Protein 4NZP (pdb70)

Sequence (385 aa):
EVKKVVLAYSGGLDTSIILKWLQDEYNCEVVTFTADIGQGEELEPARKKALSLGIKEENIFIKDLRDEFVKDYVFPMFRANAIYEGEYLLGTSIARPLIAKTQAQIALQTGADAVSHGATGKGNDQVRFELGYLAFSPDLKIIAPWREWDLNSREKLLAYAQKHGKSPYSMDANLLHISYEGLVLEDPAHAPEEDMWRWSKSPKDAPNESEIIELDFQKGDLVAINGEKLSPAGLLTKLNELGCKHGIGRLDIVENRYVGMKSRGCYETPGGTILLKAHRALESITLDREAAHLKDELMPKYASLIYNGYWFSPERMMLQALIDESQIHANGRVKLELYKGNVMVIGRESANDSLFNVYNQKDAAGFIKLNALRFIIAGKNGRKF

Foldseek 3Di:
DFAEEEEAFDLDLQSLLVCLCCCPVVVYAYAYAYEAFAQPDDQVVRLVSCVVLPHDNVSYHYYYCNLVLLVVFVLLLLLLLFDAPVAHPLPPLSVLLVVLQVSLVVCVVVVGQAYEYADAPFALRVQLNVLSNCLRPVRHDYDYCNNPPPQPDPVSSVVSCVVSDPQPFDWDDGLFKIKTADDQLQDLVGDDDPVNDDQADALVPADPDKDKKKFWDALLGTQDINNHGDRSSGQSNVQSVVQRNNRAAKDWDWHAALGDGIGTMIMRGRSVRLSSVQSVVLCVFFFDPVLSVVSNVCNNVLNVCSRSNNCSDPVNVVNSVSSSVRRNRSTWMWMWMGHSHDTHTDDTDHDPGTPVPDDDPVNVVVVCVVVCVVVVVCVVVVNHD

Secondary structure (DSSP, 8-state):
---EEEEE--SSHHHHHHHHHIIIII--EEEEEEEESS----SHHHHHHHHHTT--GGGEEEEE-HHHHIIIIIHHHHTTT--BTTTB--HHHHHHHHHHHHHHHHHHHHT-SEEE----TTSSHHHHHHHHHHHH-TT-EEE-HHHH-S--SSHHHHHHHHHT---SSEEEE-SS-EEEESGGGGSTTSPPPGGG--SS--TTTS-SS-EEEEEEEETTEEEEETTEE--HHHHHHHHHHHHHHTT--EEEEEEE-SSSSEEEEEEE-HHHHHHHHHHHHHHHHHS-HHHHHHHHHHHHHHHHHHHHT-SSSHHHHHHHHHHHHTTTT--EEEEEEEETTEEEEEEEE-SS--S-----HHHHHHHHHHHHHHHHHHHHTT---

Organism: Campylobacter jejuni subsp. jejuni serotype O:2 (strain ATCC 700819 / NCTC 11168) (NCBI:txid192222)

Solvent-accessible surface area: 19064 Å² total; per-residue (Å²): 179,15,69,46,0,0,0,19,6,78,25,35,120,72,19,15,9,0,0,51,16,0,48,75,96,66,120,18,63,3,0,1,3,21,11,29,5,19,62,79,105,147,34,78,75,8,67,115,44,0,64,93,25,56,8,104,89,126,8,21,24,62,73,90,16,94,66,54,0,0,116,64,5,0,10,11,0,8,37,0,1,3,32,18,89,53,88,4,12,0,0,15,2,0,0,23,9,0,22,0,44,14,0,0,76,3,0,100,127,28,57,7,54,0,0,0,1,25,15,86,24,181,8,4,31,13,33,14,17,30,61,3,0,76,51,64,6,97,135,16,54,42,3,1,0,68,117,82,12,85,22,117,38,119,70,121,21,99,63,26,26,81,124,48,89,155,40,100,14,79,78,31,23,1,15,0,0,20,7,0,45,16,90,49,0,132,72,84,98,94,70,38,74,89,112,4,36,97,77,7,76,25,50,187,104,3,41,115,123,52,44,81,0,60,0,24,3,98,111,4,26,4,39,0,1,77,52,96,156,64,55,35,11,22,3,0,49,68,0,4,101,9,0,15,97,1,2,1,12,69,37,65,22,70,7,60,60,99,49,54,143,128,21,26,0,0,6,0,7,0,0,0,42,0,3,33,96,0,1,95,7,0,8,80,19,5,16,82,162,96,36,21,88,84,2,53,132,46,22,75,123,0,1,42,24,1,0,27,11,59,8,56,11,104,73,12,113,142,20,14,66,57,4,53,124,18,2,76,112,0,28,14,82,0,58,0,56,0,87,43,32,80,20,123,28,78,14,112,98,20,100,140,31,32,106,172,163,200,174,82,112,80,76,40,60,35,149,115,48,137,79,32,89,173,110,114,110,28,34,96,67,68,180,86,242

Radius of gyration: 24.57 Å; Cα contacts (8 Å, |Δi|>4): 722; chains: 1; bounding box: 55×54×85 Å

InterPro domains:
  IPR001518 Argininosuccinate synthase [PTHR11587] (4-396)
  IPR001518 Argininosuccinate synthase [TIGR00032] (7-396)
  IPR014729 Rossmann-like alpha/beta/alpha sandwich fold [G3DSA:3.40.50.620] (7-179)
  IPR018223 Argininosuccinate synthase, conserved site [PS00564] (11-19)
  IPR018223 Argininosuccinate synthase, conserved site [PS00565] (121-132)
  IPR023434 Argininosuccinate synthase, type 1 subfamily [MF_00005] (5-404)
  IPR023434 Argininosuccinate synthase, type 1 subfamily [cd01999] (6-395)
  IPR024074 Argininosuccinate synthetase, catalytic/multimerisation domain body [G3DSA:3.90.1260.10] (69-360)
  IPR024074 Argininosuccinate synthetase, catalytic/multimerisation domain body [SSF69864] (177-404)
  IPR048267 Arginosuccinate synthase-like, N-terminal domain [PF00764] (7-169)
  IPR048268 Arginosuccinate synthase C-terminal domain [PF20979] (180-396)

B-factor: mean 48.45, std 15.76, range [18.97, 114.01]

CATH classification: 3.40.50.620 (+1 more: 3.90.1260.10)

Structure (mmCIF, N/CA/C/O backbone):
data_4NZP
#
_entry.id   4NZP
#
_cell.length_a   64.646
_cell.length_b   97.360
_cell.length_c   141.526
_cell.angle_alpha   90.00
_cell.angle_beta   90.00
_cell.angle_gamma   90.00
#
_symmetry.space_group_name_H-M   'I 2 2 2'
#
loop_
_entity.id
_entity.type
_entity.pdbx_description
1 polymer 'Argininosuccinate synthase'
2 water water
#
loop_
_atom_site.group_PDB
_atom_site.id
_atom_site.type_symbol
_atom_site.label_atom_id
_atom_site.label_alt_id
_atom_site.label_comp_id
_atom_site.label_asym_id
_atom_site.label_entity_id
_atom_site.label_seq_id
_atom_site.pdbx_PDB_ins_code
_atom_site.Cartn_x
_atom_site.Cartn_y
_atom_site.Cartn_z
_atom_site.occupancy
_atom_site.B_iso_or_equiv
_atom_site.auth_seq_id
_atom_site.auth_comp_id
_atom_site.auth_asym_id
_atom_site.auth_atom_id
_atom_site.pdbx_PDB_model_num
ATOM 1 N N . GLU A 1 7 ? -15.166 0.594 -42.119 1.00 100.11 4 GLU A N 1
ATOM 2 C CA . GLU A 1 7 ? -14.024 -0.218 -42.525 1.00 96.94 4 GLU A CA 1
ATOM 3 C C . GLU A 1 7 ? -13.339 -0.879 -41.325 1.00 93.59 4 GLU A C 1
ATOM 4 O O . GLU A 1 7 ? -13.154 -0.251 -40.284 1.00 97.10 4 GLU A O 1
ATOM 7 N N . VAL A 1 8 ? -12.973 -2.150 -41.475 1.00 85.30 5 VAL A N 1
ATOM 8 C CA . VAL A 1 8 ? -12.362 -2.921 -40.391 1.00 72.75 5 VAL A CA 1
ATOM 9 C C . VAL A 1 8 ? -11.263 -3.844 -40.922 1.00 67.78 5 VAL A C 1
ATOM 10 O O . VAL A 1 8 ? -11.442 -4.518 -41.942 1.00 69.43 5 VAL A O 1
ATOM 14 N N . LYS A 1 9 ? -10.128 -3.871 -40.227 1.00 61.65 6 LYS A N 1
ATOM 15 C CA . LYS A 1 9 ? -8.953 -4.601 -40.700 1.00 59.11 6 LYS A CA 1
ATOM 16 C C . LYS A 1 9 ? -8.656 -5.919 -39.964 1.00 61.02 6 LYS A C 1
ATOM 17 O O . LYS A 1 9 ? -8.115 -6.848 -40.569 1.00 59.59 6 LYS A O 1
ATOM 19 N N . LYS A 1 10 ? -9.022 -6.004 -38.681 1.00 56.50 7 LYS A N 1
ATOM 20 C CA . LYS A 1 10 ? -8.603 -7.122 -37.829 1.00 53.13 7 LYS A CA 1
ATOM 21 C C . LYS A 1 10 ? -9.541 -7.334 -36.631 1.00 51.00 7 LYS A C 1
ATOM 22 O O . LYS A 1 10 ? -9.712 -6.436 -35.806 1.00 56.98 7 LYS A O 1
ATOM 28 N N . VAL A 1 11 ? -10.144 -8.519 -36.537 1.00 51.11 8 VAL A N 1
ATOM 29 C CA . VAL A 1 11 ? -11.152 -8.814 -35.506 1.00 46.98 8 VAL A CA 1
ATOM 30 C C . VAL A 1 11 ? -10.750 -9.955 -34.568 1.00 48.64 8 VAL A C 1
ATOM 31 O O . VAL A 1 11 ? -10.241 -10.981 -35.021 1.00 46.75 8 VAL A O 1
ATOM 35 N N . VAL A 1 12 ? -10.982 -9.774 -33.266 1.00 45.15 9 VAL A N 1
ATOM 36 C CA . VAL A 1 12 ? -10.872 -10.881 -32.320 1.00 41.03 9 VAL A CA 1
ATOM 37 C C . VAL A 1 12 ? -12.237 -11.529 -32.109 1.00 40.10 9 VAL A C 1
ATOM 38 O O . VAL A 1 12 ? -13.197 -10.877 -31.700 1.00 39.08 9 VAL A O 1
ATOM 42 N N . LEU A 1 13 ? -12.312 -12.816 -32.415 1.00 39.62 10 LEU A N 1
ATOM 43 C CA . LEU A 1 13 ? -13.554 -13.569 -32.336 1.00 43.98 10 LEU A CA 1
ATOM 44 C C . LEU A 1 13 ? -13.536 -14.529 -31.156 1.00 47.65 10 LEU A C 1
ATOM 45 O O . LEU A 1 13 ? -12.550 -15.240 -30.940 1.00 46.71 10 LEU A O 1
ATOM 50 N N . ALA A 1 14 ? -14.625 -14.551 -30.396 1.00 49.03 11 ALA A N 1
ATOM 51 C CA . ALA A 1 14 ? -14.795 -15.567 -29.363 1.00 46.13 11 ALA A CA 1
ATOM 52 C C . ALA A 1 14 ? -15.107 -16.869 -30.091 1.00 46.46 11 ALA A C 1
ATOM 53 O O . ALA A 1 14 ? -16.196 -17.041 -30.651 1.00 38.48 11 ALA A O 1
ATOM 55 N N . TYR A 1 15 ? -14.136 -17.776 -30.100 1.00 44.41 12 TYR A N 1
ATOM 56 C CA . TYR A 1 15 ? -14.226 -18.967 -30.926 1.00 41.89 12 TYR A CA 1
ATOM 57 C C . TYR A 1 15 ? -14.264 -20.250 -30.106 1.00 49.65 12 TYR A C 1
ATOM 58 O O . TYR A 1 15 ? -13.380 -20.507 -29.286 1.00 56.49 12 TYR A O 1
ATOM 67 N N . SER A 1 16 ? -15.291 -21.060 -30.343 1.00 53.84 13 SER A N 1
ATOM 68 C CA . SER A 1 16 ? -15.451 -22.326 -29.633 1.00 60.66 13 SER A CA 1
ATOM 69 C C . SER A 1 16 ? -15.108 -23.543 -30.503 1.00 62.70 13 SER A C 1
ATOM 70 O O . SER A 1 16 ? -14.896 -24.645 -29.994 1.00 64.81 13 SER A O 1
ATOM 73 N N . GLY A 1 17 ? -15.055 -23.347 -31.814 1.00 61.06 14 GLY A N 1
ATOM 74 C CA . GLY A 1 17 ? -14.814 -24.451 -32.724 1.00 60.01 14 GLY A CA 1
ATOM 75 C C . GLY A 1 17 ? -16.111 -25.062 -33.228 1.00 63.52 14 GLY A C 1
ATOM 76 O O . GLY A 1 17 ? -16.1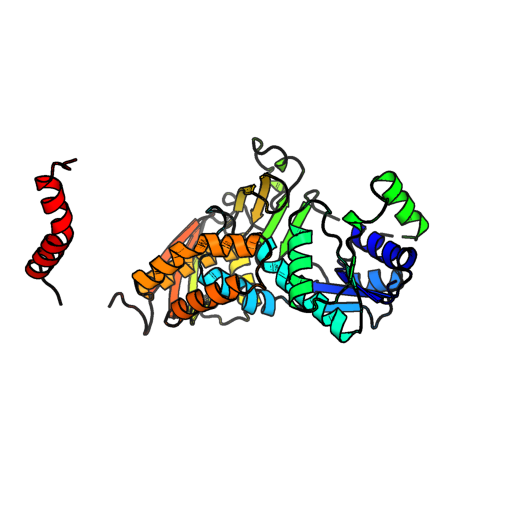05 -25.875 -34.158 1.00 71.49 14 GLY A O 1
ATOM 77 N N . GLY A 1 18 ? -17.227 -24.668 -32.617 1.00 56.43 15 GLY A N 1
ATOM 78 C CA . GLY A 1 18 ? -18.540 -25.130 -33.036 1.00 54.12 15 GLY A CA 1
ATOM 79 C C . GLY A 1 18 ? -18.900 -24.663 -34.436 1.00 55.49 15 GLY A C 1
ATOM 80 O O . GLY A 1 18 ? -18.194 -23.851 -35.029 1.00 61.33 15 GLY A O 1
ATOM 81 N N . LEU A 1 19 ? -20.006 -25.168 -34.968 1.00 56.33 16 LEU A N 1
ATOM 82 C CA . LEU A 1 19 ? -20.345 -24.921 -36.368 1.00 61.94 16 LEU A CA 1
ATOM 83 C C . LEU A 1 19 ? -20.707 -23.460 -36.613 1.00 63.07 16 LEU A C 1
ATOM 84 O O . LEU A 1 19 ? -20.286 -22.859 -37.607 1.00 55.05 16 LEU A O 1
ATOM 89 N N . ASP A 1 20 ? -21.459 -22.890 -35.679 1.00 65.90 17 ASP A N 1
ATOM 90 C CA . ASP A 1 20 ? -21.973 -21.535 -35.823 1.00 67.37 17 ASP A CA 1
ATOM 91 C C . ASP A 1 20 ? -20.893 -20.462 -35.765 1.00 61.26 17 ASP A C 1
ATOM 92 O O . ASP A 1 20 ? -20.910 -19.525 -36.566 1.00 65.82 17 ASP A O 1
ATOM 97 N N . THR A 1 21 ? -19.951 -20.592 -34.832 1.00 49.12 18 THR A N 1
ATOM 98 C CA . THR A 1 21 ? -18.842 -19.640 -34.769 1.00 46.41 18 THR A CA 1
ATOM 99 C C . THR A 1 21 ? -17.792 -19.890 -35.874 1.00 51.02 18 THR A C 1
ATOM 100 O O . THR A 1 21 ? -16.983 -19.014 -36.177 1.00 48.29 18 THR A O 1
ATOM 104 N N . SER A 1 22 ? -17.818 -21.081 -36.477 1.00 55.00 19 SER A N 1
ATOM 105 C CA . SER A 1 22 ? -16.978 -21.380 -37.632 1.00 56.87 19 SER A CA 1
ATOM 106 C C . SER A 1 22 ? -17.569 -20.693 -38.852 1.00 54.92 19 SER A C 1
ATOM 107 O O . SER A 1 22 ? -16.857 -20.184 -39.712 1.00 47.95 19 SER A O 1
ATOM 110 N N . ILE A 1 23 ? -18.891 -20.677 -38.912 1.00 56.45 20 ILE A N 1
ATOM 111 C CA . ILE A 1 23 ? -19.581 -19.949 -39.961 1.00 57.12 20 ILE A CA 1
ATOM 112 C C . ILE A 1 23 ? -19.340 -18.451 -39.790 1.00 58.49 20 ILE A C 1
ATOM 113 O O . ILE A 1 23 ? -19.092 -17.746 -40.764 1.00 62.66 20 ILE A O 1
ATOM 118 N N . ILE A 1 24 ? -19.387 -17.978 -38.544 1.00 52.66 21 ILE A N 1
ATOM 119 C CA . ILE A 1 24 ? -19.129 -16.570 -38.238 1.00 54.10 21 ILE A CA 1
ATOM 120 C C . ILE A 1 24 ? -17.714 -16.149 -38.628 1.00 52.05 21 ILE A C 1
ATOM 121 O O . ILE A 1 24 ? -17.521 -15.094 -39.224 1.00 46.07 21 ILE A O 1
ATOM 126 N N . LEU A 1 25 ? -16.736 -16.977 -38.279 1.00 44.91 22 LEU A N 1
ATOM 127 C CA . LEU A 1 25 ? -15.346 -16.763 -38.667 1.00 44.95 22 LEU A CA 1
ATOM 128 C C . LEU A 1 25 ? -15.189 -16.525 -40.192 1.00 50.77 22 LEU A C 1
ATOM 129 O O . LEU A 1 25 ? -14.449 -15.634 -40.626 1.00 48.57 22 LEU A O 1
ATOM 134 N N . LYS A 1 26 ? -15.881 -17.320 -41.001 1.00 48.11 23 LYS A N 1
ATOM 135 C CA . LYS A 1 26 ? -15.770 -17.172 -42.458 1.00 52.56 23 LYS A CA 1
ATOM 136 C C . LYS A 1 26 ? -16.479 -15.916 -42.956 1.00 50.62 23 LYS A C 1
ATOM 137 O O . LYS A 1 26 ? -16.017 -15.254 -43.887 1.00 57.69 23 LYS A O 1
ATOM 143 N N . TRP A 1 27 ? -17.591 -15.586 -42.310 1.00 50.21 24 TRP A N 1
ATOM 144 C CA . TRP A 1 27 ? -18.372 -14.403 -42.650 1.00 58.73 24 TRP A CA 1
ATOM 145 C C . TRP A 1 27 ? -17.596 -13.122 -42.348 1.00 56.93 24 TRP A C 1
ATOM 146 O O . TRP A 1 27 ? -17.683 -12.139 -43.087 1.00 51.47 24 TRP A O 1
ATOM 157 N N . LEU A 1 28 ? -16.839 -13.134 -41.255 1.00 49.33 25 LEU A N 1
ATOM 158 C CA . LEU A 1 28 ? -16.022 -11.983 -40.903 1.00 52.09 25 LEU A CA 1
ATOM 159 C C . LEU A 1 28 ? -14.980 -11.719 -41.998 1.00 51.89 25 LEU A C 1
ATOM 160 O O . LEU A 1 28 ? -14.913 -10.615 -42.535 1.00 49.87 25 LEU A O 1
ATOM 165 N N . GLN A 1 29 ? -14.194 -12.744 -42.326 1.00 48.94 26 GLN A N 1
ATOM 166 C CA . GLN A 1 29 ? -13.158 -12.672 -43.366 1.00 55.27 26 GLN A CA 1
ATOM 167 C C . GLN A 1 29 ? -13.663 -12.159 -44.705 1.00 60.12 26 GLN A C 1
ATOM 168 O O . GLN A 1 29 ? -12.926 -11.522 -45.459 1.00 52.97 26 GLN A O 1
ATOM 174 N N . ASP A 1 30 ? -14.917 -12.458 -45.005 1.00 62.78 27 ASP A N 1
ATOM 175 C CA . ASP A 1 30 ? -15.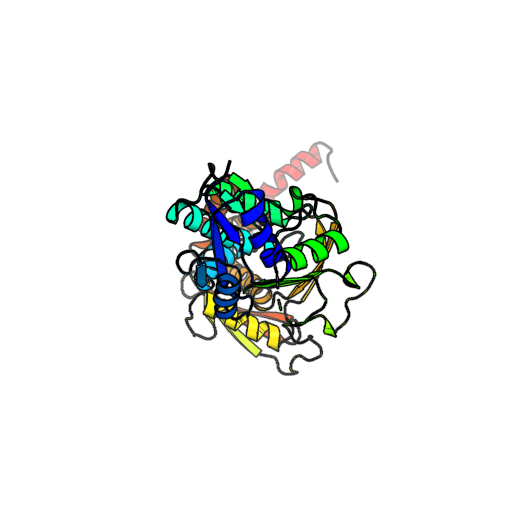466 -12.135 -46.306 1.00 67.05 27 ASP A CA 1
ATOM 176 C C . ASP A 1 30 ? -16.213 -10.801 -46.341 1.00 72.77 27 ASP A C 1
ATOM 177 O O . ASP A 1 30 ? -16.018 -9.999 -47.250 1.00 77.69 27 ASP A O 1
ATOM 182 N N . GLU A 1 31 ? -17.064 -10.568 -45.349 1.00 76.56 28 GLU A N 1
ATOM 183 C CA . GLU A 1 31 ? -17.924 -9.386 -45.331 1.00 81.10 28 GLU A CA 1
ATOM 184 C C . GLU A 1 31 ? -17.196 -8.124 -44.911 1.00 77.55 28 GLU A C 1
ATOM 185 O O . GLU A 1 31 ? -17.390 -7.055 -45.493 1.00 78.66 28 GLU A O 1
ATOM 191 N N . TYR A 1 32 ? -16.368 -8.249 -43.885 1.00 74.65 29 TYR A N 1
ATOM 192 C CA . TYR A 1 32 ? -15.584 -7.120 -43.419 1.00 73.55 29 TYR A CA 1
ATOM 193 C C . TYR A 1 32 ? -14.203 -7.137 -44.046 1.00 70.86 29 TYR A C 1
ATOM 194 O O . TYR A 1 32 ? -13.452 -6.158 -43.959 1.00 70.06 29 TYR A O 1
ATOM 203 N N . ASN A 1 33 ? -13.891 -8.258 -44.689 1.00 69.10 30 ASN A N 1
ATOM 204 C CA . ASN A 1 33 ? -12.650 -8.403 -45.434 1.00 70.26 30 ASN A CA 1
ATOM 205 C C . ASN A 1 33 ? -11.454 -8.125 -44.530 1.00 64.20 30 ASN A C 1
ATOM 206 O O . ASN A 1 33 ? -10.680 -7.190 -44.748 1.00 60.83 30 ASN A O 1
ATOM 211 N N . CYS A 1 34 ? -11.318 -8.946 -43.500 1.00 56.18 31 CYS A N 1
ATOM 212 C CA . CYS A 1 34 ? -10.331 -8.678 -42.471 1.00 60.48 31 CYS A CA 1
ATOM 213 C C . CYS A 1 34 ? -9.600 -9.926 -42.015 1.00 55.46 31 CYS A C 1
ATOM 214 O O . CYS A 1 34 ? -9.931 -11.045 -42.401 1.00 59.74 31 CYS A O 1
ATOM 217 N N . GLU A 1 35 ? -8.597 -9.704 -41.178 1.00 52.90 32 GLU A N 1
ATOM 218 C CA . GLU A 1 35 ? -7.873 -10.774 -40.537 1.00 47.34 32 GLU A CA 1
ATOM 219 C C . GLU A 1 35 ? -8.635 -11.113 -39.268 1.00 47.05 32 GLU A C 1
ATOM 220 O O . GLU A 1 35 ? -8.964 -10.223 -38.470 1.00 45.42 32 GLU A O 1
ATOM 226 N N . VAL A 1 36 ? -8.942 -12.392 -39.084 1.00 45.65 33 VAL A N 1
ATOM 227 C CA . VAL A 1 36 ? -9.632 -12.822 -37.878 1.00 43.85 33 VAL A CA 1
ATOM 228 C C . VAL A 1 36 ? -8.651 -13.388 -36.870 1.00 50.95 33 VAL A C 1
ATOM 229 O O . VAL A 1 36 ? -7.779 -14.173 -37.231 1.00 47.34 33 VAL A O 1
ATOM 233 N N . VAL A 1 37 ? -8.802 -12.974 -35.609 1.00 51.11 34 VAL A N 1
ATOM 234 C CA . VAL A 1 37 ? -8.044 -13.523 -34.495 1.00 44.47 34 VAL A CA 1
ATOM 235 C C . VAL A 1 37 ? -9.001 -14.392 -33.683 1.00 48.45 34 VAL A C 1
ATOM 236 O O . VAL A 1 37 ? -10.111 -13.962 -33.357 1.00 45.07 34 VAL A O 1
ATOM 240 N N . THR A 1 38 ? -8.602 -15.618 -33.368 1.00 40.34 35 THR A N 1
ATOM 241 C CA . THR A 1 38 ? -9.478 -16.450 -32.548 1.00 46.84 35 THR A CA 1
ATOM 242 C C . THR A 1 38 ? -9.053 -16.473 -31.070 1.00 49.48 35 THR A C 1
ATOM 243 O O . THR A 1 38 ? -7.864 -16.410 -30.736 1.00 38.97 35 THR A O 1
ATOM 247 N N . PHE A 1 39 ? -10.052 -16.537 -30.197 1.00 45.41 36 PHE A N 1
ATOM 248 C CA . PHE A 1 39 ? -9.832 -16.616 -28.760 1.00 37.24 36 PHE A CA 1
ATOM 249 C C . PHE A 1 39 ? -10.725 -17.701 -28.170 1.00 37.50 36 PHE A C 1
ATOM 250 O O . PHE A 1 39 ? -11.954 -17.620 -28.230 1.00 37.15 36 PHE A O 1
ATOM 258 N N . THR A 1 40 ? -10.091 -18.733 -27.627 1.00 40.68 37 THR A N 1
ATOM 259 C CA . THR A 1 40 ? -10.799 -19.816 -26.965 1.00 43.15 37 THR A CA 1
ATOM 260 C C . THR A 1 40 ? -10.308 -19.879 -25.520 1.00 46.39 37 THR A C 1
ATOM 261 O O . THR A 1 40 ? -9.099 -19.873 -25.276 1.00 41.24 37 THR A O 1
ATOM 265 N N . ALA A 1 41 ? -11.247 -19.920 -24.575 1.00 42.83 38 ALA A N 1
ATOM 266 C CA . ALA A 1 41 ? -10.928 -19.906 -23.144 1.00 41.35 38 ALA A CA 1
ATOM 267 C C . ALA A 1 41 ? -11.471 -21.129 -22.429 1.00 45.00 38 ALA A C 1
ATOM 268 O O . ALA A 1 41 ? -12.617 -21.534 -22.652 1.00 47.90 38 ALA A O 1
ATOM 270 N N . ASP A 1 42 ? -10.649 -21.712 -21.561 1.00 39.44 39 ASP A N 1
ATOM 271 C CA . ASP A 1 42 ? -11.116 -22.760 -20.664 1.00 36.93 39 ASP A CA 1
ATOM 272 C C . ASP A 1 42 ? -11.607 -22.117 -19.355 1.00 42.52 39 ASP A C 1
ATOM 273 O O . ASP A 1 42 ? -10.821 -21.524 -18.617 1.00 41.57 39 ASP A O 1
ATOM 278 N N . ILE A 1 43 ? -12.904 -22.212 -19.076 1.00 44.66 40 ILE A N 1
ATOM 279 C CA . ILE A 1 43 ? -13.425 -21.765 -17.779 1.00 42.76 40 ILE A CA 1
ATOM 280 C C . ILE A 1 43 ? -14.196 -22.878 -17.072 1.00 38.65 40 ILE A C 1
ATOM 281 O O . ILE A 1 43 ? -15.095 -22.606 -16.290 1.00 45.09 40 ILE A O 1
ATOM 286 N N . GLY A 1 44 ? -13.841 -24.128 -17.357 1.00 38.21 41 GLY A N 1
ATOM 287 C CA . GLY A 1 44 ? -14.531 -25.279 -16.795 1.00 36.51 41 GLY A CA 1
ATOM 288 C C . GLY A 1 44 ? -15.560 -25.956 -17.697 1.00 44.49 41 GLY A C 1
ATOM 289 O O . GLY A 1 44 ? -16.388 -26.731 -17.211 1.00 40.96 41 GLY A O 1
ATOM 290 N N . GLN A 1 45 ? -15.508 -25.678 -19.004 1.00 39.59 42 GLN A N 1
ATOM 291 C CA . GLN A 1 45 ? -16.451 -26.273 -19.952 1.00 48.33 42 GLN A CA 1
ATOM 292 C C . GLN A 1 45 ? -16.259 -27.778 -20.062 1.00 52.74 42 GLN A C 1
ATOM 293 O O . GLN A 1 45 ? -17.170 -28.492 -20.478 1.00 61.86 42 GLN A O 1
ATOM 299 N N . GLY A 1 46 ? -15.072 -28.263 -19.712 1.00 43.03 43 GLY A N 1
ATOM 300 C CA . GLY A 1 46 ? -14.771 -29.672 -19.883 1.00 48.27 43 GLY A CA 1
ATOM 301 C C . GLY A 1 46 ? -14.603 -30.033 -21.347 1.00 55.50 43 GLY A C 1
ATOM 302 O O . GLY A 1 46 ? -14.933 -31.140 -21.770 1.00 62.35 43 GLY A O 1
ATOM 303 N N . GLU A 1 47 ? -14.098 -29.083 -22.127 1.00 54.35 44 GLU A N 1
ATOM 304 C CA . GLU A 1 47 ? -13.756 -29.331 -23.521 1.00 61.09 44 GLU A CA 1
ATOM 305 C C . GLU A 1 47 ? -12.248 -29.246 -23.720 1.00 66.75 44 GLU A C 1
ATOM 306 O O . GLU A 1 47 ? -11.594 -28.352 -23.182 1.00 63.32 44 GLU A O 1
ATOM 310 N N . GLU A 1 48 ? -11.698 -30.179 -24.493 1.00 75.86 45 GLU A N 1
ATOM 311 C CA . GLU A 1 48 ? -10.305 -30.089 -24.907 1.00 79.32 45 GLU A CA 1
ATOM 312 C C . GLU A 1 48 ? -10.119 -28.805 -25.707 1.00 70.99 45 GLU A C 1
ATOM 313 O O . GLU A 1 48 ? -10.918 -28.499 -26.594 1.00 67.80 45 GLU A O 1
ATOM 319 N N . LEU A 1 49 ? -9.078 -28.047 -25.375 1.00 66.34 46 LEU A N 1
ATOM 320 C CA . LEU A 1 49 ? -8.790 -26.790 -26.061 1.00 65.69 46 LEU A CA 1
ATOM 321 C C . LEU A 1 49 ? -8.107 -26.990 -27.430 1.00 70.78 46 LEU A C 1
ATOM 322 O O . LEU A 1 49 ? -8.405 -26.278 -28.393 1.00 67.47 46 LEU A O 1
ATOM 324 N N . GLU A 1 50 ? -7.205 -27.966 -27.506 1.00 69.36 47 GLU A N 1
ATOM 325 C CA . GLU A 1 50 ? -6.421 -28.223 -28.718 1.00 68.92 47 GLU A CA 1
ATOM 326 C C . GLU A 1 50 ? -7.175 -28.236 -30.060 1.00 62.79 47 GLU A C 1
ATOM 327 O O . GLU A 1 50 ? -6.745 -27.557 -30.993 1.00 50.63 47 GLU A O 1
ATOM 333 N N . PRO A 1 51 ? -8.292 -28.996 -30.165 1.00 66.39 48 PRO A N 1
ATOM 334 C CA . PRO A 1 51 ? -8.960 -29.119 -31.473 1.00 59.34 48 PRO A CA 1
ATOM 335 C C . PRO A 1 51 ? -9.450 -27.785 -32.027 1.00 52.86 48 PRO A C 1
ATOM 336 O O . PRO A 1 51 ? -9.612 -27.652 -33.242 1.00 58.32 48 PRO A O 1
ATOM 340 N N . ALA A 1 52 ? -9.677 -26.817 -31.145 1.00 47.61 49 ALA A N 1
ATOM 341 C CA . ALA A 1 52 ? -10.089 -25.484 -31.553 1.00 50.63 49 ALA A CA 1
ATOM 342 C C . ALA A 1 52 ? -8.979 -24.806 -32.352 1.00 54.29 49 ALA A C 1
ATOM 343 O O . ALA A 1 52 ? -9.242 -24.186 -33.384 1.00 56.96 49 ALA A O 1
ATOM 345 N N . ARG A 1 53 ? -7.741 -24.938 -31.881 1.00 57.72 50 ARG A N 1
ATOM 346 C CA . ARG A 1 53 ? -6.582 -24.473 -32.640 1.00 65.43 50 ARG A CA 1
ATOM 347 C C . ARG A 1 53 ? -6.547 -25.108 -34.033 1.00 63.44 50 ARG A C 1
ATOM 348 O O . ARG A 1 53 ? -6.365 -24.418 -35.036 1.00 61.19 50 ARG A O 1
ATOM 356 N N . LYS A 1 54 ? -6.737 -26.422 -34.086 1.00 63.83 51 LYS A N 1
ATOM 357 C CA . LYS A 1 54 ? -6.718 -27.146 -35.351 1.00 60.97 51 LYS A CA 1
ATOM 358 C C . LYS A 1 54 ? -7.890 -26.767 -36.253 1.00 56.38 51 LYS A C 1
ATOM 359 O O . LYS A 1 54 ? -7.723 -26.616 -37.459 1.00 51.79 51 LYS A O 1
ATOM 365 N N . LYS A 1 55 ? -9.074 -26.600 -35.676 1.00 54.85 52 LYS A N 1
ATOM 366 C CA . LYS A 1 55 ? -10.204 -26.176 -36.488 1.00 59.37 52 LYS A CA 1
ATOM 367 C C . LYS A 1 55 ? -9.925 -24.782 -37.057 1.00 61.43 52 LYS A C 1
ATOM 368 O O . LYS A 1 55 ? -10.177 -24.512 -38.239 1.00 61.39 52 LYS A O 1
ATOM 371 N N . ALA A 1 56 ? -9.369 -23.918 -36.212 1.00 62.60 53 ALA A N 1
ATOM 372 C CA . ALA A 1 56 ? -9.024 -22.556 -36.600 1.00 57.02 53 ALA A CA 1
ATOM 373 C C . ALA A 1 56 ? -7.986 -22.544 -37.724 1.00 57.78 53 ALA A C 1
ATOM 374 O O . ALA A 1 56 ? -8.096 -21.762 -38.671 1.00 57.60 53 ALA A O 1
ATOM 376 N N . LEU A 1 57 ? -6.993 -23.423 -37.628 1.00 54.03 54 LEU A N 1
ATOM 377 C CA . LEU A 1 57 ? -5.987 -23.536 -38.677 1.00 57.92 54 LEU A CA 1
ATOM 378 C C . LEU A 1 57 ? -6.594 -23.963 -40.013 1.00 56.94 54 LEU A C 1
ATOM 379 O O . LEU A 1 57 ? -6.250 -23.405 -41.056 1.00 54.64 54 LEU A O 1
ATOM 384 N N . SER A 1 58 ? -7.504 -24.935 -39.979 1.00 54.53 55 SER A N 1
ATOM 385 C CA . SER A 1 58 ? -8.074 -25.484 -41.208 1.00 60.18 55 SER A CA 1
ATOM 386 C C . SER A 1 58 ? -8.986 -24.459 -41.877 1.00 64.14 55 SER A C 1
ATOM 387 O O . SER A 1 58 ? -9.238 -24.529 -43.088 1.00 66.02 55 SER A O 1
ATOM 390 N N . LEU A 1 59 ? -9.448 -23.501 -41.077 1.00 51.64 56 LEU A N 1
ATOM 391 C CA . LEU A 1 59 ? -10.311 -22.415 -41.542 1.00 55.23 56 LEU A CA 1
ATOM 392 C C . LEU A 1 59 ? -9.554 -21.139 -41.962 1.00 53.38 56 LEU A C 1
ATOM 393 O O . LEU A 1 59 ? -10.174 -20.127 -42.289 1.00 52.51 56 LEU A O 1
ATOM 398 N N . GLY A 1 60 ? -8.225 -21.173 -41.933 1.00 56.37 57 GLY A N 1
ATOM 399 C CA . GLY A 1 60 ? -7.436 -20.081 -42.477 1.00 51.28 57 GLY A CA 1
ATOM 400 C C . GLY A 1 60 ? -6.852 -19.090 -41.489 1.00 56.62 57 GLY A C 1
ATOM 401 O O . GLY A 1 60 ? -6.251 -18.100 -41.891 1.00 56.66 57 GLY A O 1
ATOM 402 N N . ILE A 1 61 ? -7.025 -19.345 -40.197 1.00 58.40 58 ILE A N 1
ATOM 403 C CA . ILE A 1 61 ? -6.473 -18.470 -39.170 1.00 47.39 58 ILE A CA 1
ATOM 404 C C . ILE A 1 61 ? -4.964 -18.677 -39.107 1.00 48.30 58 ILE A C 1
ATOM 405 O O . ILE A 1 61 ? -4.482 -19.803 -39.220 1.00 52.53 58 ILE A O 1
ATOM 410 N N . LYS A 1 62 ? -4.206 -17.598 -38.961 1.00 49.49 59 LYS A N 1
ATOM 411 C CA . LYS A 1 62 ? -2.769 -17.745 -38.766 1.00 53.78 59 LYS A CA 1
ATOM 412 C C . LYS A 1 62 ? -2.540 -18.334 -37.383 1.00 56.59 59 LYS A C 1
ATOM 413 O O . LYS A 1 62 ? -3.312 -18.061 -36.461 1.00 49.59 59 LYS A O 1
ATOM 419 N N . GLU A 1 63 ? -1.487 -19.137 -37.241 1.00 58.36 60 GLU A N 1
ATOM 420 C CA . GLU A 1 63 ? -1.088 -19.674 -35.942 1.00 56.28 60 GLU A CA 1
ATOM 421 C C . GLU A 1 63 ? -0.992 -18.582 -34.890 1.00 61.50 60 GLU A C 1
ATOM 422 O O . GLU A 1 63 ? -1.557 -18.704 -33.801 1.00 67.20 60 GLU A O 1
ATOM 428 N N . GLU A 1 64 ? -0.289 -17.504 -35.218 1.00 58.59 61 GLU A N 1
ATOM 429 C CA . GLU A 1 64 ? -0.070 -16.441 -34.244 1.00 58.83 61 GLU A CA 1
ATOM 430 C C . GLU A 1 64 ? -1.350 -15.688 -33.866 1.00 57.78 61 GLU A C 1
ATOM 431 O O . GLU A 1 64 ? -1.356 -14.912 -32.910 1.00 54.55 61 GLU A O 1
ATOM 437 N N . ASN A 1 65 ? -2.432 -15.928 -34.605 1.00 58.60 62 ASN A N 1
ATOM 438 C CA . ASN A 1 65 ? -3.717 -15.296 -34.314 1.00 44.17 62 ASN A CA 1
ATOM 439 C C . ASN A 1 65 ? -4.681 -16.245 -33.627 1.00 43.12 62 ASN A C 1
ATOM 440 O O . ASN A 1 65 ? -5.873 -15.959 -33.497 1.00 46.78 62 ASN A O 1
ATOM 445 N N . ILE A 1 66 ? -4.154 -17.379 -33.188 1.00 45.97 63 ILE A N 1
ATOM 446 C CA . ILE A 1 66 ? -4.925 -18.346 -32.424 1.00 42.86 63 ILE A CA 1
ATOM 447 C C . ILE A 1 66 ? -4.553 -18.237 -30.943 1.00 53.93 63 ILE A C 1
ATOM 448 O O . ILE A 1 66 ? -3.408 -18.490 -30.563 1.00 54.35 63 ILE A O 1
ATOM 453 N N . PHE A 1 67 ? -5.518 -17.841 -30.117 1.00 44.56 64 PHE A N 1
ATOM 454 C CA . PHE A 1 67 ? -5.273 -17.660 -28.693 1.00 48.26 64 PHE A CA 1
ATOM 455 C C . PHE A 1 67 ? -6.049 -18.678 -27.867 1.00 48.42 64 PHE A C 1
ATOM 456 O O . PHE A 1 67 ? -7.279 -18.701 -27.888 1.00 38.44 64 PHE A O 1
ATOM 464 N N . ILE A 1 68 ? -5.312 -19.532 -27.164 1.00 51.16 65 ILE A N 1
ATOM 465 C CA . ILE A 1 68 ? -5.896 -20.524 -26.268 1.00 56.45 65 ILE A CA 1
ATOM 466 C C . ILE A 1 68 ? -5.447 -20.262 -24.832 1.00 60.75 65 ILE A C 1
ATOM 467 O O . ILE A 1 68 ? -4.261 -20.381 -24.519 1.00 61.97 65 ILE A O 1
ATOM 472 N N . LYS A 1 69 ? -6.396 -19.930 -23.958 1.00 59.87 66 LYS A N 1
ATOM 473 C CA . LYS A 1 69 ? -6.071 -19.555 -22.582 1.00 48.26 66 LYS A CA 1
ATOM 474 C C . LYS A 1 69 ? -6.854 -20.323 -21.507 1.00 49.75 66 LYS A C 1
ATOM 475 O O . LYS A 1 69 ? -8.071 -20.496 -21.600 1.00 53.63 66 LYS A O 1
ATOM 481 N N . ASP A 1 70 ? -6.137 -20.781 -20.485 1.00 47.67 67 ASP A N 1
ATOM 482 C CA . ASP A 1 70 ? -6.754 -21.411 -19.328 1.00 44.10 67 ASP A CA 1
ATOM 483 C C . ASP A 1 70 ? -7.028 -20.319 -18.281 1.00 50.51 67 ASP A C 1
ATOM 484 O O . ASP A 1 70 ? -6.099 -19.709 -17.753 1.00 52.31 67 ASP A O 1
ATOM 489 N N . LEU A 1 71 ? -8.306 -20.080 -17.989 1.00 45.83 68 LEU A N 1
ATOM 490 C CA . LEU A 1 71 ? -8.716 -19.020 -17.071 1.00 39.14 68 LEU A CA 1
ATOM 491 C C . LEU A 1 71 ? -9.487 -19.555 -15.861 1.00 33.89 68 LEU A C 1
ATOM 492 O O . LEU A 1 71 ? -10.238 -18.824 -15.225 1.00 36.77 68 LEU A O 1
ATOM 497 N N . ARG A 1 72 ? -9.326 -20.835 -15.564 1.00 36.00 69 ARG A N 1
ATOM 498 C CA . ARG A 1 72 ? -10.092 -21.458 -14.489 1.00 42.16 69 ARG A CA 1
ATOM 499 C C . ARG A 1 72 ? -9.794 -20.858 -13.104 1.00 36.24 69 ARG A C 1
ATOM 500 O O . ARG A 1 72 ? -10.706 -20.452 -12.379 1.00 36.69 69 ARG A O 1
ATOM 508 N N . ASP A 1 73 ? -8.519 -20.800 -12.747 1.00 35.63 70 ASP A N 1
ATOM 509 C CA . ASP A 1 73 ? -8.122 -20.247 -11.464 1.00 34.44 70 ASP A CA 1
ATOM 510 C C . ASP A 1 73 ? -8.592 -18.800 -11.309 1.00 46.16 70 ASP A C 1
ATOM 511 O O . ASP A 1 73 ? -9.166 -18.433 -10.281 1.00 46.85 70 ASP A O 1
ATOM 516 N N . GLU A 1 74 ? -8.391 -17.999 -12.350 1.00 41.59 71 GLU A N 1
ATOM 517 C CA . GLU A 1 74 ? -8.755 -16.590 -12.321 1.00 36.36 71 GLU A CA 1
ATOM 518 C C . GLU A 1 74 ? -10.268 -16.382 -12.230 1.00 35.58 71 GLU A C 1
ATOM 519 O O . GLU A 1 74 ? -10.745 -15.471 -11.546 1.00 37.86 71 GLU A O 1
ATOM 525 N N . PHE A 1 75 ? -11.015 -17.221 -12.935 1.00 32.06 72 PHE A N 1
ATOM 526 C CA . PHE A 1 75 ? -12.473 -17.236 -12.845 1.00 29.59 72 PHE A CA 1
ATOM 527 C C . PHE A 1 75 ? -12.945 -17.374 -11.387 1.00 29.18 72 PHE A C 1
ATOM 528 O O . PHE A 1 75 ? -13.742 -16.575 -10.890 1.00 33.05 72 PHE A O 1
ATOM 536 N N . VAL A 1 76 ? -12.452 -18.395 -10.703 1.00 38.60 73 VAL A N 1
ATOM 537 C CA . VAL A 1 76 ? -12.867 -18.628 -9.325 1.00 40.88 73 VAL A CA 1
ATOM 538 C C . VAL A 1 76 ? -12.333 -17.537 -8.401 1.00 37.83 73 VAL A C 1
ATOM 539 O O . VAL A 1 76 ? -13.054 -17.026 -7.544 1.00 39.74 73 VAL A O 1
ATOM 543 N N . LYS A 1 77 ? -11.080 -17.155 -8.611 1.00 35.02 74 LYS A N 1
ATOM 544 C CA . LYS A 1 77 ? -10.404 -16.218 -7.723 1.00 34.19 74 LYS A CA 1
ATOM 545 C C . LYS A 1 77 ? -10.942 -14.794 -7.798 1.00 38.16 74 LYS A C 1
ATOM 546 O O . LYS A 1 77 ? -11.164 -14.151 -6.774 1.00 39.07 74 LYS A O 1
ATOM 552 N N . ASP A 1 78 ? -11.150 -14.289 -9.006 1.00 36.34 75 ASP A N 1
ATOM 553 C CA . ASP A 1 78 ? -11.458 -12.872 -9.154 1.00 32.70 75 ASP A CA 1
ATOM 554 C C . ASP A 1 78 ? -12.899 -12.613 -9.570 1.00 28.63 75 ASP A C 1
ATOM 555 O O . ASP A 1 78 ? -13.302 -11.472 -9.743 1.00 31.11 75 ASP A O 1
ATOM 560 N N . TYR A 1 79 ? -13.688 -13.669 -9.699 1.00 27.96 76 TYR A N 1
ATOM 561 C CA . TYR A 1 79 ? -15.064 -13.497 -10.136 1.00 28.27 76 TYR A CA 1
ATOM 562 C C . TYR A 1 79 ? -16.026 -14.282 -9.259 1.00 27.51 76 TYR A C 1
ATOM 563 O O . TYR A 1 79 ? -16.963 -13.712 -8.685 1.00 28.62 76 TYR A O 1
ATOM 572 N N . VAL A 1 80 ? -15.798 -15.589 -9.159 1.00 31.30 77 VAL A N 1
ATOM 573 C CA . VAL A 1 80 ? -16.680 -16.465 -8.384 1.00 37.84 77 VAL A CA 1
ATOM 574 C C . VAL A 1 80 ? -16.616 -16.189 -6.855 1.00 36.27 77 VAL A C 1
ATOM 575 O O . VAL A 1 80 ? -17.628 -15.844 -6.234 1.00 25.83 77 VAL A O 1
ATOM 579 N N . PHE A 1 81 ? -15.439 -16.325 -6.253 1.00 30.93 78 PHE A N 1
ATOM 580 C CA . PHE A 1 81 ? -15.298 -16.039 -4.817 1.00 29.88 78 PHE A CA 1
ATOM 581 C C . PHE A 1 81 ? -15.734 -14.620 -4.435 1.00 36.45 78 PHE A C 1
ATOM 582 O O . PHE A 1 81 ? -16.449 -14.445 -3.439 1.00 30.46 78 PHE A O 1
ATOM 590 N N . PRO A 1 82 ? -15.341 -13.601 -5.233 1.00 37.98 79 PRO A N 1
ATOM 591 C CA . PRO A 1 82 ? -15.820 -12.264 -4.849 1.00 27.15 79 PRO A CA 1
ATOM 592 C C . PRO A 1 82 ? -17.355 -12.126 -4.798 1.00 32.86 79 PRO A C 1
ATOM 593 O O . PRO A 1 82 ? -17.897 -11.475 -3.897 1.00 30.91 79 PRO A O 1
ATOM 597 N N . MET A 1 83 ? -18.048 -12.766 -5.730 1.00 37.19 80 MET A N 1
ATOM 598 C CA . MET A 1 83 ? -19.509 -12.727 -5.761 1.00 35.80 80 MET A CA 1
ATOM 599 C C . MET A 1 83 ? -20.129 -13.472 -4.563 1.00 28.65 80 MET A C 1
ATOM 600 O O . MET A 1 83 ? -21.128 -13.043 -4.001 1.00 26.57 80 MET A O 1
ATOM 605 N N . PHE A 1 84 ? -19.535 -14.597 -4.185 1.00 32.89 81 PHE A N 1
ATOM 606 C CA . PHE A 1 84 ? -20.080 -15.398 -3.099 1.00 33.89 81 PHE A CA 1
ATOM 607 C C . PHE A 1 84 ? -19.951 -14.713 -1.710 1.00 38.01 81 PHE A C 1
ATOM 608 O O . PHE A 1 84 ? -20.708 -15.025 -0.783 1.00 33.43 81 PHE A O 1
ATOM 616 N N . ARG A 1 85 ? -19.026 -13.760 -1.591 1.00 26.08 82 ARG A N 1
ATOM 617 C CA . ARG A 1 85 ? -18.904 -12.955 -0.377 1.00 28.35 82 ARG A CA 1
ATOM 618 C C . ARG A 1 85 ? -20.224 -12.279 -0.059 1.00 30.76 82 ARG A C 1
ATOM 619 O O . ARG A 1 85 ? -20.525 -11.996 1.102 1.00 33.08 82 ARG A O 1
ATOM 627 N N . ALA A 1 86 ? -21.015 -12.033 -1.103 1.00 29.48 83 ALA A N 1
ATOM 628 C CA . ALA A 1 86 ? -22.271 -11.316 -0.953 1.00 26.49 83 ALA A CA 1
ATOM 629 C C . ALA A 1 86 ? -23.448 -12.249 -0.734 1.00 25.03 83 ALA A C 1
ATOM 630 O O . ALA A 1 86 ? -24.564 -11.787 -0.546 1.00 31.90 83 ALA A O 1
ATOM 632 N N . ASN A 1 87 ? -23.197 -13.557 -0.758 1.00 27.60 84 ASN A N 1
ATOM 633 C CA . ASN A 1 87 ? -24.274 -14.548 -0.833 1.00 33.12 84 ASN A CA 1
ATOM 634 C C . ASN A 1 87 ? -25.251 -14.257 -1.995 1.00 32.75 84 ASN A C 1
ATOM 635 O O . ASN A 1 87 ? -26.462 -14.498 -1.879 1.00 28.85 84 ASN A O 1
ATOM 640 N N . ALA A 1 88 ? -24.703 -13.740 -3.101 1.00 27.38 85 ALA A N 1
ATOM 641 C CA . ALA A 1 88 ? -25.481 -13.325 -4.275 1.00 28.87 85 ALA A CA 1
ATOM 642 C C . ALA A 1 88 ? -26.358 -14.440 -4.792 1.00 24.94 85 ALA A C 1
ATOM 643 O O . ALA A 1 88 ? -25.888 -15.518 -5.145 1.00 26.63 85 ALA A O 1
ATOM 645 N N . ILE A 1 89 ? -27.644 -14.168 -4.854 1.00 27.76 86 ILE A N 1
ATOM 646 C CA . ILE A 1 89 ? -28.543 -15.108 -5.475 1.00 28.81 86 ILE A CA 1
ATOM 647 C C . ILE A 1 89 ? -29.625 -14.276 -6.134 1.00 26.56 86 ILE A C 1
ATOM 648 O O . ILE A 1 89 ? -30.117 -13.290 -5.557 1.00 28.00 86 ILE A O 1
ATOM 653 N N . TYR A 1 90 ? -29.944 -14.632 -7.373 1.00 34.09 87 TYR A N 1
ATOM 654 C CA . TYR A 1 90 ? -30.849 -13.845 -8.198 1.00 28.12 87 TYR A CA 1
ATOM 655 C C . TYR A 1 90 ? -32.263 -14.390 -8.055 1.00 29.04 87 TYR A C 1
ATOM 656 O O . TYR A 1 90 ? -32.491 -15.577 -8.268 1.00 32.37 87 TYR A O 1
ATOM 665 N N . GLU A 1 91 ? -33.207 -13.529 -7.699 1.00 29.88 88 GLU A N 1
ATOM 666 C CA . GLU A 1 91 ? -34.602 -13.944 -7.503 1.00 31.01 88 GLU A CA 1
ATOM 667 C C . GLU A 1 91 ? -34.783 -15.104 -6.479 1.00 36.75 88 GLU A C 1
ATOM 668 O O . GLU A 1 91 ? -35.757 -15.863 -6.540 1.00 38.67 88 GLU A O 1
ATOM 674 N N . GLY A 1 92 ? -33.841 -15.208 -5.535 1.00 36.91 89 GLY A N 1
ATOM 675 C CA . GLY A 1 92 ? -33.898 -16.166 -4.444 1.00 28.84 89 GLY A CA 1
ATOM 676 C C . GLY A 1 92 ? -33.532 -17.593 -4.815 1.00 34.18 89 GLY A C 1
ATOM 677 O O . GLY A 1 92 ? -33.668 -18.500 -3.997 1.00 41.54 89 GLY A O 1
ATOM 678 N N . GLU A 1 93 ? -33.077 -17.805 -6.047 1.00 32.82 90 GLU A N 1
ATOM 679 C CA . GLU A 1 93 ? -32.771 -19.157 -6.524 1.00 35.22 90 GLU A CA 1
ATOM 680 C C . GLU A 1 93 ? -31.495 -19.246 -7.367 1.00 37.23 90 GLU A C 1
ATOM 681 O O . GLU A 1 93 ? -30.667 -20.128 -7.164 1.00 39.10 90 GLU A O 1
ATOM 687 N N . TYR A 1 94 ? -31.343 -18.344 -8.330 1.00 34.40 91 TYR A N 1
ATOM 688 C CA . TYR A 1 94 ? -30.294 -18.492 -9.336 1.00 33.34 91 TYR A CA 1
ATOM 689 C C . TYR A 1 94 ? -28.914 -18.015 -8.880 1.00 27.13 91 TYR A C 1
ATOM 690 O O . TYR A 1 94 ? -28.744 -16.849 -8.530 1.00 30.10 91 TYR A O 1
ATOM 699 N N . LEU A 1 95 ? -27.933 -18.921 -8.934 1.00 27.87 92 LEU A N 1
ATOM 700 C CA . LEU A 1 95 ? -26.553 -18.646 -8.525 1.00 27.20 92 LEU A CA 1
ATOM 701 C C . LEU A 1 95 ? -25.658 -18.023 -9.620 1.00 26.99 92 LEU A C 1
ATOM 702 O O . LEU A 1 95 ? -24.422 -18.047 -9.536 1.00 30.62 92 LEU A O 1
ATOM 707 N N . LEU A 1 96 ? -26.286 -17.473 -10.646 1.00 29.47 93 LEU A N 1
ATOM 708 C CA . LEU A 1 96 ? -25.595 -16.597 -11.589 1.00 36.22 93 LEU A CA 1
ATOM 709 C C . LEU A 1 96 ? -24.395 -17.214 -12.344 1.00 32.77 93 LEU A C 1
ATOM 710 O O . LEU A 1 96 ? -23.457 -16.505 -12.701 1.00 32.55 93 LEU A O 1
ATOM 715 N N . GLY A 1 97 ? -24.417 -18.523 -12.570 1.00 26.90 94 GLY A N 1
ATOM 716 C CA . GLY A 1 97 ? -23.309 -19.197 -13.236 1.00 28.25 94 GLY A CA 1
ATOM 717 C C . GLY A 1 97 ? -22.935 -18.660 -14.623 1.00 36.71 94 GLY A C 1
ATOM 718 O O . GLY A 1 97 ? -21.757 -18.603 -14.972 1.00 34.40 94 GLY A O 1
ATOM 719 N N . THR A 1 98 ? -23.926 -18.262 -15.419 1.00 33.56 95 THR A N 1
ATOM 720 C CA . THR A 1 98 ? -23.645 -17.749 -16.758 1.00 40.10 95 THR A CA 1
ATOM 721 C C . THR A 1 98 ? -23.155 -16.311 -16.670 1.00 38.34 95 THR A C 1
ATOM 722 O O . THR A 1 98 ? -22.146 -15.936 -17.279 1.00 32.99 95 THR A O 1
ATOM 726 N N . SER A 1 99 ? -23.900 -15.522 -15.902 1.00 32.07 96 SER A N 1
ATOM 727 C CA . SER A 1 99 ? -23.652 -14.100 -15.716 1.00 36.66 96 SER A CA 1
ATOM 728 C C . SER A 1 99 ? -22.266 -13.773 -15.167 1.00 35.18 96 SER A C 1
ATOM 729 O O . SER A 1 99 ? -21.674 -12.766 -15.538 1.00 37.60 96 SER A O 1
ATOM 732 N N . ILE A 1 100 ? -21.759 -14.598 -14.262 1.00 30.87 97 ILE A N 1
ATOM 733 C CA . ILE A 1 100 ? -20.494 -14.265 -13.617 1.00 34.17 97 ILE A CA 1
ATOM 734 C C . ILE A 1 100 ? -19.318 -14.601 -14.527 1.00 35.11 97 ILE A C 1
ATOM 735 O O . ILE A 1 100 ? -18.255 -13.987 -14.437 1.00 35.34 97 ILE A O 1
ATOM 740 N N . ALA A 1 101 ? -19.535 -15.544 -15.439 1.00 34.83 98 ALA A N 1
ATOM 741 C CA . ALA A 1 101 ? -18.470 -16.020 -16.314 1.00 36.09 98 ALA A CA 1
ATOM 742 C C . ALA A 1 101 ? -18.243 -15.076 -17.492 1.00 43.43 98 ALA A C 1
ATOM 743 O O . ALA A 1 101 ? -17.114 -14.903 -17.962 1.00 42.98 98 ALA A O 1
ATOM 745 N N . ARG A 1 102 ? -19.327 -14.465 -17.958 1.00 39.54 99 ARG A N 1
ATOM 746 C CA . ARG A 1 102 ? -19.269 -13.578 -19.110 1.00 39.19 99 ARG A CA 1
ATOM 747 C C . ARG A 1 102 ? -18.202 -12.485 -19.039 1.00 43.03 99 ARG A C 1
ATOM 748 O O . ARG A 1 102 ? -17.421 -12.349 -19.989 1.00 38.82 99 ARG A O 1
ATOM 756 N N . PRO A 1 103 ? -18.149 -11.716 -17.925 1.00 34.24 100 PRO A N 1
ATOM 757 C CA . PRO A 1 103 ? -17.224 -10.576 -17.931 1.00 32.89 100 PRO A CA 1
ATOM 758 C C . PRO A 1 103 ? -15.771 -11.002 -18.008 1.00 33.26 100 PRO A C 1
ATOM 759 O O . PRO A 1 103 ? -14.968 -10.269 -18.587 1.00 38.20 100 PRO A O 1
ATOM 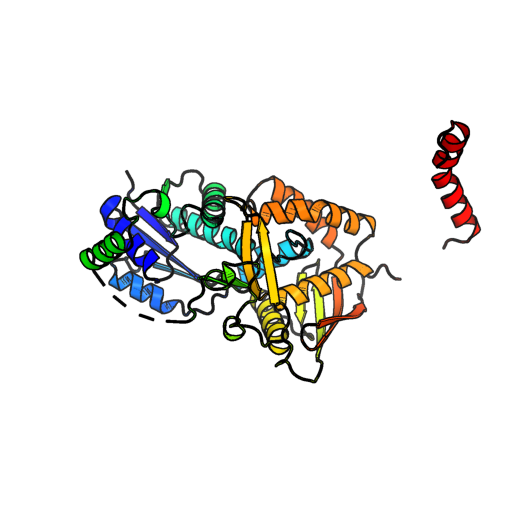763 N N . LEU A 1 104 ? -15.432 -12.156 -17.441 1.00 31.05 101 LEU A N 1
ATOM 764 C CA . LEU A 1 104 ? -14.075 -12.681 -17.591 1.00 35.50 101 LEU A CA 1
ATOM 765 C C . LEU A 1 104 ? -13.708 -12.891 -19.082 1.00 40.55 101 LEU A C 1
ATOM 766 O O . LEU A 1 104 ? -12.608 -12.555 -19.531 1.00 36.32 101 LEU A O 1
ATOM 771 N N . ILE A 1 105 ? -14.635 -13.463 -19.838 1.00 37.28 102 ILE A N 1
ATOM 772 C CA . ILE A 1 105 ? -14.412 -13.705 -21.264 1.00 37.64 102 ILE A CA 1
ATOM 773 C C . ILE A 1 105 ? -14.303 -12.395 -22.063 1.00 35.02 102 ILE A C 1
ATOM 774 O O . ILE A 1 105 ? -13.374 -12.223 -22.839 1.00 32.37 102 ILE A O 1
ATOM 779 N N . ALA A 1 106 ? -15.221 -11.458 -21.828 1.00 33.45 103 ALA A N 1
ATOM 780 C CA . ALA A 1 106 ? -15.255 -10.203 -22.576 1.00 36.59 103 ALA A CA 1
ATOM 781 C C . ALA A 1 106 ? -14.023 -9.334 -22.338 1.00 38.55 103 ALA A C 1
ATOM 782 O O . ALA A 1 106 ? -13.533 -8.649 -23.248 1.00 40.50 103 ALA A O 1
ATOM 784 N N . LYS A 1 107 ? -13.531 -9.365 -21.108 1.00 35.58 104 LYS A N 1
ATOM 785 C CA . LYS A 1 107 ? -12.378 -8.570 -20.726 1.00 38.35 104 LYS A CA 1
ATOM 786 C C . LYS A 1 107 ? -11.121 -9.139 -21.359 1.00 37.00 104 LYS A C 1
ATOM 787 O O . LYS A 1 107 ? -10.289 -8.406 -21.880 1.00 42.35 104 LYS A O 1
ATOM 793 N N . THR A 1 108 ? -10.992 -10.457 -21.293 1.00 38.09 105 THR A N 1
ATOM 794 C CA . THR A 1 108 ? -9.835 -11.141 -21.846 1.00 42.54 105 THR A CA 1
ATOM 795 C C . THR A 1 108 ? -9.795 -10.966 -23.359 1.00 40.47 105 THR A C 1
ATOM 796 O O . THR A 1 108 ? -8.734 -10.797 -23.955 1.00 41.28 105 THR A O 1
ATOM 800 N N . GLN A 1 109 ? -10.970 -10.995 -23.972 1.00 38.47 106 GLN A N 1
ATOM 801 C CA . GLN A 1 109 ? -11.078 -10.810 -25.406 1.00 43.47 106 GLN A CA 1
ATOM 802 C C . GLN A 1 109 ? -10.684 -9.390 -25.786 1.00 42.11 106 GLN A C 1
ATOM 803 O O . GLN A 1 109 ? -10.026 -9.173 -26.806 1.00 46.49 106 GLN A O 1
ATOM 809 N N . ALA A 1 110 ? -11.084 -8.432 -24.956 1.00 34.88 107 ALA A N 1
ATOM 810 C CA . ALA A 1 110 ? -10.779 -7.028 -25.203 1.00 37.60 107 ALA A CA 1
ATOM 811 C C . ALA A 1 110 ? -9.283 -6.784 -25.118 1.00 43.74 107 ALA A C 1
ATOM 812 O O . ALA A 1 110 ? -8.737 -5.950 -25.843 1.00 46.25 107 ALA A O 1
ATOM 814 N N . GLN A 1 111 ? -8.622 -7.525 -24.237 1.00 44.88 108 GLN A N 1
ATOM 815 C CA . GLN A 1 111 ? -7.194 -7.343 -24.006 1.00 42.00 108 GLN A CA 1
ATOM 816 C C . GLN A 1 111 ? -6.346 -7.987 -25.083 1.00 41.25 108 GLN A C 1
ATOM 817 O O . GLN A 1 111 ? -5.301 -7.456 -25.454 1.00 48.90 108 GLN A O 1
ATOM 823 N N . ILE A 1 112 ? -6.792 -9.137 -25.580 1.00 37.41 109 ILE A N 1
ATOM 824 C CA . ILE A 1 112 ? -6.154 -9.747 -26.741 1.00 41.73 109 ILE A CA 1
ATOM 825 C C . ILE A 1 112 ? -6.266 -8.808 -27.945 1.00 45.98 109 ILE A C 1
ATOM 826 O O . ILE A 1 112 ? -5.305 -8.627 -28.689 1.00 52.68 109 ILE A O 1
ATOM 831 N N . ALA A 1 113 ? -7.438 -8.200 -28.113 1.00 38.61 110 ALA A N 1
ATOM 832 C CA . ALA A 1 113 ? -7.660 -7.184 -29.141 1.00 46.97 110 ALA A CA 1
ATOM 833 C C . ALA A 1 113 ? -6.637 -6.047 -29.066 1.00 49.86 110 ALA A C 1
ATOM 834 O O . ALA A 1 113 ? -6.056 -5.640 -30.076 1.00 56.68 110 ALA A O 1
ATOM 836 N N . LEU A 1 114 ? -6.427 -5.546 -27.856 1.00 43.55 111 LEU A N 1
ATOM 837 C CA . LEU A 1 114 ? -5.495 -4.456 -27.610 1.00 48.33 111 LEU A CA 1
ATOM 838 C C . LEU A 1 114 ? -4.085 -4.908 -27.901 1.00 50.33 111 LEU A C 1
ATOM 839 O O . LEU A 1 114 ? -3.322 -4.220 -28.575 1.00 57.56 111 LEU A O 1
ATOM 844 N N . GLN A 1 115 ? -3.754 -6.079 -27.382 1.00 52.09 112 GLN A N 1
ATOM 845 C CA . GLN A 1 115 ? -2.432 -6.658 -27.550 1.00 55.06 112 GLN A CA 1
ATOM 846 C C . GLN A 1 115 ? -2.069 -6.892 -29.024 1.00 54.48 112 GLN A C 1
ATOM 847 O O . GLN A 1 115 ? -0.966 -6.548 -29.449 1.00 56.60 112 GLN A O 1
ATOM 853 N N . THR A 1 116 ? -2.999 -7.461 -29.794 1.00 50.09 113 THR A N 1
ATOM 854 C CA . THR A 1 116 ? -2.769 -7.767 -31.206 1.00 47.76 113 THR A CA 1
ATOM 855 C C . THR A 1 116 ? -2.929 -6.566 -32.136 1.00 54.64 113 THR A C 1
ATOM 856 O O . THR A 1 116 ? -2.575 -6.638 -33.305 1.00 58.16 113 THR A O 1
ATOM 860 N N . GLY A 1 117 ? -3.467 -5.468 -31.622 1.00 60.26 114 GLY A N 1
ATOM 861 C CA . GLY A 1 117 ? -3.686 -4.287 -32.438 1.00 55.44 114 GLY A CA 1
ATOM 862 C C . GLY A 1 117 ? -5.010 -4.351 -33.175 1.00 52.23 114 GLY A C 1
ATOM 863 O O . GLY A 1 117 ? -5.273 -3.538 -34.068 1.00 48.46 114 GLY A O 1
ATOM 864 N N . ALA A 1 118 ? -5.842 -5.318 -32.789 1.00 51.09 115 ALA A N 1
ATOM 865 C CA . ALA A 1 118 ? -7.166 -5.504 -33.380 1.00 51.96 115 ALA A CA 1
ATOM 866 C C . ALA A 1 118 ? -8.124 -4.349 -33.081 1.00 62.71 115 ALA A C 1
ATOM 867 O O . ALA A 1 118 ? -8.243 -3.906 -31.941 1.00 66.99 115 ALA A O 1
ATOM 869 N N . ASP A 1 119 ? -8.816 -3.880 -34.117 1.00 69.11 116 ASP A N 1
ATOM 870 C CA . ASP A 1 119 ? -9.729 -2.743 -34.004 1.00 61.51 116 ASP A CA 1
ATOM 871 C C . ASP A 1 119 ? -11.188 -3.159 -33.800 1.00 56.30 116 ASP A C 1
ATOM 872 O O . ASP A 1 119 ? -12.058 -2.311 -33.615 1.00 60.10 116 ASP A O 1
ATOM 877 N N . ALA A 1 120 ? -11.458 -4.461 -33.828 1.00 49.66 117 ALA A N 1
ATOM 878 C CA . ALA A 1 120 ? -12.812 -4.950 -33.596 1.00 42.90 117 ALA A CA 1
ATOM 879 C C . ALA A 1 120 ? -12.830 -6.245 -32.800 1.00 43.63 117 ALA A C 1
ATOM 880 O O . ALA A 1 120 ? -11.849 -6.985 -32.782 1.00 45.45 117 ALA A O 1
ATOM 882 N N . VAL A 1 121 ? -13.949 -6.500 -32.130 1.00 43.95 118 VAL A N 1
ATOM 883 C CA . VAL A 1 121 ? -14.201 -7.798 -31.524 1.00 43.50 118 VAL A CA 1
ATOM 884 C C . VAL A 1 121 ? -15.539 -8.312 -32.002 1.00 40.68 118 VAL A C 1
ATOM 885 O O . VAL A 1 121 ? -16.338 -7.564 -32.565 1.00 40.97 118 VAL A O 1
ATOM 889 N N . SER A 1 122 ? -15.793 -9.590 -31.765 1.00 42.18 119 SER A N 1
ATOM 890 C CA . SER A 1 122 ? -17.008 -10.208 -32.279 1.00 46.70 119 SER A CA 1
ATOM 891 C C . SER A 1 122 ? -17.390 -11.409 -31.415 1.00 44.94 119 SER A C 1
ATOM 892 O O . SER A 1 122 ? -16.566 -11.916 -30.665 1.00 43.01 119 SER A O 1
ATOM 895 N N . HIS A 1 123 ? -18.637 -11.858 -31.508 1.00 52.08 120 HIS A N 1
ATOM 896 C CA . HIS A 1 123 ? -19.088 -12.996 -30.703 1.00 51.88 120 HIS A CA 1
ATOM 897 C C . HIS A 1 123 ? -20.284 -13.652 -31.367 1.00 51.00 120 HIS A C 1
ATOM 898 O O . HIS A 1 123 ? -20.976 -13.019 -32.171 1.00 54.71 120 HIS A O 1
ATOM 905 N N . GLY A 1 124 ? -20.532 -14.909 -31.014 1.00 38.09 121 GLY A N 1
ATOM 906 C CA . GLY A 1 124 ? -21.645 -15.659 -31.567 1.00 46.40 121 GLY A CA 1
ATOM 907 C C . GLY A 1 124 ? -22.896 -15.710 -30.708 1.00 52.54 121 GLY A C 1
ATOM 908 O O . GLY A 1 124 ? -23.779 -16.543 -30.944 1.00 57.20 121 GLY A O 1
ATOM 909 N N . ALA A 1 125 ? -22.980 -14.826 -29.714 1.00 48.12 122 ALA A N 1
ATOM 910 C CA . ALA A 1 125 ? -24.174 -14.727 -28.870 1.00 55.73 122 ALA A CA 1
ATOM 911 C C . ALA A 1 125 ? -25.439 -14.387 -29.666 1.00 67.94 122 ALA A C 1
ATOM 912 O O . ALA A 1 125 ? -25.382 -13.694 -30.686 1.00 75.14 122 ALA A O 1
ATOM 914 N N . THR A 1 126 ? -26.579 -14.886 -29.193 1.00 74.25 123 THR A N 1
ATOM 915 C CA . THR A 1 126 ? -27.863 -14.651 -29.851 1.00 81.79 123 THR A CA 1
ATOM 916 C C . THR A 1 126 ? -28.177 -13.161 -29.970 1.00 83.70 123 THR A C 1
ATOM 917 O O . THR A 1 126 ? -27.815 -12.369 -29.101 1.00 85.96 123 THR A O 1
ATOM 921 N N . GLY A 1 127 ? -28.850 -12.785 -31.052 1.00 84.47 124 GLY A N 1
ATOM 922 C CA . GLY A 1 127 ? -29.190 -11.394 -31.285 1.00 82.09 124 GLY A CA 1
ATOM 923 C C . GLY A 1 127 ? -30.352 -10.894 -30.440 1.00 77.13 124 GLY A C 1
ATOM 924 O O . GLY A 1 127 ? -30.740 -9.728 -30.541 1.00 73.35 124 GLY A O 1
ATOM 925 N N . LYS A 1 128 ? -30.915 -11.767 -29.605 1.00 75.32 125 LYS A N 1
ATOM 926 C CA . LYS A 1 128 ? -32.071 -11.397 -28.784 1.00 77.66 125 LYS A CA 1
ATOM 927 C C . LYS A 1 128 ? -32.006 -11.950 -27.354 1.00 77.66 125 LYS A C 1
ATOM 928 O O . LYS A 1 128 ? -33.016 -11.972 -26.649 1.00 81.77 125 LYS A O 1
ATOM 934 N N . GLY A 1 129 ? -30.819 -12.381 -26.926 1.00 73.39 126 GLY A N 1
ATOM 935 C CA . GLY A 1 129 ? -30.638 -12.941 -25.595 1.00 69.47 126 GLY A CA 1
ATOM 936 C C . GLY A 1 129 ? -29.885 -12.015 -24.651 1.00 67.30 126 GLY A C 1
ATOM 937 O O . GLY A 1 129 ? -29.498 -10.909 -25.035 1.00 66.77 126 GLY A O 1
ATOM 938 N N . ASN A 1 130 ? -29.679 -12.460 -23.413 1.00 59.52 127 ASN A N 1
ATOM 939 C CA . ASN A 1 130 ? -28.947 -11.660 -22.429 1.00 56.74 127 ASN A CA 1
ATOM 940 C C . ASN A 1 130 ? -27.480 -11.534 -22.791 1.00 53.38 127 ASN A C 1
ATOM 941 O O . ASN A 1 130 ? -26.827 -10.544 -22.447 1.00 52.75 127 ASN A O 1
ATOM 946 N N . ASP A 1 131 ? -26.968 -12.550 -23.482 1.00 46.03 128 ASP A N 1
ATOM 947 C CA . ASP A 1 131 ? -25.528 -12.736 -23.604 1.00 43.78 128 ASP A CA 1
ATOM 948 C C . ASP A 1 131 ? -24.810 -11.657 -24.405 1.00 43.08 128 ASP A C 1
ATOM 949 O O . ASP A 1 131 ? -23.664 -11.330 -24.106 1.00 44.94 128 ASP A O 1
ATOM 954 N N . GLN A 1 132 ? -25.473 -11.108 -25.418 1.00 42.36 129 GLN A N 1
ATOM 955 C CA . GLN A 1 132 ? -24.858 -10.069 -26.240 1.00 45.51 129 GLN A CA 1
ATOM 956 C C . GLN A 1 132 ? -24.548 -8.833 -25.386 1.00 51.61 129 GLN A C 1
ATOM 957 O O . GLN A 1 132 ? -23.482 -8.228 -25.520 1.00 49.79 129 GLN A O 1
ATOM 963 N N . VAL A 1 133 ? -25.475 -8.485 -24.494 1.00 50.01 130 VAL A N 1
ATOM 964 C CA . VAL A 1 133 ? -25.309 -7.353 -23.586 1.00 49.58 130 VAL A CA 1
ATOM 965 C C . VAL A 1 133 ? -24.107 -7.532 -22.659 1.00 50.48 130 VAL A C 1
ATOM 966 O O . VAL A 1 133 ? -23.282 -6.623 -22.501 1.00 45.53 130 VAL A O 1
ATOM 970 N N . ARG A 1 134 ? -24.018 -8.708 -22.047 1.00 53.16 131 ARG A N 1
ATOM 971 C CA . ARG A 1 134 ? -22.921 -9.028 -21.143 1.00 46.75 131 ARG A CA 1
ATOM 972 C C . ARG A 1 134 ? -21.561 -8.855 -21.814 1.00 50.70 131 ARG A C 1
ATOM 973 O O . ARG A 1 134 ? -20.657 -8.233 -21.245 1.00 50.49 131 ARG A O 1
ATOM 981 N N . PHE A 1 135 ? -21.431 -9.383 -23.032 1.00 52.14 132 PHE A N 1
ATOM 982 C CA . PHE A 1 135 ? -20.178 -9.301 -23.786 1.00 53.40 132 PHE A CA 1
ATOM 983 C C . PHE A 1 135 ? -19.790 -7.864 -24.120 1.00 47.32 132 PHE A C 1
ATOM 984 O O . PHE A 1 135 ? -18.645 -7.459 -23.924 1.00 51.75 132 PHE A O 1
ATOM 992 N N . GLU A 1 136 ? -20.747 -7.094 -24.620 1.00 43.11 133 GLU A N 1
ATOM 993 C CA . GLU A 1 136 ? -20.449 -5.763 -25.126 1.00 46.28 133 GLU A CA 1
ATOM 994 C C . GLU A 1 136 ? -20.168 -4.727 -24.025 1.00 48.12 133 GLU A C 1
ATOM 995 O O . GLU A 1 136 ? -19.264 -3.891 -24.168 1.00 40.17 133 GLU A O 1
ATOM 1001 N N . LEU A 1 137 ? -20.911 -4.801 -22.922 1.00 45.77 134 LEU A N 1
ATOM 1002 C CA . LEU A 1 137 ? -20.602 -3.971 -21.761 1.00 51.02 134 LEU A CA 1
ATOM 1003 C C . LEU A 1 137 ? -19.162 -4.226 -21.293 1.00 34.94 134 LEU A C 1
ATOM 1004 O O . LEU A 1 137 ? -18.399 -3.289 -21.075 1.00 51.95 134 LEU A O 1
ATOM 1009 N N . GLY A 1 138 ? -18.786 -5.492 -21.193 1.00 33.68 135 GLY A N 1
ATOM 1010 C CA . GLY A 1 138 ? -17.423 -5.866 -20.861 1.00 39.18 135 GLY A CA 1
ATOM 1011 C C . GLY A 1 138 ? -16.347 -5.332 -21.793 1.00 46.62 135 GLY A C 1
ATOM 1012 O O . GLY A 1 138 ? -15.365 -4.756 -21.318 1.00 46.33 135 GLY A O 1
ATOM 1013 N N . TYR A 1 139 ? -16.529 -5.530 -23.106 1.00 46.83 136 TYR A N 1
ATOM 1014 C CA . TYR A 1 139 ? -15.615 -5.013 -24.131 1.00 40.01 136 TYR A CA 1
ATOM 1015 C C . TYR A 1 139 ? -15.335 -3.534 -23.916 1.00 40.40 136 TYR A C 1
ATOM 1016 O O . TYR A 1 139 ? -14.184 -3.081 -23.875 1.00 38.93 136 TYR A O 1
ATOM 1025 N N . LEU A 1 140 ? -16.413 -2.775 -23.796 1.00 37.59 137 LEU A N 1
ATOM 1026 C CA . LEU A 1 140 ? -16.307 -1.331 -23.694 1.00 41.38 137 LEU A CA 1
ATOM 1027 C C . LEU A 1 140 ? -15.764 -0.839 -22.338 1.00 47.75 137 LEU A C 1
ATOM 1028 O O . LEU A 1 140 ? -15.347 0.311 -22.220 1.00 50.77 137 LEU A O 1
ATOM 1033 N N . ALA A 1 141 ? -15.762 -1.700 -21.321 1.00 45.09 138 ALA A N 1
ATOM 1034 C CA . ALA A 1 141 ? -15.112 -1.355 -20.060 1.00 48.60 138 ALA A CA 1
ATOM 1035 C C . ALA A 1 141 ? -13.597 -1.297 -20.255 1.00 48.40 138 ALA A C 1
ATOM 1036 O O . ALA A 1 141 ? -12.924 -0.437 -19.699 1.00 55.10 138 ALA A O 1
ATOM 1038 N N . PHE A 1 142 ? -13.068 -2.209 -21.062 1.00 47.74 139 PHE A N 1
ATOM 1039 C CA . PHE A 1 142 ? -11.623 -2.324 -21.222 1.00 52.41 139 PHE A CA 1
ATOM 1040 C C . PHE A 1 142 ? -11.086 -1.659 -22.473 1.00 55.44 139 PHE A C 1
ATOM 1041 O O . PHE A 1 142 ? -9.977 -1.132 -22.474 1.00 57.57 139 PHE A O 1
ATOM 1049 N N . SER A 1 143 ? -11.882 -1.669 -23.531 1.00 55.97 140 SER A N 1
ATOM 1050 C CA . SER A 1 143 ? -11.483 -0.999 -24.753 1.00 58.83 140 SER A CA 1
ATOM 1051 C C . SER A 1 143 ? -12.693 -0.361 -25.419 1.00 58.72 140 SER A C 1
ATOM 1052 O O . SER A 1 143 ? -13.316 -0.955 -26.301 1.00 61.33 140 SER A O 1
ATOM 1055 N N . PRO A 1 144 ? -13.019 0.869 -25.000 1.00 57.22 141 PRO A N 1
ATOM 1056 C CA . PRO A 1 144 ? -14.233 1.588 -25.396 1.00 56.35 141 PRO A CA 1
ATOM 1057 C C . PRO A 1 144 ? -14.171 2.090 -26.831 1.00 54.19 141 PRO A C 1
ATOM 1058 O O . PRO A 1 144 ? -15.166 2.621 -27.322 1.00 55.85 141 PRO A O 1
ATOM 1062 N N . ASP A 1 145 ? -13.023 1.938 -27.485 1.00 56.11 142 ASP A N 1
ATOM 1063 C CA . ASP A 1 145 ? -12.885 2.359 -28.877 1.00 62.24 142 ASP A CA 1
ATOM 1064 C C . ASP A 1 145 ? -13.129 1.199 -29.824 1.00 57.36 142 ASP A C 1
ATOM 1065 O O . ASP A 1 145 ? -13.243 1.398 -31.016 1.00 58.64 142 ASP A O 1
ATOM 1070 N N . LEU A 1 146 ? -13.216 -0.010 -29.281 1.00 65.78 143 LEU A N 1
ATOM 1071 C CA . LEU A 1 146 ? -13.394 -1.201 -30.102 1.00 63.12 143 LEU A CA 1
ATOM 1072 C C . LEU A 1 146 ? -14.657 -1.150 -30.941 1.00 57.35 143 LEU A C 1
ATOM 1073 O O . LEU A 1 146 ? -15.722 -0.757 -30.461 1.00 46.32 143 LEU A O 1
ATOM 1078 N N . LYS A 1 147 ? -14.521 -1.541 -32.205 1.00 63.12 144 LYS A N 1
ATOM 1079 C CA . LYS A 1 147 ? -15.673 -1.786 -33.051 1.00 63.25 144 LYS A CA 1
ATOM 1080 C C . LYS A 1 147 ? -16.269 -3.103 -32.588 1.00 57.91 144 LYS A C 1
ATOM 1081 O O . LYS A 1 147 ? -15.546 -4.060 -32.325 1.00 58.95 144 LYS A O 1
ATOM 1084 N N . ILE A 1 148 ? -17.588 -3.144 -32.458 1.00 56.12 145 ILE A N 1
ATOM 1085 C CA . ILE A 1 148 ? -18.259 -4.367 -32.049 1.00 52.97 145 ILE A CA 1
ATOM 1086 C C . ILE A 1 148 ? -19.103 -4.950 -33.187 1.00 56.92 145 ILE A C 1
ATOM 1087 O O . ILE A 1 148 ? -19.999 -4.292 -33.72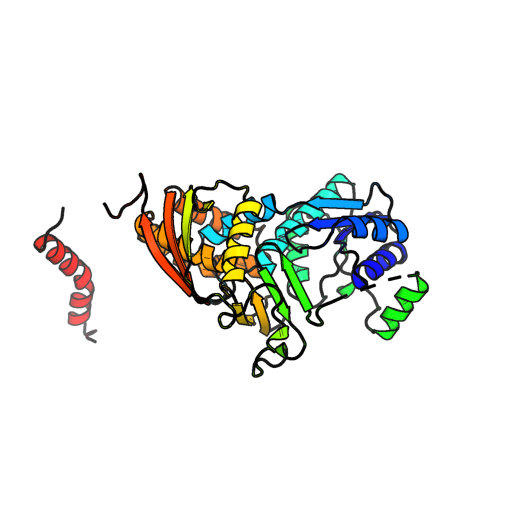2 1.00 62.26 145 ILE A O 1
ATOM 1092 N N . ILE A 1 149 ? -18.801 -6.189 -33.557 1.00 53.38 146 ILE A N 1
ATOM 1093 C CA . ILE A 1 149 ? -19.498 -6.847 -34.655 1.00 52.98 146 ILE A CA 1
ATOM 1094 C C . ILE A 1 149 ? -20.318 -8.012 -34.130 1.00 49.16 146 ILE A C 1
ATOM 1095 O O . ILE A 1 149 ? -19.770 -8.996 -33.644 1.00 48.63 146 ILE A O 1
ATOM 1100 N N . ALA A 1 150 ? -21.635 -7.888 -34.219 1.00 44.35 147 ALA A N 1
ATOM 1101 C CA . ALA A 1 150 ? -22.531 -8.942 -33.777 1.00 57.43 147 ALA A CA 1
ATOM 1102 C C . ALA A 1 150 ? -23.254 -9.442 -35.001 1.00 57.62 147 ALA A C 1
ATOM 1103 O O . ALA A 1 150 ? -24.305 -8.910 -35.351 1.00 56.76 147 ALA A O 1
ATOM 1105 N N . PRO A 1 151 ? -22.691 -10.468 -35.661 1.00 62.54 148 PRO A N 1
ATOM 1106 C CA . PRO A 1 151 ? -23.203 -10.955 -36.950 1.00 67.63 148 PRO A CA 1
ATOM 1107 C C . PRO A 1 151 ? -24.656 -11.429 -36.844 1.00 68.45 148 PRO A C 1
ATOM 1108 O O . PRO A 1 151 ? -25.445 -11.204 -37.766 1.00 61.59 148 PRO A O 1
ATOM 1112 N N . TRP A 1 152 ? -24.997 -12.053 -35.718 1.00 75.65 149 TRP A N 1
ATOM 1113 C CA . TRP A 1 152 ? -26.379 -12.435 -35.419 1.00 81.25 149 TRP A CA 1
ATOM 1114 C C . TRP A 1 152 ? -27.350 -11.263 -35.535 1.00 84.14 149 TRP A C 1
ATOM 1115 O O . TRP A 1 152 ? -28.515 -11.447 -35.892 1.00 89.69 149 TRP A O 1
ATOM 1126 N N . ARG A 1 153 ? -26.861 -10.062 -35.235 1.00 79.39 150 ARG A N 1
ATOM 1127 C CA . ARG A 1 153 ? -27.658 -8.847 -35.372 1.00 76.93 150 ARG A CA 1
ATOM 1128 C C . ARG A 1 153 ? -27.463 -8.184 -36.738 1.00 73.50 150 ARG A C 1
ATOM 1129 O O . ARG A 1 153 ? -28.309 -7.411 -37.182 1.00 73.03 150 ARG A O 1
ATOM 1137 N N . GLU A 1 154 ? -26.354 -8.492 -37.402 1.00 76.72 151 GLU A N 1
ATOM 1138 C CA . GLU A 1 154 ? -25.978 -7.767 -38.616 1.00 85.41 151 GLU A CA 1
ATOM 1139 C C . GLU A 1 154 ? -26.319 -8.457 -39.934 1.00 80.87 151 GLU A C 1
ATOM 1140 O O . GLU A 1 154 ? -26.895 -7.831 -40.816 1.00 87.46 151 GLU A O 1
ATOM 1146 N N . TRP A 1 155 ? -25.965 -9.732 -40.066 1.00 74.78 152 TRP A N 1
ATOM 1147 C CA . TRP A 1 155 ? -26.030 -10.416 -41.362 1.00 81.19 152 TRP A CA 1
ATOM 1148 C C . TRP A 1 155 ? -27.441 -10.672 -41.901 1.00 82.29 152 TRP A C 1
ATOM 1149 O O . TRP A 1 155 ? -28.425 -10.593 -41.156 1.00 81.83 152 TRP A O 1
ATOM 1160 N N . ASP A 1 156 ? -27.517 -10.983 -43.197 1.00 74.70 153 ASP A N 1
ATOM 1161 C CA . ASP A 1 156 ? -28.778 -11.319 -43.863 1.00 78.59 153 ASP A CA 1
ATOM 1162 C C . ASP A 1 156 ? -28.993 -12.831 -43.874 1.00 83.04 153 ASP A C 1
ATOM 1163 O O . ASP A 1 156 ? -29.785 -13.361 -44.659 1.00 91.05 153 ASP A O 1
ATOM 1165 N N . LEU A 1 157 ? -28.276 -13.513 -42.988 1.00 78.43 154 LEU A N 1
ATOM 1166 C CA . LEU A 1 157 ? -28.250 -14.968 -42.931 1.00 81.13 154 LEU A CA 1
ATOM 1167 C C . LEU A 1 157 ? -29.228 -15.497 -41.899 1.00 93.20 154 LEU A C 1
ATOM 1168 O O . LEU A 1 157 ? -28.834 -16.219 -40.982 1.00 92.32 154 LEU A O 1
ATOM 1173 N N . ASN A 1 158 ? -30.501 -15.143 -42.037 1.00 103.95 155 ASN A N 1
ATOM 1174 C CA . ASN A 1 158 ? -31.471 -15.475 -40.994 1.00 105.33 155 ASN A CA 1
ATOM 1175 C C . ASN A 1 158 ? -32.423 -16.625 -41.335 1.00 104.80 155 ASN A C 1
ATOM 1176 O O . ASN A 1 158 ? -33.459 -16.801 -40.692 1.00 104.00 155 ASN A O 1
ATOM 1181 N N . SER A 1 159 ? -32.057 -17.406 -42.347 1.00 101.37 156 SER A N 1
ATOM 1182 C CA . SER A 1 159 ? -32.701 -18.688 -42.599 1.00 95.52 156 SER A CA 1
ATOM 1183 C C . SER A 1 159 ? -31.751 -19.793 -42.137 1.00 86.88 156 SER A C 1
ATOM 1184 O O . SER A 1 159 ? -30.551 -19.566 -42.016 1.00 83.82 156 SER A O 1
ATOM 1187 N N . ARG A 1 160 ? -32.284 -20.974 -41.847 1.00 80.62 157 ARG A N 1
ATOM 1188 C CA . ARG A 1 160 ? -31.440 -22.146 -41.646 1.00 74.09 157 ARG A CA 1
ATOM 1189 C C . ARG A 1 160 ? -30.899 -22.613 -42.992 1.00 70.74 157 ARG A C 1
ATOM 1190 O O . ARG A 1 160 ? -29.740 -23.005 -43.097 1.00 66.33 157 ARG A O 1
ATOM 1195 N N . GLU A 1 161 ? -31.751 -22.567 -44.015 1.00 74.54 158 GLU A N 1
ATOM 1196 C CA . GLU A 1 161 ? -31.355 -22.954 -45.365 1.00 84.46 158 GLU A CA 1
ATOM 1197 C C . GLU A 1 161 ? -30.325 -21.981 -45.926 1.00 86.97 158 GLU A C 1
ATOM 1198 O O . GLU A 1 161 ? -29.375 -22.389 -46.592 1.00 87.56 158 GLU A O 1
ATOM 1200 N N . LYS A 1 162 ? -30.517 -20.694 -45.651 1.00 86.97 159 LYS A N 1
ATOM 1201 C CA . LYS A 1 162 ? -29.581 -19.673 -46.109 1.00 87.53 159 LYS A CA 1
ATOM 1202 C C . LYS A 1 162 ? -28.328 -19.653 -45.235 1.00 85.65 159 LYS A C 1
ATOM 1203 O O . LYS A 1 162 ? -27.343 -18.994 -45.562 1.00 84.22 159 LYS A O 1
ATOM 1209 N N . LEU A 1 163 ? -28.374 -20.391 -44.130 1.00 84.78 160 LEU A N 1
ATOM 1210 C CA . LEU A 1 163 ? -27.229 -20.533 -43.233 1.00 82.67 160 LEU A CA 1
ATOM 1211 C C . LEU A 1 163 ? -26.412 -21.758 -43.631 1.00 85.32 160 LEU A C 1
ATOM 1212 O O . LEU A 1 163 ? -25.185 -21.756 -43.530 1.00 84.07 160 LEU A O 1
ATOM 1217 N N . LEU A 1 164 ? -27.102 -22.805 -44.077 1.00 83.17 161 LEU A N 1
ATOM 1218 C CA . LEU A 1 164 ? -26.434 -24.030 -44.500 1.00 79.36 161 LEU A CA 1
ATOM 1219 C C . LEU A 1 164 ? -25.728 -23.796 -45.815 1.00 77.73 161 LEU A C 1
ATOM 1220 O O . LEU A 1 164 ? -24.611 -24.270 -46.025 1.00 75.07 161 LEU A O 1
ATOM 1225 N N . ALA A 1 165 ? -26.398 -23.056 -46.693 1.00 82.25 162 ALA A N 1
ATOM 1226 C CA . ALA A 1 165 ? -25.863 -22.704 -48.001 1.00 80.91 162 ALA A CA 1
ATOM 1227 C C . ALA A 1 165 ? -24.559 -21.921 -47.871 1.00 80.81 162 ALA A C 1
ATOM 1228 O O . ALA A 1 165 ? -23.613 -22.144 -48.629 1.00 76.12 162 ALA A O 1
ATOM 1230 N N . TYR A 1 166 ? -24.509 -21.011 -46.902 1.00 83.01 163 TYR A N 1
ATOM 1231 C CA . TYR A 1 166 ? -23.312 -20.209 -46.674 1.00 81.65 163 TYR A CA 1
ATOM 1232 C C . TYR A 1 166 ? -22.145 -21.083 -46.211 1.00 75.97 163 TYR A C 1
ATOM 1233 O O . TYR A 1 166 ? -21.029 -20.970 -46.731 1.00 70.83 163 TYR A O 1
ATOM 1242 N N . ALA A 1 167 ? -22.415 -21.950 -45.237 1.00 72.87 164 ALA A N 1
ATOM 1243 C CA . ALA A 1 167 ? -21.414 -22.883 -44.729 1.00 73.59 164 ALA A CA 1
ATOM 1244 C C . ALA A 1 167 ? -20.787 -23.669 -45.872 1.00 77.24 164 ALA A C 1
ATOM 1245 O O . ALA A 1 167 ? -19.566 -23.743 -45.989 1.00 77.40 164 ALA A O 1
ATOM 1247 N N . GLN A 1 168 ? -21.634 -24.239 -46.723 1.00 82.59 165 GLN A N 1
ATOM 1248 C CA . GLN A 1 168 ? -21.169 -25.030 -47.853 1.00 80.24 165 GLN A CA 1
ATOM 1249 C C . GLN A 1 168 ? -20.276 -24.212 -48.785 1.00 82.91 165 GLN A C 1
ATOM 1250 O O . GLN A 1 168 ? -19.192 -24.659 -49.166 1.00 81.91 165 GLN A O 1
ATOM 1252 N N . LYS A 1 169 ? -20.735 -23.009 -49.129 1.00 84.68 166 LYS A N 1
ATOM 1253 C CA . LYS A 1 169 ? -20.042 -22.124 -50.069 1.00 88.85 166 LYS A CA 1
ATOM 1254 C C . LYS A 1 169 ? -18.637 -21.712 -49.612 1.00 95.49 166 LYS A C 1
ATOM 1255 O O . LYS A 1 169 ? -17.740 -21.503 -50.437 1.00 99.41 166 LYS A O 1
ATOM 1259 N N . HIS A 1 170 ? -18.449 -21.589 -48.300 1.00 95.09 167 HIS A N 1
ATOM 1260 C CA . HIS A 1 170 ? -17.151 -21.211 -47.753 1.00 87.11 167 HIS A CA 1
ATOM 1261 C C . HIS A 1 170 ? -16.396 -22.416 -47.190 1.00 83.53 167 HIS A C 1
ATOM 1262 O O . HIS A 1 170 ? -15.332 -22.263 -46.589 1.00 82.58 167 HIS A O 1
ATOM 1269 N N . GLY A 1 171 ? -16.951 -23.609 -47.402 1.00 80.21 168 GLY A N 1
ATOM 1270 C CA . GLY A 1 171 ? -16.302 -24.850 -47.015 1.00 80.31 168 GLY A CA 1
ATOM 1271 C C . GLY A 1 171 ? -16.055 -24.992 -45.525 1.00 83.00 168 GLY A C 1
ATOM 1272 O O . GLY A 1 171 ? -15.867 -26.101 -45.017 1.00 88.00 168 GLY A O 1
ATOM 1273 N N . LYS A 1 180 ? -23.861 -35.812 -28.616 1.00 94.63 177 LYS A N 1
ATOM 1274 C CA . LYS A 1 180 ? -23.930 -34.725 -27.642 1.00 88.96 177 LYS A CA 1
ATOM 1275 C C . LYS A 1 180 ? -25.364 -34.510 -27.179 1.00 91.96 177 LYS A C 1
ATOM 1276 O O . LYS A 1 180 ? -26.307 -35.012 -27.797 1.00 98.86 177 LYS A O 1
ATOM 1278 N N . SER A 1 181 ? -25.515 -33.764 -26.087 1.00 85.66 178 SER A N 1
ATOM 1279 C CA . SER A 1 181 ? -26.826 -33.406 -25.553 1.00 77.23 178 SER A CA 1
ATOM 1280 C C . SER A 1 181 ? -27.586 -32.476 -26.488 1.00 74.79 178 SER A C 1
ATOM 1281 O O . SER A 1 181 ? -27.038 -31.485 -26.979 1.00 72.97 178 SER A O 1
ATOM 1284 N N . PRO A 1 182 ? -28.868 -32.783 -26.715 1.00 71.03 179 PRO A N 1
ATOM 1285 C CA . PRO A 1 182 ? -29.728 -31.968 -27.577 1.00 66.22 179 PRO A CA 1
ATOM 1286 C C . PRO A 1 182 ? -30.175 -30.644 -26.931 1.00 69.37 179 PRO A C 1
ATOM 1287 O O . PRO A 1 182 ? -30.831 -29.858 -27.609 1.00 73.27 179 PRO A O 1
ATOM 1291 N N . TYR A 1 183 ? -29.830 -30.397 -25.665 1.00 59.81 180 TYR A N 1
ATOM 1292 C CA . TYR A 1 183 ? -30.207 -29.143 -25.005 1.00 54.99 180 TYR A CA 1
ATOM 1293 C C . TYR A 1 183 ? -29.234 -28.014 -25.304 1.00 54.15 180 TYR A C 1
ATOM 1294 O O . TYR A 1 183 ? -28.052 -28.249 -25.546 1.00 61.08 180 TYR A O 1
ATOM 1303 N N . SER A 1 184 ? -29.745 -26.788 -25.293 1.00 48.10 181 SER A N 1
ATOM 1304 C CA . SER A 1 184 ? -28.903 -25.606 -25.406 1.00 55.06 181 SER A CA 1
ATOM 1305 C C . SER A 1 184 ? -28.220 -25.404 -24.054 1.00 53.77 181 SER A C 1
ATOM 1306 O O . SER A 1 184 ? -28.881 -25.095 -23.065 1.00 45.88 181 SER A O 1
ATOM 1309 N N . MET A 1 185 ? -26.902 -25.595 -24.014 1.00 55.98 182 MET A N 1
ATOM 1310 C CA . MET A 1 185 ? -26.169 -25.633 -22.744 1.00 47.61 182 MET A CA 1
ATOM 1311 C C . MET A 1 185 ? -25.083 -24.576 -22.581 1.00 49.15 182 MET A C 1
ATOM 1312 O O . MET A 1 185 ? -24.392 -24.215 -23.533 1.00 54.55 182 MET A O 1
ATOM 1317 N N . ASP A 1 186 ? -24.940 -24.091 -21.354 1.00 47.69 183 ASP A N 1
ATOM 1318 C CA . ASP A 1 186 ? -23.783 -23.299 -20.982 1.00 43.55 183 ASP A CA 1
ATOM 1319 C C . ASP A 1 186 ? -23.102 -23.941 -19.765 1.00 44.21 183 ASP A C 1
ATOM 1320 O O . ASP A 1 186 ? -23.716 -24.106 -18.703 1.00 43.78 183 ASP A O 1
ATOM 1325 N N . ALA A 1 187 ? -21.834 -24.298 -19.927 1.00 39.75 184 ALA A N 1
ATOM 1326 C CA . ALA A 1 187 ? -21.089 -24.961 -18.873 1.00 43.08 184 ALA A CA 1
ATOM 1327 C C . ALA A 1 187 ? -19.836 -24.182 -18.506 1.00 48.38 184 ALA A C 1
ATOM 1328 O O . ALA A 1 187 ? -19.148 -23.633 -19.378 1.00 38.77 184 ALA A O 1
ATOM 1330 N N . ASN A 1 188 ? -19.583 -24.122 -17.197 1.00 46.57 185 ASN A N 1
ATOM 1331 C CA . ASN A 1 188 ? -18.340 -23.615 -16.636 1.00 43.77 185 ASN A CA 1
ATOM 1332 C C . ASN A 1 188 ? -18.105 -24.225 -15.248 1.00 41.19 185 ASN A C 1
ATOM 1333 O O . ASN A 1 188 ? -18.884 -25.054 -14.786 1.00 38.45 185 ASN A O 1
ATOM 1338 N N . LEU A 1 189 ? -17.046 -23.786 -14.582 1.00 36.16 186 LEU A N 1
ATOM 1339 C CA . LEU A 1 189 ? -16.654 -24.333 -13.292 1.00 37.71 186 LEU A CA 1
ATOM 1340 C C . LEU A 1 189 ? -17.724 -24.112 -12.218 1.00 38.98 186 LEU A C 1
ATOM 1341 O O . LEU A 1 189 ? -17.755 -24.802 -11.208 1.00 32.41 186 LEU A O 1
ATOM 1346 N N . LEU A 1 190 ? -18.613 -23.155 -12.449 1.00 38.53 187 LEU A N 1
ATOM 1347 C CA . LEU A 1 190 ? -19.649 -22.864 -11.476 1.00 36.72 187 LEU A CA 1
ATOM 1348 C C . LEU A 1 190 ? -20.939 -23.620 -11.757 1.00 41.51 187 LEU A C 1
ATOM 1349 O O . LEU A 1 190 ? -21.564 -24.147 -10.835 1.00 39.29 187 LEU A O 1
ATOM 1354 N N . HIS A 1 191 ? -21.347 -23.684 -13.021 1.00 39.01 188 HIS A N 1
ATOM 1355 C CA . HIS A 1 191 ? -22.578 -24.401 -13.323 1.00 33.73 188 HIS A CA 1
ATOM 1356 C C . HIS A 1 191 ? -22.656 -25.028 -14.726 1.00 31.23 188 HIS A C 1
ATOM 1357 O O . HIS A 1 191 ? -21.768 -24.839 -15.560 1.00 39.91 188 HIS A O 1
ATOM 1364 N N . ILE A 1 192 ? -23.727 -25.783 -14.953 1.00 34.26 189 ILE A N 1
ATOM 1365 C CA . ILE A 1 192 ? -24.164 -26.170 -16.289 1.00 38.84 189 ILE A CA 1
ATOM 1366 C C . ILE A 1 192 ? -25.591 -25.669 -16.417 1.00 41.63 189 ILE A C 1
ATOM 1367 O O . ILE A 1 192 ? -26.393 -25.827 -15.506 1.00 41.99 189 ILE A O 1
ATOM 1372 N N . SER A 1 193 ? -25.895 -25.037 -17.542 1.00 46.09 190 SER A N 1
ATOM 1373 C CA . SER A 1 193 ? -27.225 -24.510 -17.793 1.00 43.84 190 SER A CA 1
ATOM 1374 C C . SER A 1 193 ? -27.934 -25.349 -18.859 1.00 43.42 190 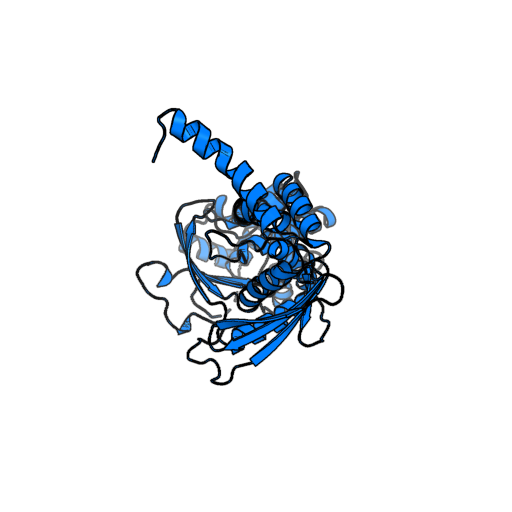SER A C 1
ATOM 1375 O O . SER A 1 193 ? -27.295 -25.831 -19.794 1.00 39.89 190 SER A O 1
ATOM 1378 N N . TYR A 1 194 ? -29.247 -25.521 -18.727 1.00 39.51 191 TYR A N 1
ATOM 1379 C CA . TYR A 1 194 ? -30.026 -26.191 -19.766 1.00 41.03 191 TYR A CA 1
ATOM 1380 C C . TYR A 1 194 ? -31.239 -25.370 -20.172 1.00 44.97 191 TYR A C 1
ATOM 1381 O O . TYR A 1 194 ? -31.987 -24.892 -19.316 1.00 42.99 191 TYR A O 1
ATOM 1390 N N . GLU A 1 195 ? -31.432 -25.230 -21.482 1.00 37.09 192 GLU A N 1
ATOM 1391 C CA . GLU A 1 195 ? -32.651 -24.666 -22.029 1.00 38.55 192 GLU A CA 1
ATOM 1392 C C . GLU A 1 195 ? -33.057 -25.406 -23.295 1.00 41.26 192 GLU A C 1
ATOM 1393 O O . GLU A 1 195 ? -32.265 -26.140 -23.897 1.00 44.37 192 GLU A O 1
ATOM 1399 N N . GLY A 1 196 ? -34.302 -25.198 -23.705 1.00 39.93 193 GLY A N 1
ATOM 1400 C CA . GLY A 1 196 ? -34.796 -25.759 -24.947 1.00 40.53 193 GLY A CA 1
ATOM 1401 C C . GLY A 1 196 ? -35.528 -27.058 -24.713 1.00 47.86 193 GLY A C 1
ATOM 1402 O O . GLY A 1 196 ? -35.607 -27.528 -23.573 1.00 40.87 193 GLY A O 1
ATOM 1403 N N . LEU A 1 197 ? -36.040 -27.636 -25.801 1.00 43.65 194 LEU A N 1
ATOM 1404 C CA . LEU A 1 197 ? -36.802 -28.887 -25.783 1.00 52.57 194 LEU A CA 1
ATOM 1405 C C . LEU A 1 197 ? -37.992 -28.825 -24.827 1.00 53.41 194 LEU A C 1
ATOM 1406 O O . LEU A 1 197 ? -38.701 -27.825 -24.805 1.00 56.06 194 LEU A O 1
ATOM 1411 N N . VAL A 1 198 ? -38.211 -29.878 -24.040 1.00 52.85 195 VAL A N 1
ATOM 1412 C CA . VAL A 1 198 ? -39.368 -29.923 -23.142 1.00 48.57 195 VAL A CA 1
ATOM 1413 C C . VAL A 1 198 ? -39.367 -28.768 -22.154 1.00 45.88 195 VAL A C 1
ATOM 1414 O O . VAL A 1 198 ? -40.427 -28.355 -21.696 1.00 51.57 195 VAL A O 1
ATOM 1418 N N . LEU A 1 199 ? -38.184 -28.241 -21.840 1.00 42.56 196 LEU A N 1
ATOM 1419 C CA . LEU A 1 199 ? -38.059 -27.144 -20.877 1.00 42.65 196 LEU A CA 1
ATOM 1420 C C . LEU A 1 199 ? -38.812 -25.891 -21.318 1.00 50.75 196 LEU A C 1
ATOM 1421 O O . LEU A 1 199 ? -39.137 -25.039 -20.492 1.00 46.91 196 LEU A O 1
ATOM 1426 N N . GLU A 1 200 ? -39.080 -25.795 -22.623 1.00 50.29 197 GLU A N 1
ATOM 1427 C CA . GLU A 1 200 ? -39.831 -24.683 -23.208 1.00 47.18 197 GLU A CA 1
ATOM 1428 C C . GLU A 1 200 ? -41.182 -24.473 -22.529 1.00 48.06 197 GLU A C 1
ATOM 1429 O O . GLU A 1 200 ? -41.610 -23.336 -22.349 1.00 45.67 197 GLU A O 1
ATOM 1435 N N . ASP A 1 201 ? -41.864 -25.564 -22.183 1.00 40.91 198 ASP A N 1
ATOM 1436 C CA . ASP A 1 201 ? -43.091 -25.463 -21.403 1.00 50.55 198 ASP A CA 1
ATOM 1437 C C . ASP A 1 201 ? -42.774 -25.459 -19.898 1.00 52.03 198 ASP A C 1
ATOM 1438 O O . ASP A 1 201 ? -42.344 -26.472 -19.344 1.00 55.11 198 ASP A O 1
ATOM 1443 N N . PRO A 1 202 ? -42.994 -24.319 -19.226 1.00 52.84 199 PRO A N 1
ATOM 1444 C CA . PRO A 1 202 ? -42.669 -24.271 -17.794 1.00 43.39 199 PRO A CA 1
ATOM 1445 C C . PRO A 1 202 ? -43.627 -25.121 -16.953 1.00 45.19 199 PRO A C 1
ATOM 1446 O O . PRO A 1 202 ? -43.324 -25.385 -15.795 1.00 44.48 199 PRO A O 1
ATOM 1450 N N . ALA A 1 203 ? -44.733 -25.573 -17.544 1.00 38.72 200 ALA A N 1
ATOM 1451 C CA . ALA A 1 203 ? -45.670 -26.460 -16.866 1.00 48.13 200 ALA A CA 1
ATOM 1452 C C . ALA A 1 203 ? -45.267 -27.934 -16.989 1.00 51.48 200 ALA A C 1
ATOM 1453 O O . ALA A 1 203 ? -45.884 -28.813 -16.374 1.00 59.05 200 ALA A O 1
ATOM 1455 N N . HIS A 1 204 ? -44.234 -28.194 -17.787 1.00 43.24 201 HIS A N 1
ATOM 1456 C CA . HIS A 1 204 ? -43.749 -29.549 -18.051 1.00 42.09 201 HIS A CA 1
ATOM 1457 C C . HIS A 1 204 ? -42.478 -29.808 -17.239 1.00 40.80 201 HIS A C 1
ATOM 1458 O O . HIS A 1 204 ? -41.588 -28.963 -17.188 1.00 42.96 201 HIS A O 1
ATOM 1465 N N . ALA A 1 205 ? -42.401 -30.976 -16.610 1.00 48.34 202 ALA A N 1
ATOM 1466 C CA . ALA A 1 205 ? -41.215 -31.381 -15.860 1.00 50.40 202 ALA A CA 1
ATOM 1467 C C . ALA A 1 205 ? -40.061 -31.714 -16.804 1.00 52.54 202 ALA A C 1
ATOM 1468 O O . ALA A 1 205 ? -40.284 -32.144 -17.935 1.00 51.70 202 ALA A O 1
ATOM 1470 N N . PRO A 1 206 ? -38.817 -31.533 -16.339 1.00 46.47 203 PRO A N 1
ATOM 1471 C CA . PRO A 1 206 ? -37.686 -31.942 -17.175 1.00 49.36 203 PRO A CA 1
ATOM 1472 C C . PRO A 1 206 ? -37.573 -33.474 -17.264 1.00 55.15 203 PRO A C 1
ATOM 1473 O O . PRO A 1 206 ? -38.022 -34.178 -16.359 1.00 53.36 203 PRO A O 1
ATOM 1477 N N . GLU A 1 207 ? -36.994 -33.989 -18.344 1.00 43.45 204 GLU A N 1
ATOM 1478 C CA . GLU A 1 207 ? -36.750 -35.420 -18.433 1.00 55.44 204 GLU A CA 1
ATOM 1479 C C . GLU A 1 207 ? -35.450 -35.738 -17.705 1.00 55.83 204 GLU A C 1
ATOM 1480 O O . GLU A 1 207 ? -34.518 -34.928 -17.710 1.00 43.26 204 GLU A O 1
ATOM 1486 N N . GLU A 1 208 ? -35.395 -36.910 -17.078 1.00 54.99 205 GLU A N 1
ATOM 1487 C CA . GLU A 1 208 ? -34.305 -37.236 -16.162 1.00 55.44 205 GLU A CA 1
ATOM 1488 C C . GLU A 1 208 ? -32.944 -37.310 -16.846 1.00 59.96 205 GLU A C 1
ATOM 1489 O O . GLU A 1 208 ? -31.914 -37.018 -16.233 1.00 62.69 205 GLU A O 1
ATOM 1491 N N . ASP A 1 209 ? -32.938 -37.692 -18.118 1.00 56.69 206 ASP A N 1
ATOM 1492 C CA . ASP A 1 209 ? -31.681 -37.914 -18.821 1.00 56.67 206 ASP A CA 1
ATOM 1493 C C . ASP A 1 209 ? -31.027 -36.613 -19.298 1.00 55.12 206 ASP A C 1
ATOM 1494 O O . ASP A 1 209 ? -29.954 -36.635 -19.908 1.00 56.10 206 ASP A O 1
ATOM 1499 N N . MET A 1 210 ? -31.677 -35.486 -19.016 1.00 50.32 207 MET A N 1
ATOM 1500 C CA . MET A 1 210 ? -31.134 -34.182 -19.368 1.00 49.63 207 MET A CA 1
ATOM 1501 C C . MET A 1 210 ? -29.935 -33.810 -18.496 1.00 50.30 207 MET A C 1
ATOM 1502 O O . MET A 1 210 ? -28.969 -33.217 -18.979 1.00 52.29 207 MET A O 1
ATOM 1507 N N . TRP A 1 211 ? -30.009 -34.144 -17.208 1.00 50.05 208 TRP A N 1
ATOM 1508 C CA . TRP A 1 211 ? -28.994 -33.728 -16.232 1.00 42.82 208 TRP A CA 1
ATOM 1509 C C . TRP A 1 211 ? -27.680 -34.465 -16.463 1.00 40.94 208 TRP A C 1
ATOM 1510 O O . TRP A 1 211 ? -27.603 -35.670 -16.264 1.00 52.56 208 TRP A O 1
ATOM 1521 N N . ARG A 1 212 ? -26.641 -33.756 -16.877 1.00 43.50 209 ARG A N 1
ATOM 1522 C CA . ARG A 1 212 ? -25.433 -34.451 -17.325 1.00 52.79 209 ARG A CA 1
ATOM 1523 C C . ARG A 1 212 ? -24.314 -34.495 -16.290 1.00 53.78 209 ARG A C 1
ATOM 1524 O O . ARG A 1 212 ? -23.415 -35.329 -16.382 1.00 55.79 209 ARG A O 1
ATOM 1528 N N . TRP A 1 213 ? -24.382 -33.610 -15.301 1.00 55.33 210 TRP A N 1
ATOM 1529 C CA . TRP A 1 213 ? -23.280 -33.421 -14.367 1.00 55.17 210 TRP A CA 1
ATOM 1530 C C . TRP A 1 213 ? -23.466 -34.144 -13.029 1.00 50.12 210 TRP A C 1
ATOM 1531 O O . TRP A 1 213 ? -22.578 -34.864 -12.579 1.00 47.65 210 TRP A O 1
ATOM 1542 N N . SER A 1 214 ? -24.615 -33.942 -12.393 1.00 50.73 211 SER A N 1
ATOM 1543 C CA . SER A 1 214 ? -24.832 -34.429 -11.028 1.00 47.03 211 SER A CA 1
ATOM 1544 C C . SER A 1 214 ? -25.715 -35.667 -10.998 1.00 47.45 211 SER A C 1
ATOM 1545 O O . SER A 1 214 ? -26.630 -35.799 -11.811 1.00 55.78 211 SER A O 1
ATOM 1548 N N . LYS A 1 215 ? -25.441 -36.576 -10.066 1.00 41.25 212 LYS A N 1
ATOM 1549 C CA . LYS A 1 215 ? -26.354 -37.683 -9.816 1.00 45.22 212 LYS A CA 1
ATOM 1550 C C . LYS A 1 215 ? -27.656 -37.057 -9.353 1.00 42.24 212 LYS A C 1
ATOM 1551 O O . LYS A 1 215 ? -27.658 -35.931 -8.865 1.00 41.15 212 LYS A O 1
ATOM 1555 N N . SER A 1 216 ? -28.773 -37.753 -9.526 1.00 41.60 213 SER A N 1
ATOM 1556 C CA . SER A 1 216 ? -30.001 -37.310 -8.886 1.00 47.44 213 SER A CA 1
ATOM 1557 C C . SER A 1 216 ? -29.895 -37.687 -7.412 1.00 51.33 213 SER A C 1
ATOM 1558 O O . SER A 1 216 ? -29.118 -38.579 -7.058 1.00 54.64 213 SER A O 1
ATOM 1561 N N . PRO A 1 217 ? -30.644 -36.991 -6.544 1.00 39.67 214 PRO A N 1
ATOM 1562 C CA . PRO A 1 217 ? -30.675 -37.405 -5.135 1.00 48.41 214 PRO A CA 1
ATOM 1563 C C . PRO A 1 217 ? -31.107 -38.858 -4.957 1.00 42.04 214 PRO A C 1
ATOM 1564 O O . PRO A 1 217 ? -30.674 -39.494 -4.005 1.00 49.78 214 PRO A O 1
ATOM 1568 N N . LYS A 1 218 ? -31.917 -39.378 -5.878 1.00 45.41 215 LYS A N 1
ATOM 1569 C CA . LYS A 1 218 ? -32.318 -40.781 -5.849 1.00 53.50 215 LYS A CA 1
ATOM 1570 C C . LYS A 1 218 ? -31.163 -41.754 -6.123 1.00 57.15 215 LYS A C 1
ATOM 1571 O O . LYS A 1 218 ? -31.138 -42.860 -5.579 1.00 58.52 215 LYS A O 1
ATOM 1577 N N . ASP A 1 219 ? -30.207 -41.342 -6.953 1.00 51.34 216 ASP A N 1
ATOM 1578 C CA . ASP A 1 219 ? -29.077 -42.205 -7.293 1.00 51.39 216 ASP A CA 1
ATOM 1579 C C . ASP A 1 219 ? -27.863 -41.918 -6.423 1.00 53.23 216 ASP A C 1
ATOM 1580 O O . ASP A 1 219 ? -26.879 -42.657 -6.450 1.00 54.82 216 ASP A O 1
ATOM 1585 N N . ALA A 1 220 ? -27.943 -40.836 -5.655 1.00 50.85 217 ALA A N 1
ATOM 1586 C CA . ALA A 1 220 ? -26.895 -40.466 -4.715 1.00 54.16 217 ALA A CA 1
ATOM 1587 C C . ALA A 1 220 ? -26.784 -41.526 -3.619 1.00 54.66 217 ALA A C 1
ATOM 1588 O O . ALA A 1 220 ? -27.765 -42.210 -3.313 1.00 55.59 217 ALA A O 1
ATOM 1590 N N . PRO A 1 221 ? -25.583 -41.675 -3.036 1.00 54.04 218 PRO A N 1
ATOM 1591 C CA . PRO A 1 221 ? -25.303 -42.759 -2.082 1.00 58.92 218 PRO A CA 1
ATOM 1592 C C . PRO A 1 221 ? -26.197 -42.728 -0.842 1.00 56.63 218 PRO A C 1
ATOM 1593 O O . PRO A 1 221 ? -26.692 -41.676 -0.472 1.00 46.38 218 PRO A O 1
ATOM 1597 N N . ASN A 1 222 ? -26.403 -43.884 -0.217 1.00 64.95 219 ASN A N 1
ATOM 1598 C CA . ASN A 1 222 ? -27.192 -43.955 1.010 1.00 64.00 219 ASN A CA 1
ATOM 1599 C C . ASN A 1 222 ? -26.387 -43.541 2.242 1.00 61.62 219 ASN A C 1
ATOM 1600 O O . ASN A 1 222 ? -26.924 -43.479 3.342 1.00 59.78 219 ASN A O 1
ATOM 1605 N N . GLU A 1 223 ? -25.102 -43.255 2.044 1.00 61.23 220 GLU A N 1
ATOM 1606 C CA . GLU A 1 223 ? -24.207 -42.864 3.130 1.00 58.81 220 GLU A CA 1
ATOM 1607 C C . GLU A 1 223 ? -23.858 -41.379 3.046 1.00 60.93 220 GLU A C 1
ATOM 1608 O O . GLU A 1 223 ? -23.283 -40.921 2.057 1.00 63.36 220 GLU A O 1
ATOM 1614 N N . SER A 1 224 ? -24.205 -40.632 4.089 1.00 52.69 221 SER A N 1
ATOM 1615 C CA . SER A 1 224 ? -23.853 -39.227 4.171 1.00 53.11 221 SER A CA 1
ATOM 1616 C C . SER A 1 224 ? -22.341 -39.067 4.292 1.00 55.28 221 SER A C 1
ATOM 1617 O O . SER A 1 224 ? -21.636 -40.009 4.657 1.00 56.38 221 SER A O 1
ATOM 1620 N N . GLU A 1 225 ? -21.862 -37.864 3.988 1.00 55.45 222 GLU A N 1
ATOM 1621 C CA . GLU A 1 225 ? -20.438 -37.534 4.002 1.00 55.96 222 GLU A CA 1
ATOM 1622 C C . GLU A 1 225 ? -20.220 -36.204 4.731 1.00 54.88 222 GLU A C 1
ATOM 1623 O O . GLU A 1 225 ? -20.884 -35.205 4.431 1.00 47.18 222 GLU A O 1
ATOM 1629 N N . ILE A 1 226 ? -19.308 -36.199 5.703 1.00 49.64 223 ILE A N 1
ATOM 1630 C CA . ILE A 1 226 ? -18.930 -34.962 6.372 1.00 50.80 223 ILE A CA 1
ATOM 1631 C C . ILE A 1 226 ? -17.757 -34.306 5.646 1.00 40.58 223 ILE A C 1
ATOM 1632 O O . ILE A 1 226 ? -16.814 -34.975 5.227 1.00 42.27 223 ILE A O 1
ATOM 1637 N N . ILE A 1 227 ? -17.825 -32.992 5.511 1.00 38.83 224 ILE A N 1
ATOM 1638 C CA . ILE A 1 227 ? -16.747 -32.207 4.930 1.00 49.39 224 ILE A CA 1
ATOM 1639 C C . ILE A 1 227 ? -16.477 -30.989 5.806 1.00 47.58 224 ILE A C 1
ATOM 1640 O O . ILE A 1 227 ? -17.388 -30.465 6.450 1.00 39.14 224 ILE A O 1
ATOM 1645 N N . GLU A 1 228 ? -15.224 -30.544 5.829 1.00 55.75 225 GLU A N 1
ATOM 1646 C CA . GLU A 1 228 ? -14.853 -29.332 6.548 1.00 56.74 225 GLU A CA 1
ATOM 1647 C C . GLU A 1 228 ? -14.280 -28.293 5.593 1.00 50.89 225 GLU A C 1
ATOM 1648 O O . GLU A 1 228 ? -13.341 -28.575 4.851 1.00 51.75 225 GLU A O 1
ATOM 1654 N N . LEU A 1 229 ? -14.849 -27.090 5.617 1.00 47.28 226 LEU A N 1
ATOM 1655 C CA . LEU A 1 229 ? -14.419 -26.017 4.725 1.00 46.10 226 LEU A CA 1
ATOM 1656 C C . LEU A 1 229 ? -13.771 -24.860 5.497 1.00 42.52 226 LEU A C 1
ATOM 1657 O O . LEU A 1 229 ? -14.412 -24.245 6.343 1.00 40.89 226 LEU A O 1
ATOM 1662 N N . ASP A 1 230 ? -12.505 -24.572 5.194 1.00 38.52 227 ASP A N 1
ATOM 1663 C CA . ASP A 1 230 ? -11.801 -23.426 5.768 1.00 40.08 227 ASP A CA 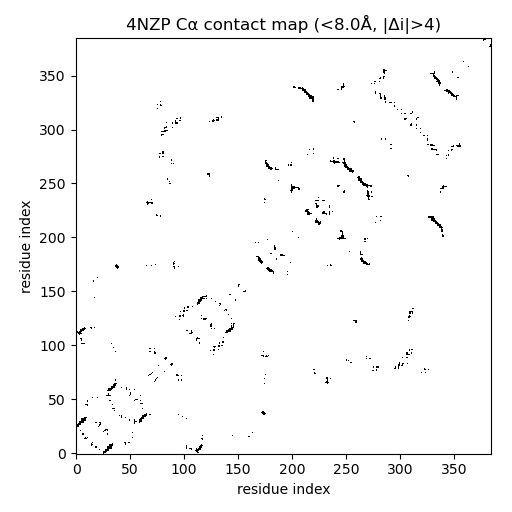1
ATOM 1664 C C . ASP A 1 230 ? -11.926 -22.159 4.920 1.00 43.91 227 ASP A C 1
ATOM 1665 O O . ASP A 1 230 ? -11.759 -22.202 3.696 1.00 45.99 227 ASP A O 1
ATOM 1670 N N . PHE A 1 231 ? -12.202 -21.036 5.587 1.00 40.59 228 PHE A N 1
ATOM 1671 C CA . PHE A 1 231 ? -12.346 -19.735 4.937 1.00 35.45 228 PHE A CA 1
ATOM 1672 C C . PHE A 1 231 ? -11.330 -18.711 5.447 1.00 41.92 228 PHE A C 1
ATOM 1673 O O . PHE A 1 231 ? -10.969 -18.701 6.629 1.00 43.09 228 PHE A O 1
ATOM 1681 N N . GLN A 1 232 ? -10.896 -17.829 4.550 1.00 40.77 229 GLN A N 1
ATOM 1682 C CA . GLN A 1 232 ? -10.005 -16.733 4.906 1.00 41.51 229 GLN A CA 1
ATOM 1683 C C . GLN A 1 232 ? -10.540 -15.474 4.265 1.00 42.09 229 GLN A C 1
ATOM 1684 O O . GLN A 1 232 ? -10.587 -15.389 3.040 1.00 47.15 229 GLN A O 1
ATOM 1690 N N . LYS A 1 233 ? -10.940 -14.501 5.080 1.00 38.72 230 LYS A N 1
ATOM 1691 C CA . LYS A 1 233 ? -11.515 -13.263 4.556 1.00 37.47 230 LYS A CA 1
ATOM 1692 C C . LYS A 1 233 ? -12.686 -13.544 3.618 1.00 38.88 230 LYS A C 1
ATOM 1693 O O . LYS A 1 233 ? -12.840 -12.907 2.581 1.00 32.67 230 LYS A O 1
ATOM 1699 N N . GLY A 1 234 ? -13.508 -14.518 3.979 1.00 36.84 231 GLY A N 1
ATOM 1700 C CA . GLY A 1 234 ? -14.732 -14.741 3.241 1.00 34.15 231 GLY A CA 1
ATOM 1701 C C . GLY A 1 234 ? -14.604 -15.686 2.063 1.00 30.43 231 GLY A C 1
ATOM 1702 O O . GLY A 1 234 ? -15.616 -16.085 1.511 1.00 24.90 231 GLY A O 1
ATOM 1703 N N . ASP A 1 235 ? -13.377 -16.052 1.694 1.00 33.48 232 ASP A N 1
ATOM 1704 C CA . ASP A 1 235 ? -13.129 -16.954 0.570 1.00 32.49 232 ASP A CA 1
ATOM 1705 C C . ASP A 1 235 ? -12.703 -18.350 1.021 1.00 35.83 232 ASP A C 1
ATOM 1706 O O . ASP A 1 235 ? -11.919 -18.505 1.966 1.00 32.98 232 ASP A O 1
ATOM 1711 N N . LEU A 1 236 ? -13.194 -19.362 0.311 1.00 38.66 233 LEU A N 1
ATOM 1712 C CA . LEU A 1 236 ? -12.754 -20.734 0.529 1.00 42.04 233 LEU A CA 1
ATOM 1713 C C . LEU A 1 236 ? -11.260 -20.872 0.251 1.00 37.90 233 LEU A C 1
ATOM 1714 O O . LEU A 1 236 ? -10.760 -20.364 -0.755 1.00 38.39 233 LEU A O 1
ATOM 1719 N N . VAL A 1 237 ? -10.551 -21.552 1.150 1.00 36.49 234 VAL A N 1
ATOM 1720 C CA . VAL A 1 237 ? -9.112 -21.744 0.996 1.00 35.86 234 VAL A CA 1
ATOM 1721 C C . VAL A 1 237 ? -8.697 -23.206 1.162 1.00 43.20 234 VAL A C 1
ATOM 1722 O O . VAL A 1 237 ? -7.634 -23.610 0.684 1.00 44.39 234 VAL A O 1
ATOM 1726 N N . ALA A 1 238 ? -9.530 -23.990 1.844 1.00 41.66 235 ALA A N 1
ATOM 1727 C CA . ALA A 1 238 ? -9.228 -25.398 2.076 1.00 38.33 235 ALA A CA 1
ATOM 1728 C C . ALA A 1 238 ? -10.472 -26.266 2.225 1.00 42.13 235 ALA A C 1
ATOM 1729 O O . ALA A 1 238 ? -11.529 -25.808 2.667 1.00 40.26 235 ALA A O 1
ATOM 1731 N N . ILE A 1 239 ? -10.328 -27.532 1.844 1.00 39.81 236 ILE A N 1
ATOM 1732 C CA . ILE A 1 239 ? -11.402 -28.505 1.969 1.00 41.66 236 ILE A CA 1
ATOM 1733 C C . ILE A 1 239 ? -10.833 -29.775 2.573 1.00 39.55 236 ILE A C 1
ATOM 1734 O O . ILE A 1 239 ? -9.916 -30.364 2.015 1.00 48.99 236 ILE A O 1
ATOM 1739 N N . ASN A 1 240 ? -11.378 -30.178 3.719 1.00 43.93 237 ASN A N 1
ATOM 1740 C CA . ASN A 1 240 ? -10.830 -31.276 4.517 1.00 45.65 237 ASN A CA 1
ATOM 1741 C C . ASN A 1 240 ? -9.341 -31.113 4.742 1.00 52.24 237 ASN A C 1
ATOM 1742 O O . ASN A 1 240 ? -8.582 -32.070 4.595 1.00 54.68 237 ASN A O 1
ATOM 1747 N N . GLY A 1 241 ? -8.925 -29.893 5.066 1.00 54.20 238 GLY A N 1
ATOM 1748 C CA . GLY A 1 241 ? -7.539 -29.624 5.403 1.00 49.66 238 GLY A CA 1
ATOM 1749 C C . GLY A 1 241 ? -6.664 -29.423 4.184 1.00 53.12 238 GLY A C 1
ATOM 1750 O O . GLY A 1 241 ? -5.512 -29.016 4.290 1.00 52.79 238 GLY A O 1
ATOM 1751 N N . GLU A 1 242 ? -7.218 -29.705 3.013 1.00 56.90 239 GLU A N 1
ATOM 1752 C CA . GLU A 1 242 ? -6.465 -29.597 1.776 1.00 57.10 239 GLU A CA 1
ATOM 1753 C C . GLU A 1 242 ? -6.537 -28.190 1.188 1.00 50.82 239 GLU A C 1
ATOM 1754 O O . GLU A 1 242 ? -7.618 -27.706 0.837 1.00 47.37 239 GLU A O 1
ATOM 1760 N N . LYS A 1 243 ? -5.384 -27.534 1.087 1.00 48.53 240 LYS A N 1
ATOM 1761 C CA . LYS A 1 243 ? -5.284 -26.223 0.442 1.00 44.74 240 LYS A CA 1
ATOM 1762 C C . LYS A 1 243 ? -5.095 -26.364 -1.076 1.00 44.04 240 LYS A C 1
ATOM 1763 O O . LYS A 1 243 ? -4.032 -26.759 -1.540 1.00 47.83 240 LYS A O 1
ATOM 1769 N N . LEU A 1 244 ? -6.125 -26.046 -1.849 1.00 41.21 241 LEU A N 1
ATOM 1770 C CA . LEU A 1 244 ? -6.028 -26.156 -3.305 1.00 51.11 241 LEU A CA 1
ATOM 1771 C C . LEU A 1 244 ? -6.033 -24.777 -3.965 1.00 50.41 241 LEU A C 1
ATOM 1772 O O . LEU A 1 244 ? -6.337 -23.773 -3.315 1.00 56.01 241 LEU A O 1
ATOM 1777 N N . SER A 1 245 ? -5.679 -24.732 -5.248 1.00 45.79 242 SER A N 1
ATOM 1778 C CA . SER A 1 245 ? -5.857 -23.526 -6.055 1.00 46.66 242 SER A CA 1
ATOM 1779 C C . SER A 1 245 ? -7.350 -23.235 -6.102 1.00 40.24 242 SER A C 1
ATOM 1780 O O . SER A 1 245 ? -8.158 -24.131 -5.860 1.00 44.96 242 SER A O 1
ATOM 1783 N N . PRO A 1 246 ? -7.728 -21.984 -6.390 1.00 40.91 243 PRO A N 1
ATOM 1784 C CA . PRO A 1 246 ? -9.155 -21.649 -6.459 1.00 40.57 243 PRO A CA 1
ATOM 1785 C C . PRO A 1 246 ? -9.981 -22.577 -7.354 1.00 43.10 243 PRO A C 1
ATOM 1786 O O . PRO A 1 246 ? -11.052 -23.009 -6.919 1.00 41.92 243 PRO A O 1
ATOM 1790 N N . ALA A 1 247 ? -9.504 -22.879 -8.562 1.00 46.13 244 ALA A N 1
ATOM 1791 C CA . ALA A 1 247 ? -10.225 -23.798 -9.441 1.00 44.83 244 ALA A CA 1
ATOM 1792 C C . ALA A 1 247 ? -10.240 -25.157 -8.777 1.00 46.00 244 ALA A C 1
ATOM 1793 O O . ALA A 1 247 ? -11.255 -25.862 -8.806 1.00 40.13 244 ALA A O 1
ATOM 1795 N N . GLY A 1 248 ? -9.101 -25.508 -8.177 1.00 44.05 245 GLY A N 1
ATOM 1796 C CA . GLY A 1 248 ? -8.956 -26.760 -7.463 1.00 38.06 245 GLY A CA 1
ATOM 1797 C C . GLY A 1 248 ? -10.033 -26.924 -6.411 1.00 46.29 245 GLY A C 1
ATOM 1798 O O . GLY A 1 248 ? -10.657 -27.981 -6.311 1.00 49.05 245 GLY A O 1
ATOM 1799 N N . LEU A 1 249 ? -10.268 -25.862 -5.646 1.00 35.67 246 LEU A N 1
ATOM 1800 C CA . LEU A 1 249 ? -11.242 -25.880 -4.560 1.00 40.84 246 LEU A CA 1
ATOM 1801 C C . LEU A 1 249 ? -12.672 -26.043 -5.073 1.00 46.48 246 LEU A C 1
ATOM 1802 O O . LEU A 1 249 ? -13.427 -26.880 -4.572 1.00 45.16 246 LEU A O 1
ATOM 1807 N N . LEU A 1 250 ? -13.039 -25.243 -6.074 1.00 42.42 247 LEU A N 1
ATOM 1808 C CA . LEU A 1 250 ? -14.391 -25.269 -6.608 1.00 38.10 247 LEU A CA 1
ATOM 1809 C C . LEU A 1 250 ? -14.668 -26.613 -7.296 1.00 41.96 247 LEU A C 1
ATOM 1810 O O . LEU A 1 250 ? -15.773 -27.162 -7.197 1.00 38.84 247 LEU A O 1
ATOM 1815 N N . THR A 1 251 ? -13.652 -27.144 -7.973 1.00 41.91 248 THR A N 1
ATOM 1816 C CA . THR A 1 251 ? -13.744 -28.458 -8.611 1.00 53.05 248 THR A CA 1
ATOM 1817 C C . THR A 1 251 ? -14.027 -29.548 -7.570 1.00 50.03 248 THR A C 1
ATOM 1818 O O . THR A 1 251 ? -14.937 -30.363 -7.735 1.00 44.04 248 THR A O 1
ATOM 1822 N N . LYS A 1 252 ? -13.245 -29.559 -6.500 1.00 36.88 249 LYS A N 1
ATOM 1823 C CA . LYS A 1 252 ? -13.473 -30.509 -5.412 1.00 46.66 249 LYS A CA 1
ATOM 1824 C C . LYS A 1 252 ? -14.912 -30.434 -4.875 1.00 43.33 249 LYS A C 1
ATOM 1825 O O . LYS A 1 252 ? -15.572 -31.458 -4.736 1.00 46.22 249 LYS A O 1
ATOM 1831 N N . LEU A 1 253 ? -15.400 -29.224 -4.603 1.00 34.69 250 LEU A N 1
ATOM 1832 C CA . LEU A 1 253 ? -16.782 -29.038 -4.155 1.00 34.27 250 LEU A CA 1
ATOM 1833 C C . LEU A 1 253 ? -17.806 -29.516 -5.178 1.00 45.43 250 LEU A C 1
ATOM 1834 O O . LEU A 1 253 ? -18.858 -30.044 -4.801 1.00 42.82 250 LEU A O 1
ATOM 1839 N N . ASN A 1 254 ? -17.505 -29.311 -6.466 1.00 45.15 251 ASN A N 1
ATOM 1840 C CA . ASN A 1 254 ? -18.342 -29.815 -7.558 1.00 39.40 251 ASN A CA 1
ATOM 1841 C C . ASN A 1 254 ? -18.505 -31.332 -7.505 1.00 42.17 251 ASN A C 1
ATOM 1842 O O . ASN A 1 254 ? -19.619 -31.852 -7.575 1.00 42.61 251 ASN A O 1
ATOM 1847 N N . GLU A 1 255 ? -17.381 -32.031 -7.391 1.00 37.01 252 GLU A N 1
ATOM 1848 C CA . GLU A 1 255 ? -17.363 -33.485 -7.324 1.00 44.47 252 GLU A CA 1
ATOM 1849 C C . GLU A 1 255 ? -18.126 -34.020 -6.122 1.00 46.59 252 GLU A C 1
ATOM 1850 O O . GLU A 1 255 ? -18.789 -35.059 -6.199 1.00 47.37 252 GLU A O 1
ATOM 1856 N N . LEU A 1 256 ? -18.024 -33.300 -5.014 1.00 42.77 253 LEU A N 1
ATOM 1857 C CA . LEU A 1 256 ? -18.747 -33.652 -3.808 1.00 43.23 253 LEU A CA 1
ATOM 1858 C C . LEU A 1 256 ? -20.241 -33.436 -4.025 1.00 41.92 253 LEU A C 1
ATOM 1859 O O . LEU A 1 256 ? -21.057 -34.312 -3.730 1.00 47.19 253 LEU A O 1
ATOM 1864 N N . GLY A 1 257 ? -20.592 -32.273 -4.559 1.00 38.47 254 GLY A N 1
ATOM 1865 C CA . GLY A 1 257 ? -21.974 -31.966 -4.896 1.00 39.14 254 GLY A CA 1
ATOM 1866 C C . GLY A 1 257 ? -22.595 -32.921 -5.903 1.00 45.06 254 GLY A C 1
ATOM 1867 O O . GLY A 1 257 ? -23.747 -33.331 -5.738 1.00 50.51 254 GLY A O 1
ATOM 1868 N N . CYS A 1 258 ? -21.837 -33.274 -6.941 1.00 39.31 255 CYS A N 1
ATOM 1869 C CA . CYS A 1 258 ? -22.328 -34.171 -7.980 1.00 44.44 255 CYS A CA 1
ATOM 1870 C C . CYS A 1 258 ? -22.580 -35.550 -7.406 1.00 44.51 255 CYS A C 1
ATOM 1871 O O . CYS A 1 258 ? -23.623 -36.155 -7.656 1.00 46.05 255 CYS A O 1
ATOM 1874 N N . LYS A 1 259 ? -21.604 -36.032 -6.644 1.00 43.53 256 LYS A N 1
ATOM 1875 C CA . LYS A 1 259 ? -21.667 -37.335 -5.986 1.00 48.68 256 LYS A CA 1
ATOM 1876 C C . LYS A 1 259 ? -22.948 -37.522 -5.178 1.00 48.14 256 LYS A C 1
ATOM 1877 O O . LYS A 1 259 ? -23.554 -38.593 -5.199 1.00 50.37 256 LYS A O 1
ATOM 1883 N N . HIS A 1 260 ? -23.350 -36.470 -4.476 1.00 39.50 257 HIS A N 1
ATOM 1884 C CA . HIS A 1 260 ? -24.501 -36.517 -3.583 1.00 45.34 257 HIS A CA 1
ATOM 1885 C C . HIS A 1 260 ? -25.761 -35.866 -4.141 1.00 48.18 257 HIS A C 1
ATOM 1886 O O . HIS A 1 260 ? -26.718 -35.634 -3.401 1.00 43.44 257 HIS A O 1
ATOM 1893 N N . GLY A 1 261 ? -25.757 -35.550 -5.432 1.00 42.42 258 GLY A N 1
ATOM 1894 C CA . GLY A 1 261 ? -26.956 -35.056 -6.077 1.00 42.33 258 GLY A CA 1
ATOM 1895 C C . GLY A 1 261 ? -27.402 -33.679 -5.635 1.00 44.60 258 GLY A C 1
ATOM 1896 O O . GLY A 1 261 ? -28.604 -33.385 -5.584 1.00 42.98 258 GLY A O 1
ATOM 1897 N N . ILE A 1 262 ? -26.425 -32.821 -5.358 1.00 41.04 259 ILE A N 1
ATOM 1898 C CA . ILE A 1 262 ? -26.681 -31.491 -4.834 1.00 43.28 259 ILE A CA 1
ATOM 1899 C C . ILE A 1 262 ? -26.609 -30.414 -5.933 1.00 41.41 259 ILE A C 1
ATOM 1900 O O . ILE A 1 262 ? -25.749 -30.475 -6.803 1.00 34.41 259 ILE A O 1
ATOM 1905 N N . GLY A 1 263 ? -27.516 -29.440 -5.900 1.00 35.55 260 GLY A N 1
ATOM 1906 C CA . GLY A 1 263 ? -27.345 -28.240 -6.702 1.00 33.56 260 GLY A CA 1
ATOM 1907 C C . GLY A 1 263 ? -28.268 -28.071 -7.897 1.00 35.85 260 GLY A C 1
ATOM 1908 O O . GLY A 1 263 ? -28.074 -27.154 -8.702 1.00 29.65 260 GLY A O 1
ATOM 1909 N N . ARG A 1 264 ? -29.268 -28.938 -8.025 1.00 41.37 261 ARG A N 1
ATOM 1910 C CA . ARG A 1 264 ? -30.179 -28.847 -9.161 1.00 44.03 261 ARG A CA 1
ATOM 1911 C C . ARG A 1 264 ? -31.234 -27.760 -8.936 1.00 42.00 261 ARG A C 1
ATOM 1912 O O . ARG A 1 264 ? -31.650 -27.499 -7.808 1.00 41.10 261 ARG A O 1
ATOM 1920 N N . LEU A 1 265 ? -31.669 -27.131 -10.019 1.00 39.36 262 LEU A N 1
ATOM 1921 C CA . LEU A 1 265 ? -32.610 -26.028 -9.916 1.00 36.19 262 LEU A CA 1
ATOM 1922 C C . LEU A 1 265 ? -33.488 -25.910 -11.160 1.00 46.65 262 LEU A C 1
ATOM 1923 O O . LEU A 1 265 ? -33.013 -26.063 -12.290 1.00 52.24 262 LEU A O 1
ATOM 1928 N N . ASP A 1 266 ? -34.767 -25.624 -10.945 1.00 40.89 263 ASP A N 1
ATOM 1929 C CA . ASP A 1 266 ? -35.703 -25.470 -12.044 1.00 41.86 263 ASP A CA 1
ATOM 1930 C C . ASP A 1 266 ? -36.506 -24.181 -11.880 1.00 40.04 263 ASP A C 1
ATOM 1931 O O . ASP A 1 266 ? -37.412 -24.104 -11.057 1.00 30.34 263 ASP A O 1
ATOM 1936 N N . ILE A 1 267 ? -36.189 -23.178 -12.692 1.00 40.80 264 ILE A N 1
ATOM 1937 C CA . ILE A 1 267 ? -36.847 -21.880 -12.583 1.00 39.11 264 ILE A CA 1
ATOM 1938 C C . ILE A 1 267 ? -37.234 -21.295 -13.932 1.00 39.51 264 ILE A C 1
ATOM 1939 O O . ILE A 1 267 ? -36.622 -21.612 -14.953 1.00 29.00 264 ILE A O 1
ATOM 1944 N N . VAL A 1 268 ? -38.250 -20.434 -13.933 1.00 35.59 265 VAL A N 1
ATOM 1945 C CA . VAL A 1 268 ? -38.295 -19.381 -14.940 1.00 34.71 265 VAL A CA 1
ATOM 1946 C C . VAL A 1 268 ? -37.727 -18.104 -14.305 1.00 36.26 265 VAL A C 1
ATOM 1947 O O . VAL A 1 268 ? -37.944 -17.821 -13.127 1.00 34.64 265 VAL A O 1
ATOM 1951 N N . GLU A 1 269 ? -36.941 -17.373 -15.077 1.00 34.23 266 GLU A N 1
ATOM 1952 C CA . GLU A 1 269 ? -36.238 -16.209 -14.575 1.00 30.77 266 GLU A CA 1
ATOM 1953 C C . GLU A 1 269 ? -36.594 -15.012 -15.450 1.00 30.62 266 GLU A C 1
ATOM 1954 O O . GLU A 1 269 ? -36.984 -15.185 -16.610 1.00 32.67 266 GLU A O 1
ATOM 1960 N N . ASN A 1 270 ? -36.472 -13.796 -14.914 1.00 32.89 267 ASN A N 1
ATOM 1961 C CA . ASN A 1 270 ? -36.639 -12.620 -15.767 1.00 39.77 267 ASN A CA 1
ATOM 1962 C C . ASN A 1 270 ? -35.319 -12.237 -16.410 1.00 41.47 267 ASN A C 1
ATOM 1963 O O . ASN A 1 270 ? -34.324 -12.031 -15.725 1.00 38.94 267 ASN A O 1
ATOM 1968 N N . ARG A 1 271 ? -35.313 -12.149 -17.731 1.00 41.47 268 ARG A N 1
ATOM 1969 C CA . ARG A 1 271 ? -34.108 -11.762 -18.444 1.00 38.41 268 ARG A CA 1
ATOM 1970 C C . ARG A 1 271 ? -33.942 -10.247 -18.455 1.00 32.97 268 ARG A C 1
ATOM 1971 O O . ARG A 1 271 ? -34.896 -9.503 -18.218 1.00 35.03 268 ARG A O 1
ATOM 1979 N N . TYR A 1 272 ? -32.723 -9.788 -18.703 1.00 29.60 269 TYR A N 1
ATOM 1980 C CA . TYR A 1 272 ? -32.491 -8.363 -18.860 1.00 32.76 269 TYR A CA 1
ATOM 1981 C C . TYR A 1 272 ? -33.130 -7.922 -20.174 1.00 43.60 269 TYR A C 1
ATOM 1982 O O . TYR A 1 272 ? -33.872 -6.942 -20.211 1.00 45.95 269 TYR A O 1
ATOM 1991 N N . VAL A 1 273 ? -32.847 -8.680 -21.235 1.00 46.83 270 VAL A N 1
ATOM 1992 C CA . VAL A 1 273 ? -33.346 -8.427 -22.585 1.00 48.70 270 VAL A CA 1
ATOM 1993 C C . VAL A 1 273 ? -34.370 -9.492 -23.004 1.00 53.85 270 VAL A C 1
ATOM 1994 O O . VAL A 1 273 ? -34.046 -10.682 -23.096 1.00 57.38 270 VAL A O 1
ATOM 1998 N N . GLY A 1 274 ? -35.599 -9.061 -23.269 1.00 49.27 271 GLY A N 1
ATOM 1999 C CA . GLY A 1 274 ? -36.683 -9.991 -23.518 1.00 51.56 271 GLY A CA 1
ATOM 2000 C C . GLY A 1 274 ? -37.470 -10.256 -22.244 1.00 50.92 271 GLY A C 1
ATOM 2001 O O . GLY A 1 274 ? -37.366 -9.518 -21.272 1.00 46.03 271 GLY A O 1
ATOM 2002 N N . MET A 1 275 ? -38.262 -11.315 -22.231 1.00 53.07 272 MET A N 1
ATOM 2003 C CA . MET A 1 275 ? -39.139 -11.516 -21.096 1.00 53.37 272 MET A CA 1
ATOM 2004 C C . MET A 1 275 ? -38.658 -12.632 -20.183 1.00 43.96 272 MET A C 1
ATOM 2005 O O . MET A 1 275 ? -37.527 -12.611 -19.701 1.00 46.36 272 MET A O 1
ATOM 2010 N N . LYS A 1 276 ? -39.527 -13.601 -19.947 1.00 34.34 273 LYS A N 1
ATOM 2011 C CA . LYS A 1 276 ? -39.239 -14.671 -19.010 1.00 36.64 273 LYS A CA 1
ATOM 2012 C C . LYS A 1 276 ? -38.743 -15.899 -19.755 1.00 39.61 273 LYS A C 1
ATOM 2013 O O . LYS A 1 276 ? -39.115 -16.134 -20.895 1.00 42.12 273 LYS A O 1
ATOM 2019 N N . SER A 1 277 ? -37.894 -16.679 -19.107 1.00 45.73 274 SER A N 1
ATOM 2020 C CA . SER A 1 277 ? -37.284 -17.828 -19.750 1.00 38.64 274 SER A CA 1
ATOM 2021 C C . SER A 1 277 ? -37.190 -18.988 -18.761 1.00 34.68 274 SER A C 1
ATOM 2022 O O . SER A 1 277 ? -36.822 -18.784 -17.609 1.00 29.32 274 SER A O 1
ATOM 2025 N N . ARG A 1 278 ? -37.503 -20.204 -19.202 1.00 31.76 275 ARG A N 1
ATOM 2026 C CA . ARG A 1 278 ? -37.380 -21.371 -18.316 1.00 34.70 275 ARG A CA 1
ATOM 2027 C C . ARG A 1 278 ? -36.060 -22.116 -18.527 1.00 35.09 275 ARG A C 1
ATOM 2028 O O . ARG A 1 278 ? -35.729 -22.510 -19.640 1.00 38.93 275 ARG A O 1
ATOM 2036 N N . GLY A 1 279 ? -35.315 -22.324 -17.451 1.00 37.79 276 GLY A N 1
ATOM 2037 C CA . GLY A 1 279 ? -34.047 -23.023 -17.528 1.00 35.45 276 GLY A CA 1
ATOM 2038 C C . GLY A 1 279 ? -33.817 -23.918 -16.319 1.00 41.70 276 GLY A C 1
ATOM 2039 O O . GLY A 1 279 ? -34.400 -23.715 -15.249 1.00 41.57 276 GLY A O 1
ATOM 2040 N N . CYS A 1 280 ? -32.972 -24.926 -16.498 1.00 40.15 277 CYS A N 1
ATOM 2041 C CA . CYS A 1 280 ? -32.538 -25.778 -15.401 1.00 36.42 277 CYS A CA 1
ATOM 2042 C C . CYS A 1 280 ? -31.048 -25.564 -15.196 1.00 36.60 277 CYS A C 1
ATOM 2043 O O . CYS A 1 280 ? -30.338 -25.203 -16.135 1.00 35.65 277 CYS A O 1
ATOM 2046 N N . TYR A 1 281 ? -30.578 -25.753 -13.968 1.00 34.61 278 TYR A N 1
ATOM 2047 C CA . TYR A 1 281 ? -29.188 -25.449 -13.647 1.00 33.85 278 TYR A CA 1
ATOM 2048 C C . TYR A 1 281 ? -28.611 -26.469 -12.684 1.00 40.20 278 TYR A C 1
ATOM 2049 O O . TYR A 1 281 ? -29.286 -26.913 -11.759 1.00 41.76 278 TYR A O 1
ATOM 2058 N N . GLU A 1 282 ? -27.355 -26.834 -12.904 1.00 40.26 279 GLU A N 1
ATOM 2059 C CA . GLU A 1 282 ? -26.635 -27.653 -11.949 1.00 30.79 279 GLU A CA 1
ATOM 2060 C C . GLU A 1 282 ? -25.510 -26.833 -11.356 1.00 40.43 279 GLU A C 1
ATOM 2061 O O . GLU A 1 282 ? -24.550 -26.496 -12.050 1.00 36.97 279 GLU A O 1
ATOM 2067 N N . THR A 1 283 ? -25.641 -26.509 -10.068 1.00 41.45 280 THR A N 1
ATOM 2068 C CA . THR A 1 283 ? -24.617 -25.752 -9.360 1.00 39.06 280 THR A CA 1
ATOM 2069 C C . THR A 1 283 ? -24.162 -26.504 -8.106 1.00 37.09 280 THR A C 1
ATOM 2070 O O . THR A 1 283 ? -24.389 -26.048 -6.983 1.00 35.04 280 THR A O 1
ATOM 2074 N N . PRO A 1 284 ? -23.503 -27.658 -8.299 1.00 36.07 281 PRO A N 1
ATOM 2075 C CA . PRO A 1 284 ? -23.192 -28.534 -7.156 1.00 37.93 281 PRO A CA 1
ATOM 2076 C C . PRO A 1 284 ? -22.256 -27.896 -6.127 1.00 37.12 281 PRO A C 1
ATOM 2077 O O . PRO A 1 284 ? -22.598 -27.846 -4.947 1.00 42.52 281 PRO A O 1
ATOM 2081 N N . GLY A 1 285 ? -21.104 -27.411 -6.573 1.00 37.85 282 GLY A N 1
ATOM 2082 C CA . GLY A 1 285 ? -20.146 -26.785 -5.685 1.00 36.98 282 GLY A CA 1
ATOM 2083 C C . GLY A 1 285 ? -20.641 -25.480 -5.100 1.00 34.01 282 GLY A C 1
ATOM 2084 O O . GLY A 1 285 ? -20.446 -25.218 -3.930 1.00 38.28 282 GLY A O 1
ATOM 2085 N N . GLY A 1 286 ? -21.295 -24.663 -5.913 1.00 35.60 283 GLY A N 1
ATOM 2086 C CA . GLY A 1 286 ? -21.734 -23.349 -5.478 1.00 34.77 283 GLY A CA 1
ATOM 2087 C C . GLY A 1 286 ? -22.855 -23.402 -4.461 1.00 36.27 283 GLY A C 1
ATOM 2088 O O . GLY A 1 286 ? -22.921 -22.564 -3.573 1.00 38.42 283 GLY A O 1
ATOM 2089 N N . THR A 1 287 ? -23.740 -24.384 -4.603 1.00 40.64 284 THR A N 1
ATOM 2090 C CA . THR A 1 287 ? -24.830 -24.594 -3.658 1.00 41.63 284 THR A CA 1
ATOM 2091 C C . THR A 1 287 ? -24.262 -24.896 -2.260 1.00 40.41 284 THR A C 1
ATOM 2092 O O . THR A 1 287 ? -24.747 -24.372 -1.267 1.00 36.50 284 THR A O 1
ATOM 2096 N N . ILE A 1 288 ? -23.221 -25.722 -2.205 1.00 35.11 285 ILE A N 1
ATOM 2097 C CA . ILE A 1 288 ? -22.507 -25.998 -0.964 1.00 35.98 285 ILE A CA 1
ATOM 2098 C C . ILE A 1 288 ? -21.754 -24.773 -0.441 1.00 40.21 285 ILE A C 1
ATOM 2099 O O . ILE A 1 288 ? -21.729 -24.520 0.769 1.00 47.99 285 ILE A O 1
ATOM 2104 N N . LEU A 1 289 ? -21.161 -24.006 -1.353 1.00 30.89 286 LEU A N 1
ATOM 2105 C CA . LEU A 1 289 ? -20.398 -22.819 -0.983 1.00 34.11 286 LEU A CA 1
ATOM 2106 C C . LEU A 1 289 ? -21.252 -21.781 -0.249 1.00 36.77 286 LEU A C 1
ATOM 2107 O O . LEU A 1 289 ? -20.846 -21.244 0.784 1.00 39.62 286 LEU A O 1
ATOM 2112 N N . LEU A 1 290 ? -22.431 -21.507 -0.798 1.00 33.25 287 LEU A N 1
ATOM 2113 C CA . LEU A 1 290 ? -23.348 -20.523 -0.244 1.00 30.49 287 LEU A CA 1
ATOM 2114 C C . LEU A 1 290 ? -23.762 -20.849 1.190 1.00 33.94 287 LEU A C 1
ATOM 2115 O O . LEU A 1 290 ? -23.801 -19.975 2.043 1.00 38.39 287 LEU A O 1
ATOM 2120 N N . LYS A 1 291 ? -24.097 -22.109 1.427 1.00 40.20 288 LYS A N 1
ATOM 2121 C CA . LYS A 1 291 ? -24.554 -22.572 2.730 1.00 34.75 288 LYS A CA 1
ATOM 2122 C C . LYS A 1 291 ? -23.445 -22.416 3.770 1.00 33.01 288 LYS A C 1
ATOM 2123 O O . LYS A 1 291 ? -23.672 -21.970 4.891 1.00 33.81 288 LYS A O 1
ATOM 2129 N N . ALA A 1 292 ? -22.241 -22.805 3.375 1.00 32.17 289 ALA A N 1
ATOM 2130 C CA . ALA A 1 292 ? -21.081 -22.741 4.237 1.00 32.89 289 ALA A CA 1
ATOM 2131 C C . ALA A 1 292 ? -20.705 -21.301 4.516 1.00 41.41 289 ALA A C 1
ATOM 2132 O O . ALA A 1 292 ? -20.335 -20.959 5.636 1.00 38.16 289 ALA A O 1
ATOM 2134 N N . HIS A 1 293 ? -20.789 -20.456 3.491 1.00 37.48 290 HIS A N 1
ATOM 2135 C CA . HIS A 1 293 ? -20.407 -19.060 3.653 1.00 31.22 290 HIS A CA 1
ATOM 2136 C C . HIS A 1 293 ? -21.343 -18.322 4.613 1.00 34.60 290 HIS A C 1
ATOM 2137 O O . HIS A 1 293 ? -20.885 -17.513 5.419 1.00 30.74 290 HIS A O 1
ATOM 2144 N N . ARG A 1 294 ? -22.644 -18.597 4.526 1.00 33.72 291 ARG A N 1
ATOM 2145 C CA . ARG A 1 294 ? -23.582 -18.083 5.520 1.00 31.05 291 ARG A CA 1
ATOM 2146 C C . ARG A 1 294 ? -23.187 -18.532 6.930 1.00 31.25 291 ARG A C 1
ATOM 2147 O O . ARG A 1 294 ? -23.188 -17.739 7.863 1.00 33.22 291 ARG A O 1
ATOM 2155 N N . ALA A 1 295 ? -22.838 -19.805 7.082 1.00 39.44 292 ALA A N 1
ATOM 2156 C CA . ALA A 1 295 ? -22.513 -20.341 8.408 1.00 32.70 292 ALA A CA 1
ATOM 2157 C C . ALA A 1 295 ? -21.262 -19.673 8.981 1.00 30.28 292 ALA A C 1
ATOM 2158 O O . ALA A 1 295 ? -21.197 -19.374 10.179 1.00 30.88 292 ALA A O 1
ATOM 2160 N N . LEU A 1 296 ? -20.274 -19.449 8.118 1.00 29.01 293 LEU A N 1
ATOM 2161 C CA . LEU A 1 296 ? -19.069 -18.717 8.482 1.00 36.17 293 LEU A CA 1
ATOM 2162 C C . LEU A 1 296 ? -19.435 -17.346 9.039 1.00 34.61 293 LEU A C 1
ATOM 2163 O O . LEU A 1 296 ? -19.040 -16.988 10.151 1.00 41.24 293 LEU A O 1
ATOM 2168 N N . GLU A 1 297 ? -20.218 -16.598 8.271 1.00 27.90 294 GLU A N 1
ATOM 2169 C CA . GLU A 1 297 ? -20.595 -15.241 8.639 1.00 31.74 294 GLU A CA 1
ATOM 2170 C C . GLU A 1 297 ? -21.391 -15.193 9.952 1.00 35.42 294 GLU A C 1
ATOM 2171 O O . GLU A 1 297 ? -21.309 -14.221 10.701 1.00 36.38 294 GLU A O 1
ATOM 2177 N N . SER A 1 298 ? -22.159 -16.249 10.207 1.00 27.71 295 SER A N 1
ATOM 2178 C CA . SER A 1 298 ? -23.064 -16.294 11.332 1.00 32.03 295 SER A CA 1
ATOM 2179 C C . SER A 1 298 ? -22.327 -16.161 12.686 1.00 37.10 295 SER A C 1
ATOM 2180 O O . SER A 1 298 ? -22.865 -15.590 13.628 1.00 31.15 295 SER A O 1
ATOM 2183 N N . ILE A 1 299 ? -21.093 -16.656 12.766 1.00 35.02 296 ILE A N 1
ATOM 2184 C CA . ILE A 1 299 ? -20.301 -16.519 13.989 1.00 38.49 296 ILE A CA 1
ATOM 2185 C C . ILE A 1 299 ? -19.214 -15.435 13.918 1.00 40.86 296 ILE A C 1
ATOM 2186 O O . ILE A 1 299 ? -18.706 -15.017 14.966 1.00 39.86 296 ILE A O 1
ATOM 2191 N N . THR A 1 300 ? -18.863 -14.984 12.703 1.00 33.95 297 THR A N 1
ATOM 2192 C CA . THR A 1 300 ? -17.737 -14.050 12.522 1.00 31.34 297 THR A CA 1
ATOM 2193 C C . THR A 1 300 ? -18.092 -12.627 12.125 1.00 33.62 297 THR A C 1
ATOM 2194 O O . THR A 1 300 ? -17.255 -11.733 12.237 1.00 40.65 297 THR A O 1
ATOM 2198 N N . LEU A 1 301 ? -19.304 -12.415 11.629 1.00 27.31 298 LEU A N 1
ATOM 2199 C CA . LEU A 1 301 ? -19.694 -11.077 11.207 1.00 35.87 298 LEU A CA 1
ATOM 2200 C C . LEU A 1 301 ? -20.541 -10.382 12.244 1.00 34.14 298 LEU A C 1
ATOM 2201 O O . LEU A 1 301 ? -21.424 -10.993 12.838 1.00 28.94 298 LEU A O 1
ATOM 2206 N N . ASP A 1 302 ? -20.273 -9.098 12.436 1.00 35.46 299 ASP A N 1
ATOM 2207 C CA . ASP A 1 302 ? -21.150 -8.240 13.212 1.00 35.38 299 ASP A CA 1
ATOM 2208 C C . ASP A 1 302 ? -22.538 -8.276 12.573 1.00 36.63 299 ASP A C 1
ATOM 2209 O O . ASP A 1 302 ? -22.671 -8.334 11.340 1.00 35.08 299 ASP A O 1
ATOM 2214 N N . ARG A 1 303 ? -23.560 -8.246 13.420 1.00 33.74 300 ARG A N 1
ATOM 2215 C CA . ARG A 1 303 ? -24.951 -8.354 12.993 1.00 34.84 300 ARG A CA 1
ATOM 2216 C C . ARG A 1 303 ? -25.320 -7.334 11.911 1.00 34.27 300 ARG A C 1
ATOM 2217 O O . ARG A 1 303 ? -25.810 -7.687 10.851 1.00 39.35 300 ARG A O 1
ATOM 2225 N N . GLU A 1 304 ? -25.071 -6.064 12.187 1.00 37.36 301 GLU A N 1
ATOM 2226 C CA . GLU A 1 304 ? -25.503 -4.999 11.297 1.00 33.82 301 GLU A CA 1
ATOM 2227 C C . GLU A 1 304 ? -24.724 -4.979 9.993 1.00 32.15 301 GLU A C 1
ATOM 2228 O O . GLU A 1 304 ? -25.206 -4.481 8.976 1.00 33.52 301 GLU A O 1
ATOM 2234 N N . ALA A 1 305 ? -23.507 -5.504 10.036 1.00 29.41 302 ALA A N 1
ATOM 2235 C CA . ALA A 1 305 ? -22.679 -5.594 8.858 1.00 28.93 302 ALA A CA 1
ATOM 2236 C C . ALA A 1 305 ? -23.263 -6.675 7.947 1.00 34.62 302 ALA A C 1
ATOM 2237 O O . ALA A 1 305 ? -23.374 -6.493 6.735 1.00 33.18 302 ALA A O 1
ATOM 2239 N N . ALA A 1 306 ? -23.647 -7.796 8.544 1.00 31.95 303 ALA A N 1
ATOM 2240 C CA . ALA A 1 306 ? -24.270 -8.881 7.799 1.00 32.56 303 ALA A CA 1
ATOM 2241 C C . ALA A 1 306 ? -25.607 -8.441 7.226 1.00 35.34 303 ALA A C 1
ATOM 2242 O O . ALA A 1 306 ? -25.942 -8.742 6.079 1.00 31.76 303 ALA A O 1
ATOM 2244 N N . HIS A 1 307 ? -26.384 -7.734 8.035 1.00 33.72 304 HIS A N 1
ATOM 2245 C CA . HIS A 1 307 ? -27.716 -7.341 7.612 1.00 30.39 304 HIS A CA 1
ATOM 2246 C C . HIS A 1 307 ? -27.659 -6.289 6.520 1.00 31.39 304 HIS A C 1
ATOM 2247 O O . HIS A 1 307 ? -28.492 -6.270 5.613 1.00 26.84 304 HIS A O 1
ATOM 2254 N N . LEU A 1 308 ? -26.673 -5.408 6.604 1.00 28.25 305 LEU A N 1
ATOM 2255 C CA . LEU A 1 308 ? -26.537 -4.384 5.583 1.00 30.22 305 LEU A CA 1
ATOM 2256 C C . LEU A 1 308 ? -26.207 -5.037 4.229 1.00 31.98 305 LEU A C 1
ATOM 2257 O O . LEU A 1 308 ? -26.773 -4.679 3.206 1.00 29.48 305 LEU A O 1
ATOM 2262 N N . LYS A 1 309 ? -25.307 -6.014 4.240 1.00 35.38 306 LYS A N 1
ATOM 2263 C CA . LYS A 1 309 ? -24.946 -6.721 3.025 1.00 27.46 306 LYS A CA 1
ATOM 2264 C C . LYS A 1 309 ? -26.145 -7.490 2.473 1.00 34.84 306 LYS A C 1
ATOM 2265 O O . LYS A 1 309 ? -26.339 -7.512 1.259 1.00 35.98 306 LYS A O 1
ATOM 2271 N N . ASP A 1 310 ? -26.960 -8.096 3.347 1.00 24.52 307 ASP A N 1
ATOM 2272 C CA . ASP A 1 310 ? -28.191 -8.760 2.890 1.00 25.43 307 ASP A CA 1
ATOM 2273 C C . ASP A 1 310 ? -29.120 -7.811 2.137 1.00 28.49 307 ASP A C 1
ATOM 2274 O O . ASP A 1 310 ? -29.753 -8.202 1.154 1.00 30.84 307 ASP A O 1
ATOM 2279 N N . GLU A 1 311 ? -29.225 -6.581 2.628 1.00 25.24 308 GLU A N 1
ATOM 2280 C CA . GLU A 1 311 ? -30.141 -5.608 2.061 1.00 29.60 308 GLU A CA 1
ATOM 2281 C C . GLU A 1 311 ? -29.695 -5.217 0.659 1.00 28.00 308 GLU A C 1
ATOM 2282 O O . GLU A 1 311 ? -30.517 -4.948 -0.199 1.00 25.13 308 GLU A O 1
ATOM 2288 N N . LEU A 1 312 ? -28.389 -5.219 0.434 1.00 26.30 309 LEU A N 1
ATOM 2289 C CA . LEU A 1 312 ? -27.836 -4.763 -0.821 1.00 28.80 309 LEU A CA 1
ATOM 2290 C C . LEU A 1 312 ? -27.560 -5.913 -1.789 1.00 32.86 309 LEU A C 1
ATOM 2291 O O . LEU A 1 312 ? -27.116 -5.686 -2.912 1.00 30.96 309 LEU A O 1
ATOM 2296 N N . MET A 1 313 ? -27.831 -7.143 -1.364 1.00 28.28 310 MET A N 1
ATOM 2297 C CA . MET A 1 313 ? -27.515 -8.296 -2.195 1.00 27.35 310 MET A CA 1
ATOM 2298 C C . MET A 1 313 ? -28.323 -8.357 -3.504 1.00 33.86 310 MET A C 1
ATOM 2299 O O . MET A 1 313 ? -27.729 -8.496 -4.569 1.00 40.67 310 MET A O 1
ATOM 2304 N N . PRO A 1 314 ? -29.666 -8.260 -3.434 1.00 33.21 311 PRO A N 1
ATOM 2305 C CA . PRO A 1 314 ? -30.405 -8.353 -4.710 1.00 31.02 311 PRO A CA 1
ATOM 2306 C C . PRO A 1 314 ? -29.953 -7.350 -5.800 1.00 32.95 311 PRO A C 1
ATOM 2307 O O . PRO A 1 314 ? -29.777 -7.749 -6.948 1.00 32.68 311 PRO A O 1
ATOM 2311 N N . LYS A 1 315 ? -29.758 -6.088 -5.434 1.00 31.64 312 LYS A N 1
ATOM 2312 C CA . LYS A 1 315 ? -29.209 -5.087 -6.335 1.00 30.74 312 LYS A CA 1
ATOM 2313 C C . LYS A 1 315 ? -27.890 -5.555 -6.959 1.00 29.70 312 LYS A C 1
ATOM 2314 O O . LYS A 1 315 ? -27.646 -5.373 -8.157 1.00 31.77 312 LYS A O 1
ATOM 2320 N N . TYR A 1 316 ? -27.042 -6.153 -6.134 1.00 24.42 313 TYR A N 1
ATOM 2321 C CA . TYR A 1 316 ? -25.755 -6.678 -6.576 1.00 26.96 313 TYR A CA 1
ATOM 2322 C C . TYR A 1 316 ? -25.934 -7.859 -7.527 1.00 30.26 313 TYR A C 1
ATOM 2323 O O . TYR A 1 316 ? -25.207 -7.991 -8.506 1.00 28.53 313 TYR A O 1
ATOM 2332 N N . ALA A 1 317 ? -26.898 -8.718 -7.210 1.00 25.67 314 ALA A N 1
ATOM 2333 C CA . ALA A 1 317 ? -27.205 -9.876 -8.031 1.00 28.74 314 ALA A CA 1
ATOM 2334 C C . ALA A 1 317 ? -27.736 -9.457 -9.403 1.00 25.05 314 ALA A C 1
ATOM 2335 O O . ALA A 1 317 ? -27.379 -10.056 -10.411 1.00 34.20 314 ALA A O 1
ATOM 2337 N N . SER A 1 318 ? -28.575 -8.426 -9.440 1.00 24.11 315 SER A N 1
ATOM 2338 C CA . SER A 1 318 ? -29.114 -7.922 -10.702 1.00 27.91 315 SER A CA 1
ATOM 2339 C C . SER A 1 318 ? -28.033 -7.277 -11.566 1.00 32.76 315 SER A C 1
ATOM 2340 O O . SER A 1 318 ? -28.017 -7.439 -12.793 1.00 35.21 315 SER A O 1
ATOM 2343 N N . LEU A 1 319 ? -27.125 -6.555 -10.922 1.00 31.58 316 LEU A N 1
ATOM 2344 C CA . LEU A 1 319 ? -25.996 -5.977 -11.628 1.00 32.64 316 LEU A CA 1
ATOM 2345 C C . LEU A 1 319 ? -25.202 -7.057 -12.352 1.00 31.36 316 LEU A C 1
ATOM 2346 O O . LEU A 1 319 ? -24.794 -6.875 -13.494 1.00 34.88 316 LEU A O 1
ATOM 2351 N N . ILE A 1 320 ? -25.005 -8.187 -11.679 1.00 26.42 317 ILE A N 1
ATOM 2352 C CA . ILE A 1 320 ? -24.197 -9.273 -12.209 1.00 27.30 317 ILE A CA 1
ATOM 2353 C C . ILE A 1 320 ? -24.963 -9.915 -13.349 1.00 32.77 317 ILE A C 1
ATOM 2354 O O . ILE A 1 320 ? -24.475 -10.013 -14.490 1.00 32.99 317 ILE A O 1
ATOM 2359 N N . TYR A 1 321 ? -26.199 -10.289 -13.045 1.00 32.22 318 TYR A N 1
ATOM 2360 C CA . TYR A 1 321 ? -27.093 -10.834 -14.049 1.00 35.68 318 TYR A CA 1
ATOM 2361 C C . TYR A 1 321 ? -27.172 -9.997 -15.344 1.00 32.60 318 TYR A C 1
ATOM 2362 O O . TYR A 1 321 ? -27.099 -10.534 -16.437 1.00 28.35 318 TYR A O 1
ATOM 2371 N N . ASN A 1 322 ? -27.325 -8.687 -15.208 1.00 35.33 319 ASN A N 1
ATOM 2372 C CA . ASN A 1 322 ? -27.621 -7.845 -16.347 1.00 34.76 319 ASN A CA 1
ATOM 2373 C C . ASN A 1 322 ? -26.385 -7.551 -17.185 1.00 35.05 319 ASN A C 1
ATOM 2374 O O . ASN A 1 322 ? -26.498 -7.046 -18.302 1.00 33.37 319 ASN A O 1
ATOM 2379 N N . GLY A 1 323 ? -25.212 -7.877 -16.647 1.00 32.09 320 GLY A N 1
ATOM 2380 C CA . GLY A 1 323 ? -23.962 -7.669 -17.364 1.00 27.79 320 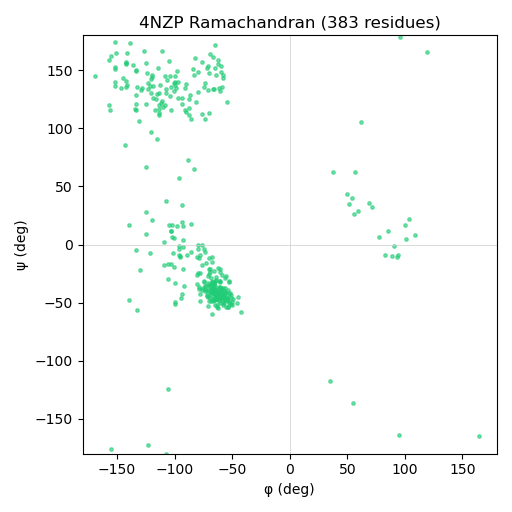GLY A CA 1
ATOM 2381 C C . GLY A 1 323 ? -23.155 -6.467 -16.880 1.00 33.19 320 GLY A C 1
ATOM 2382 O O . GLY A 1 323 ? -22.302 -5.941 -17.600 1.00 36.04 320 GLY A O 1
ATOM 2383 N N . TYR A 1 324 ? -23.399 -6.030 -15.650 1.00 30.60 321 TYR A N 1
ATOM 2384 C CA . TYR A 1 324 ? -22.711 -4.843 -15.169 1.00 28.20 321 TYR A CA 1
ATOM 2385 C C . TYR A 1 324 ? -21.629 -5.130 -14.119 1.00 32.41 321 TYR A C 1
ATOM 2386 O O . TYR A 1 324 ? -21.445 -4.361 -13.178 1.00 40.64 321 TYR A O 1
ATOM 2395 N N . TRP A 1 325 ? -20.907 -6.230 -14.296 1.00 30.67 322 TRP A N 1
ATOM 2396 C CA . TRP A 1 325 ? -19.776 -6.539 -13.441 1.00 30.23 322 TRP A CA 1
ATOM 2397 C C . TRP A 1 325 ? -18.739 -5.428 -13.464 1.00 33.43 322 TRP A C 1
ATOM 2398 O O . TRP A 1 325 ? -18.322 -4.936 -12.411 1.00 28.45 322 TRP A O 1
ATOM 2409 N N . PHE A 1 326 ? -18.321 -5.035 -14.662 1.00 30.29 323 PHE A N 1
ATOM 2410 C CA . PHE A 1 326 ? -17.380 -3.933 -14.797 1.00 29.02 323 PHE A CA 1
ATOM 2411 C C . PHE A 1 326 ? -18.071 -2.573 -14.879 1.00 35.40 323 PHE A C 1
ATOM 2412 O O . PHE A 1 326 ? -18.117 -1.946 -15.936 1.00 45.04 323 PHE A O 1
ATOM 2420 N N . SER A 1 327 ? -18.589 -2.121 -13.743 1.00 36.64 324 SER A N 1
ATOM 2421 C CA . SER A 1 327 ? -19.269 -0.838 -13.645 1.00 35.31 324 SER A CA 1
ATOM 2422 C C . SER A 1 327 ? -18.914 -0.196 -12.308 1.00 33.14 324 SER A C 1
ATOM 2423 O O . SER A 1 327 ? -18.545 -0.892 -11.372 1.00 30.69 324 SER A O 1
ATOM 2426 N N . PRO A 1 328 ? -19.000 1.141 -12.230 1.00 38.41 325 PRO A N 1
ATOM 2427 C CA . PRO A 1 328 ? -18.784 1.904 -10.981 1.00 37.54 325 PRO A CA 1
ATOM 2428 C C . PRO A 1 328 ? -19.694 1.483 -9.802 1.00 35.64 325 PRO A C 1
ATOM 2429 O O . PRO A 1 328 ? -19.178 1.304 -8.700 1.00 34.17 325 PRO A O 1
ATOM 2433 N N . GLU A 1 329 ? -21.000 1.341 -10.041 1.00 34.09 326 GLU A N 1
ATOM 2434 C CA . GLU A 1 329 ? -21.928 0.742 -9.093 1.00 31.59 326 GLU A CA 1
ATOM 2435 C C . GLU A 1 329 ? -21.334 -0.491 -8.432 1.00 32.70 326 GLU A C 1
ATOM 2436 O O . GLU A 1 329 ? -21.262 -0.571 -7.216 1.00 38.65 326 GLU A O 1
ATOM 2442 N N . ARG A 1 330 ? -20.962 -1.474 -9.252 1.00 30.42 327 ARG A N 1
ATOM 2443 C CA . ARG A 1 330 ? -20.598 -2.792 -8.752 1.00 30.26 327 ARG A CA 1
ATOM 2444 C C . ARG A 1 330 ? -19.313 -2.721 -7.952 1.00 31.50 327 ARG A C 1
ATOM 2445 O O . ARG A 1 330 ? -19.138 -3.473 -6.999 1.00 35.73 327 ARG A O 1
ATOM 2453 N N . MET A 1 331 ? -18.422 -1.819 -8.350 1.00 25.06 328 MET A N 1
ATOM 2454 C CA . MET A 1 331 ? -17.168 -1.626 -7.648 1.00 30.25 328 MET A CA 1
ATOM 2455 C C . MET A 1 331 ? -17.447 -1.005 -6.280 1.00 36.87 328 MET A C 1
ATOM 2456 O O . MET A 1 331 ? -16.793 -1.335 -5.295 1.00 34.83 328 MET A O 1
ATOM 2461 N N . MET A 1 332 ? -18.433 -0.115 -6.235 1.00 33.57 329 MET A N 1
ATOM 2462 C CA . MET A 1 332 ? -18.860 0.489 -4.986 1.00 31.57 329 MET A CA 1
ATOM 2463 C C . MET A 1 332 ? -19.444 -0.563 -4.079 1.00 35.15 329 MET A C 1
ATOM 2464 O O . MET A 1 332 ? -19.107 -0.638 -2.902 1.00 29.56 329 MET A O 1
ATOM 2469 N N . LEU A 1 333 ? -20.327 -1.383 -4.630 1.00 36.16 330 LEU A N 1
ATOM 2470 C CA . LEU A 1 333 ? -20.935 -2.430 -3.834 1.00 28.04 330 LEU A CA 1
ATOM 2471 C C . LEU A 1 333 ? -19.891 -3.455 -3.379 1.00 29.39 330 LEU A C 1
ATOM 2472 O O . LEU A 1 333 ? -19.940 -3.936 -2.245 1.00 29.41 330 LEU A O 1
ATOM 2477 N N . GLN A 1 334 ? -18.942 -3.777 -4.254 1.00 24.14 331 GLN A N 1
ATOM 2478 C CA . GLN A 1 334 ? -17.879 -4.703 -3.874 1.00 26.46 331 GLN A CA 1
ATOM 2479 C C . GLN A 1 334 ? -17.021 -4.201 -2.707 1.00 26.37 331 GLN A C 1
ATOM 2480 O O . GLN A 1 334 ? -16.612 -4.988 -1.863 1.00 31.48 331 GLN A O 1
ATOM 2486 N N . ALA A 1 335 ? -16.736 -2.902 -2.686 1.00 28.07 332 ALA A N 1
ATOM 2487 C CA . ALA A 1 335 ? -15.917 -2.288 -1.644 1.00 31.11 332 ALA A CA 1
ATOM 2488 C C . ALA A 1 335 ? -16.595 -2.437 -0.283 1.00 31.48 332 ALA A C 1
ATOM 2489 O O . ALA A 1 335 ? -15.953 -2.708 0.724 1.00 32.41 332 ALA A O 1
ATOM 2491 N N . LEU A 1 336 ? -17.907 -2.257 -0.286 1.00 31.51 333 LEU A N 1
ATOM 2492 C CA . LEU A 1 336 ? -18.740 -2.463 0.877 1.00 33.98 333 LEU A CA 1
ATOM 2493 C C . LEU A 1 336 ? -18.738 -3.927 1.302 1.00 40.08 333 LEU A C 1
ATOM 2494 O O . LEU A 1 336 ? -18.615 -4.244 2.490 1.00 35.18 333 LEU A O 1
ATOM 2499 N N . ILE A 1 337 ? -18.911 -4.805 0.317 1.00 33.53 334 ILE A N 1
ATOM 2500 C CA . ILE A 1 337 ? -18.992 -6.235 0.537 1.00 23.69 334 ILE A CA 1
ATOM 2501 C C . ILE A 1 337 ? -17.685 -6.746 1.111 1.00 29.27 334 ILE A C 1
ATOM 2502 O O . ILE A 1 337 ? -17.677 -7.511 2.072 1.00 36.82 334 ILE A O 1
ATOM 2507 N N . ASP A 1 338 ? -16.578 -6.311 0.519 1.00 25.11 335 ASP A N 1
ATOM 2508 C CA . ASP A 1 338 ? -15.268 -6.815 0.907 1.00 30.29 335 ASP A CA 1
ATOM 2509 C C . ASP A 1 338 ? -14.883 -6.385 2.312 1.00 32.39 335 ASP A C 1
ATOM 2510 O O . ASP A 1 338 ? -14.192 -7.119 3.038 1.00 30.92 335 ASP A O 1
ATOM 2515 N N . GLU A 1 339 ? -15.308 -5.179 2.668 1.00 29.91 336 GLU A N 1
ATOM 2516 C CA . GLU A 1 339 ? -15.020 -4.600 3.963 1.00 34.19 336 GLU A CA 1
ATOM 2517 C C . GLU A 1 339 ? -15.741 -5.428 5.014 1.00 34.96 336 GLU A C 1
ATOM 2518 O O . GLU A 1 339 ? -15.244 -5.606 6.111 1.00 33.06 336 GLU A O 1
ATOM 2524 N N . SER A 1 340 ? -16.900 -5.969 4.659 1.00 34.32 337 SER A N 1
ATOM 2525 C CA . SER A 1 340 ? -17.635 -6.824 5.583 1.00 31.55 337 SER A CA 1
ATOM 2526 C C . SER A 1 340 ? -16.904 -8.137 5.839 1.00 39.07 337 SER A C 1
ATOM 2527 O O . SER A 1 340 ? -17.245 -8.865 6.763 1.00 35.15 337 SER A O 1
ATOM 2530 N N . GLN A 1 341 ? -15.920 -8.462 5.008 1.00 41.06 338 GLN A N 1
ATOM 2531 C CA . GLN A 1 341 ? -15.374 -9.817 5.016 1.00 36.11 338 GLN A CA 1
ATOM 2532 C C . GLN A 1 341 ? -14.056 -9.962 5.758 1.00 30.89 338 GLN A C 1
ATOM 2533 O O . GLN A 1 341 ? -13.571 -11.079 5.930 1.00 32.16 338 GLN A O 1
ATOM 2539 N N . ILE A 1 342 ? -13.484 -8.835 6.172 1.00 30.77 339 ILE A N 1
ATOM 2540 C CA . ILE A 1 342 ? -12.167 -8.795 6.807 1.00 38.91 339 ILE A CA 1
ATOM 2541 C C . ILE A 1 342 ? -11.941 -9.861 7.883 1.00 43.86 339 ILE A C 1
ATOM 2542 O O . ILE A 1 342 ? -10.889 -10.507 7.911 1.00 46.88 339 ILE A O 1
ATOM 2547 N N . HIS A 1 343 ? -12.931 -10.048 8.757 1.00 36.30 340 HIS A N 1
ATOM 2548 C CA . HIS A 1 343 ? -12.797 -11.000 9.861 1.00 42.90 340 HIS A CA 1
ATOM 2549 C C . HIS A 1 343 ? -13.526 -12.303 9.610 1.00 42.61 340 HIS A C 1
ATOM 2550 O O . HIS A 1 343 ? -13.768 -13.072 10.537 1.00 42.77 340 HIS A O 1
ATOM 2557 N N . ALA A 1 344 ? -13.864 -12.550 8.350 1.00 37.18 341 ALA A N 1
ATOM 2558 C CA . ALA A 1 344 ? -14.576 -13.761 7.975 1.00 31.66 341 ALA A CA 1
ATOM 2559 C C . ALA A 1 344 ? -13.584 -14.901 7.795 1.00 36.90 341 ALA A C 1
ATOM 2560 O O . ALA A 1 344 ? -13.401 -15.420 6.681 1.00 31.50 341 ALA A O 1
ATOM 2562 N N . ASN A 1 345 ? -12.946 -15.269 8.907 1.00 34.81 342 ASN A N 1
ATOM 2563 C CA . ASN A 1 345 ? -12.004 -16.376 8.955 1.00 38.16 342 ASN A CA 1
ATOM 2564 C C . ASN A 1 345 ? -12.544 -17.470 9.848 1.00 40.52 342 ASN A C 1
ATOM 2565 O O . ASN A 1 345 ? -12.944 -17.206 10.975 1.00 51.30 342 ASN A O 1
ATOM 2570 N N . GLY A 1 346 ? -12.557 -18.701 9.358 1.00 41.48 343 GLY A N 1
ATOM 2571 C CA . GLY A 1 346 ? -12.993 -19.809 10.186 1.00 40.31 343 GLY A CA 1
ATOM 2572 C C . GLY A 1 346 ? -13.308 -21.084 9.429 1.00 43.72 343 GLY A C 1
ATOM 2573 O O . GLY A 1 346 ? -12.962 -21.238 8.259 1.00 50.83 343 GLY A O 1
ATOM 2574 N N . ARG A 1 347 ? -13.994 -21.994 10.105 1.00 36.52 344 ARG A N 1
ATOM 2575 C CA . ARG A 1 347 ? -14.210 -23.327 9.583 1.00 39.29 344 ARG A CA 1
ATOM 2576 C C . ARG A 1 347 ? -15.667 -23.717 9.719 1.00 39.90 344 ARG A C 1
ATOM 2577 O O . ARG A 1 347 ? -16.286 -23.475 10.752 1.00 42.58 344 ARG A O 1
ATOM 2585 N N . VAL A 1 348 ? -16.223 -24.308 8.668 1.00 36.40 345 VAL A N 1
ATOM 2586 C CA . VAL A 1 348 ? -17.591 -24.806 8.721 1.00 35.11 345 VAL A CA 1
ATOM 2587 C C . VAL A 1 348 ? -17.633 -26.314 8.447 1.00 42.65 345 VAL A C 1
ATOM 2588 O O . VAL A 1 348 ? -16.869 -26.835 7.632 1.00 45.05 345 VAL A O 1
ATOM 2592 N N . LYS A 1 349 ? -18.511 -27.012 9.158 1.00 40.63 346 LYS A N 1
ATOM 2593 C CA . LYS A 1 349 ? -18.661 -28.450 9.000 1.00 43.70 346 LYS A CA 1
ATOM 2594 C C . LYS A 1 349 ? -20.050 -28.723 8.420 1.00 45.13 346 LYS A C 1
ATOM 2595 O O . LYS A 1 349 ? -21.045 -28.181 8.905 1.00 38.67 346 LYS A O 1
ATOM 2600 N N . LEU A 1 350 ? -20.118 -29.533 7.363 1.00 45.38 347 LEU A N 1
ATOM 2601 C CA . LEU A 1 350 ? -21.402 -29.853 6.745 1.00 46.06 347 LEU A CA 1
ATOM 2602 C C . LEU A 1 350 ? -21.555 -31.353 6.478 1.00 43.51 347 LEU A C 1
ATOM 2603 O O . LEU A 1 350 ? -20.569 -32.062 6.274 1.00 38.95 347 LEU A O 1
ATOM 2608 N N . GLU A 1 351 ? -22.798 -31.831 6.506 1.00 46.02 348 GLU A N 1
ATOM 2609 C CA . GLU A 1 351 ? -23.106 -33.210 6.144 1.00 50.78 348 GLU A CA 1
ATOM 2610 C C . GLU A 1 351 ? -23.879 -33.204 4.834 1.00 47.01 348 GLU A C 1
ATOM 2611 O O . GLU A 1 351 ? -24.915 -32.556 4.722 1.00 40.39 348 GLU A O 1
ATOM 2617 N N . LEU A 1 352 ? -23.363 -33.917 3.842 1.00 47.34 349 LEU A N 1
ATOM 2618 C CA . LEU A 1 352 ? -24.029 -34.001 2.550 1.00 41.47 349 LEU A CA 1
ATOM 2619 C C . LEU A 1 352 ? -24.775 -35.319 2.463 1.00 42.30 349 LEU A C 1
ATOM 2620 O O . LEU A 1 352 ? -24.224 -36.371 2.783 1.00 42.15 349 LEU A O 1
ATOM 2625 N N . TYR A 1 353 ? -26.033 -35.258 2.041 1.00 48.29 350 TYR A N 1
ATOM 2626 C CA . TYR A 1 353 ? -26.836 -36.459 1.839 1.00 46.83 350 TYR A CA 1
ATOM 2627 C C . TYR A 1 353 ? -27.963 -36.206 0.836 1.00 50.42 350 TYR A C 1
ATOM 2628 O O . TYR A 1 353 ? -28.853 -35.392 1.094 1.00 37.11 350 TYR A O 1
ATOM 2637 N N . LYS A 1 354 ? -27.899 -36.896 -0.306 1.00 54.28 351 LYS A N 1
ATOM 2638 C CA . LYS A 1 354 ? -28.962 -36.883 -1.316 1.00 38.94 351 LYS A CA 1
ATOM 2639 C C . LYS A 1 354 ? -29.636 -35.529 -1.510 1.00 38.07 351 LYS A C 1
ATOM 2640 O O . LYS A 1 354 ? -30.829 -35.382 -1.246 1.00 42.93 351 LYS A O 1
ATOM 2646 N N . GLY A 1 355 ? -28.867 -34.534 -1.938 1.00 40.85 352 GLY A N 1
ATOM 2647 C CA . GLY A 1 355 ? -29.429 -33.240 -2.281 1.00 37.03 352 GLY A CA 1
ATOM 2648 C C . GLY A 1 355 ? -29.406 -32.235 -1.150 1.00 39.38 352 GLY A C 1
ATOM 2649 O O . GLY A 1 355 ? -29.680 -31.051 -1.351 1.00 46.38 352 GLY A O 1
ATOM 2650 N N . ASN A 1 356 ? -29.066 -32.712 0.038 1.00 38.66 353 ASN A N 1
ATOM 2651 C CA . ASN A 1 356 ? -29.071 -31.890 1.234 1.00 37.38 353 ASN A CA 1
ATOM 2652 C C . ASN A 1 356 ? -27.686 -31.400 1.611 1.00 38.34 353 ASN A C 1
ATOM 2653 O O . ASN A 1 356 ? -26.716 -32.160 1.577 1.00 43.17 353 ASN A O 1
ATOM 2658 N N . VAL A 1 357 ? -27.621 -30.127 1.982 1.00 38.30 354 VAL A N 1
ATOM 2659 C CA . VAL A 1 357 ? -26.424 -29.495 2.509 1.00 36.60 354 VAL A CA 1
ATOM 2660 C C . VAL A 1 357 ? -26.7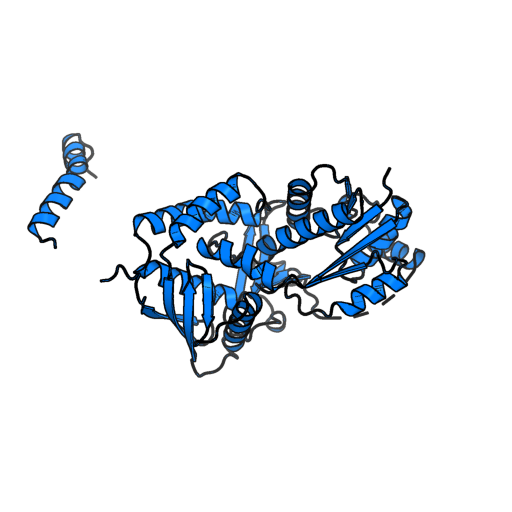94 -28.993 3.891 1.00 38.53 354 VAL A C 1
ATOM 2661 O O . VAL A 1 357 ? -27.400 -27.934 4.042 1.00 39.70 354 VAL A O 1
ATOM 2665 N N . MET A 1 358 ? -26.457 -29.782 4.899 1.00 41.91 355 MET A N 1
ATOM 2666 C CA . MET A 1 358 ? -26.849 -29.497 6.261 1.00 38.79 355 MET A CA 1
ATOM 2667 C C . MET A 1 358 ? -25.623 -28.947 6.982 1.00 39.68 355 MET A C 1
ATOM 2668 O O . MET A 1 358 ? -24.553 -29.546 6.919 1.00 41.47 355 MET A O 1
ATOM 2673 N N . VAL A 1 359 ? -25.748 -27.798 7.636 1.00 39.81 356 VAL A N 1
ATOM 2674 C CA . VAL A 1 359 ? -24.654 -27.346 8.494 1.00 42.69 356 VAL A CA 1
ATOM 2675 C C . VAL A 1 359 ? -24.738 -28.098 9.815 1.00 46.18 356 VAL A C 1
ATOM 2676 O O . VAL A 1 359 ? -25.813 -28.200 10.399 1.00 45.56 356 VAL A O 1
ATOM 2680 N N . ILE A 1 360 ? -23.614 -28.652 10.264 1.00 45.11 357 ILE A N 1
ATOM 2681 C CA . ILE A 1 360 ? -23.576 -29.366 11.536 1.00 42.95 357 ILE A CA 1
ATOM 2682 C C . ILE A 1 360 ? -22.565 -28.779 12.520 1.00 46.04 357 ILE A C 1
ATOM 2683 O O . ILE A 1 360 ? -22.506 -29.184 13.689 1.00 52.92 357 ILE A O 1
ATOM 2688 N N . GLY A 1 361 ? -21.772 -27.824 12.057 1.00 41.29 358 GLY A N 1
ATOM 2689 C CA . GLY A 1 361 ? -20.805 -27.171 12.919 1.00 34.89 358 GLY A CA 1
ATOM 2690 C C . GLY A 1 361 ? -20.186 -25.950 12.266 1.00 40.14 358 GLY A C 1
ATOM 2691 O O . GLY A 1 361 ? -19.984 -25.913 11.053 1.00 39.19 358 GLY A O 1
ATOM 2692 N N . ARG A 1 362 ? -19.898 -24.934 13.065 1.00 38.33 359 ARG A N 1
ATOM 2693 C CA . ARG A 1 362 ? -19.045 -23.838 12.614 1.00 38.29 359 ARG A CA 1
ATOM 2694 C C . ARG A 1 362 ? -18.202 -23.351 13.783 1.00 42.52 359 ARG A C 1
ATOM 2695 O O . ARG A 1 362 ? -18.665 -23.329 14.918 1.00 41.91 359 ARG A O 1
ATOM 2703 N N . GLU A 1 363 ? -16.962 -22.974 13.504 1.00 37.12 360 GLU A N 1
ATOM 2704 C CA . GLU A 1 363 ? -16.048 -22.548 14.546 1.00 45.11 360 GLU A CA 1
ATOM 2705 C C . GLU A 1 363 ? -15.071 -21.558 13.931 1.00 47.96 360 GLU A C 1
ATOM 2706 O O . GLU A 1 363 ? -14.977 -21.448 12.711 1.00 41.68 360 GLU A O 1
ATOM 2712 N N . SER A 1 364 ? -14.353 -20.824 14.772 1.00 47.46 361 SER A N 1
ATOM 2713 C CA . SER A 1 364 ? -13.335 -19.906 14.282 1.00 42.35 361 SER A CA 1
ATOM 2714 C C . SER A 1 364 ? -12.280 -19.776 15.347 1.00 41.27 361 SER A C 1
ATOM 2715 O O . SER A 1 364 ? -12.599 -19.647 16.524 1.00 44.13 361 SER A O 1
ATOM 2718 N N . ALA A 1 365 ? -11.022 -19.806 14.931 1.00 37.55 362 ALA A N 1
ATOM 2719 C CA . ALA A 1 365 ? -9.902 -19.810 15.859 1.00 46.80 362 ALA A CA 1
ATOM 2720 C C . ALA A 1 365 ? -9.625 -18.463 16.551 1.00 45.28 362 ALA A C 1
ATOM 2721 O O . ALA A 1 365 ? -9.218 -18.426 17.720 1.00 49.71 362 ALA A O 1
ATOM 2723 N N . ASN A 1 366 ? -9.825 -17.361 15.838 1.00 39.02 363 ASN A N 1
ATOM 2724 C CA . ASN A 1 366 ? -9.528 -16.050 16.412 1.00 45.13 363 ASN A CA 1
ATOM 2725 C C . ASN A 1 366 ? -10.619 -15.011 16.199 1.00 46.96 363 ASN A C 1
ATOM 2726 O O . ASN A 1 366 ? -10.525 -13.901 16.728 1.00 49.94 363 ASN A O 1
ATOM 2731 N N . ASP A 1 367 ? -11.652 -15.366 15.441 1.00 34.97 364 ASP A N 1
ATOM 2732 C CA . ASP A 1 367 ? -12.620 -14.373 15.004 1.00 36.82 364 ASP A CA 1
ATOM 2733 C C . ASP A 1 367 ? -14.080 -14.651 15.348 1.00 32.49 364 ASP A C 1
ATOM 2734 O O . ASP A 1 367 ? -14.966 -13.955 14.862 1.00 46.89 364 ASP A O 1
ATOM 2739 N N . SER A 1 368 ? -14.349 -15.657 16.161 1.00 33.41 365 SER A N 1
ATOM 2740 C CA . SER A 1 368 ? -15.729 -15.911 16.557 1.00 43.96 365 SER A CA 1
ATOM 2741 C C . SER A 1 368 ? -16.240 -14.821 17.509 1.00 40.65 365 SER A C 1
ATOM 2742 O O . SER A 1 368 ? -15.542 -14.439 18.452 1.00 44.63 365 SER A O 1
ATOM 2745 N N . LEU A 1 369 ? -17.437 -14.301 17.251 1.00 37.99 366 LEU A N 1
ATOM 2746 C CA . LEU A 1 369 ? -18.062 -13.344 18.171 1.00 40.28 366 LEU A CA 1
ATOM 2747 C C . LEU A 1 369 ? -19.093 -14.066 19.029 1.00 46.38 366 LEU A C 1
ATOM 2748 O O . LEU A 1 369 ? -19.841 -13.455 19.799 1.00 48.09 366 LEU A O 1
ATOM 2753 N N . PHE A 1 370 ? -19.139 -15.382 18.875 1.00 50.18 367 PHE A N 1
ATOM 2754 C CA . PHE A 1 370 ? -20.018 -16.188 19.690 1.00 51.50 367 PHE A CA 1
ATOM 2755 C C . PHE A 1 370 ? -19.499 -16.243 21.132 1.00 57.84 367 PHE A C 1
ATOM 2756 O O . PHE A 1 370 ? -20.284 -16.416 22.062 1.00 66.43 367 PHE A O 1
ATOM 2764 N N . ASN A 1 371 ? -18.183 -16.084 21.298 1.00 61.40 368 ASN A N 1
ATOM 2765 C CA . ASN A 1 371 ? -17.525 -15.877 22.613 1.00 76.05 368 ASN A CA 1
ATOM 2766 C C . ASN A 1 371 ? -18.115 -16.609 23.823 1.00 75.75 368 ASN A C 1
ATOM 2767 O O . ASN A 1 371 ? -18.885 -16.027 24.591 1.00 74.96 368 ASN A O 1
ATOM 2772 N N . VAL A 1 382 ? -21.095 -7.821 30.050 1.00 90.69 379 VAL A N 1
ATOM 2773 C CA . VAL A 1 382 ? -22.213 -8.237 30.889 1.00 95.22 379 VAL A CA 1
ATOM 2774 C C . VAL A 1 382 ? -23.422 -7.323 30.682 1.00 93.46 379 VAL A C 1
ATOM 2775 O O . VAL A 1 382 ? -23.282 -6.132 30.387 1.00 94.29 379 VAL A O 1
ATOM 2779 N N . TYR A 1 383 ? -24.609 -7.906 30.805 1.00 86.88 380 TYR A N 1
ATOM 2780 C CA . TYR A 1 383 ? -25.846 -7.141 30.897 1.00 79.53 380 TYR A CA 1
ATOM 2781 C C . TYR A 1 383 ? -26.852 -7.963 31.696 1.00 78.13 380 TYR A C 1
ATOM 2782 O O . TYR A 1 383 ? -26.776 -9.192 31.726 1.00 77.73 380 TYR A O 1
ATOM 2791 N N . ASN A 1 384 ? -27.778 -7.290 32.363 1.00 79.14 381 ASN A N 1
ATOM 2792 C CA . ASN A 1 384 ? -28.773 -7.995 33.159 1.00 77.67 381 ASN A CA 1
ATOM 2793 C C . ASN A 1 384 ? -30.200 -7.667 32.743 1.00 73.83 381 ASN A C 1
ATOM 2794 O O . ASN A 1 384 ? -30.431 -6.997 31.735 1.00 59.72 381 ASN A O 1
ATOM 2799 N N . GLN A 1 385 ? -31.154 -8.150 33.526 1.00 77.55 382 GLN A N 1
ATOM 2800 C CA . GLN A 1 385 ? -32.558 -7.993 33.187 1.00 74.79 382 GLN A CA 1
ATOM 2801 C C . GLN A 1 385 ? -33.025 -6.547 33.351 1.00 69.11 382 GLN A C 1
ATOM 2802 O O . GLN A 1 385 ? -33.889 -6.089 32.601 1.00 66.04 382 GLN A O 1
ATOM 2805 N N . LYS A 1 386 ? -32.450 -5.834 34.321 1.00 58.53 383 LYS A N 1
ATOM 2806 C CA . LYS A 1 386 ? -32.757 -4.416 34.522 1.00 59.54 383 LYS A CA 1
ATOM 2807 C C . LYS A 1 386 ? -32.283 -3.590 33.328 1.00 63.61 383 LYS A C 1
ATOM 2808 O O . LYS A 1 386 ? -32.904 -2.588 32.966 1.00 69.80 383 LYS A O 1
ATOM 2810 N N . ASP A 1 387 ? -31.174 -4.009 32.726 1.00 57.86 384 ASP A N 1
ATOM 2811 C CA . ASP A 1 387 ? -30.669 -3.343 31.536 1.00 57.98 384 ASP A CA 1
ATOM 2812 C C . ASP A 1 387 ? -31.647 -3.549 30.394 1.00 56.60 384 ASP A C 1
ATOM 2813 O O . ASP A 1 387 ? -31.930 -2.623 29.635 1.00 60.75 384 ASP A O 1
ATOM 2818 N N . ALA A 1 388 ? -32.171 -4.764 30.275 1.00 55.63 385 ALA A N 1
ATOM 2819 C CA . ALA A 1 388 ? -33.106 -5.075 29.196 1.00 56.86 385 ALA A CA 1
ATOM 2820 C C . ALA A 1 388 ? -34.409 -4.294 29.360 1.00 56.64 385 ALA A C 1
ATOM 2821 O O . ALA A 1 388 ? -35.035 -3.912 28.370 1.00 54.84 385 ALA A O 1
ATOM 2823 N N . ALA A 1 389 ? -34.791 -4.032 30.610 1.00 56.48 386 ALA A N 1
ATOM 2824 C CA . ALA A 1 389 ? -35.979 -3.227 30.900 1.00 55.53 386 ALA A CA 1
ATOM 2825 C C . ALA A 1 389 ? -35.875 -1.827 30.291 1.00 55.48 386 ALA A C 1
ATOM 2826 O O . ALA A 1 389 ? -36.846 -1.298 29.747 1.00 54.71 386 ALA A O 1
ATOM 2828 N N . GLY A 1 390 ? -34.692 -1.231 30.393 1.00 46.67 387 GLY A N 1
ATOM 2829 C CA . GLY A 1 390 ? -34.483 0.116 29.913 1.00 41.42 387 GLY A CA 1
ATOM 2830 C C . GLY A 1 390 ? -34.408 0.179 28.398 1.00 42.95 387 GLY A C 1
ATOM 2831 O O . GLY A 1 390 ? -34.810 1.176 27.804 1.00 51.91 387 GLY A O 1
ATOM 2832 N N . PHE A 1 391 ? -33.898 -0.889 27.790 1.00 41.35 388 PHE A N 1
ATOM 2833 C CA . PHE A 1 391 ? -33.820 -1.020 26.333 1.00 45.46 388 PHE A CA 1
ATOM 2834 C C . PHE A 1 391 ? -35.232 -1.095 25.779 1.00 50.00 388 PHE A C 1
ATOM 2835 O O . PHE A 1 391 ? -35.539 -0.494 24.760 1.00 47.62 388 PHE A O 1
ATOM 2843 N N . ILE A 1 392 ? -36.097 -1.814 26.485 1.00 56.21 389 ILE A N 1
ATOM 2844 C CA . ILE A 1 392 ? -37.485 -1.977 26.069 1.00 56.37 389 ILE A CA 1
ATOM 2845 C C . ILE A 1 392 ? -38.260 -0.681 26.233 1.00 56.70 389 ILE A C 1
ATOM 2846 O O . ILE A 1 392 ? -39.011 -0.277 25.348 1.00 61.73 389 ILE A O 1
ATOM 2851 N N . LYS A 1 393 ? -38.066 -0.036 27.372 1.00 49.39 390 LYS A N 1
ATOM 2852 C CA . LYS A 1 393 ? -38.742 1.217 27.670 1.00 51.89 390 LYS A CA 1
ATOM 2853 C C . LYS A 1 393 ? -38.510 2.282 26.596 1.00 49.43 390 LYS A C 1
ATOM 2854 O O . LYS A 1 393 ? -39.438 2.989 26.222 1.00 51.76 390 LYS A O 1
ATOM 2856 N N . LEU A 1 394 ? -37.281 2.384 26.092 1.00 42.13 391 LEU A N 1
ATOM 2857 C CA . LEU A 1 394 ? -36.938 3.433 25.133 1.00 49.47 391 LEU A CA 1
ATOM 2858 C C . LEU A 1 394 ? -37.373 3.107 23.700 1.00 52.58 391 LEU A C 1
ATOM 2859 O O . LEU A 1 394 ? -37.606 4.011 22.887 1.00 52.42 391 LEU A O 1
ATOM 2864 N N . ASN A 1 395 ? -37.476 1.821 23.387 1.00 49.74 392 ASN A N 1
ATOM 2865 C CA . ASN A 1 395 ? -37.963 1.415 22.078 1.00 51.12 392 ASN A CA 1
ATOM 2866 C C . ASN A 1 395 ? -39.480 1.532 22.025 1.00 54.46 392 ASN A C 1
ATOM 2867 O O . ASN A 1 395 ? -40.070 1.701 20.962 1.00 66.06 392 ASN A O 1
ATOM 2872 N N . ALA A 1 396 ? -40.100 1.460 23.191 1.00 52.07 393 ALA A N 1
ATOM 2873 C CA . ALA A 1 396 ? -41.552 1.473 23.296 1.00 55.66 393 ALA A CA 1
ATOM 2874 C C . ALA A 1 396 ? -42.120 2.885 23.427 1.00 56.35 393 ALA A C 1
ATOM 2875 O O . ALA A 1 396 ? -43.329 3.083 23.318 1.00 60.08 393 ALA A O 1
ATOM 2877 N N . LEU A 1 397 ? -41.263 3.859 23.620 1.00 56.18 394 LEU A N 1
ATOM 2878 C CA . LEU A 1 397 ? -41.685 5.229 23.722 1.00 53.77 394 LEU A CA 1
ATOM 2879 C C . LEU A 1 397 ? -42.542 5.680 22.587 1.00 45.83 394 LEU A C 1
ATOM 2880 O O . LEU A 1 397 ? -43.562 6.255 22.802 1.00 40.74 394 LEU A O 1
ATOM 2885 N N . ARG A 1 398 ? -42.130 5.432 21.361 1.00 42.48 395 ARG A N 1
ATOM 2886 C CA . ARG A 1 398 ? -42.924 5.918 20.237 1.00 45.36 395 ARG A CA 1
ATOM 2887 C C . ARG A 1 398 ? -44.298 5.269 20.205 1.00 38.67 395 ARG A C 1
ATOM 2888 O O . ARG A 1 398 ? -45.263 5.876 19.759 1.00 39.36 395 ARG A O 1
ATOM 2896 N N . PHE A 1 399 ? -44.400 4.058 20.731 1.00 45.07 396 PHE A N 1
ATOM 2897 C CA . PHE A 1 399 ? -45.681 3.370 20.736 1.00 42.60 396 PHE A CA 1
ATOM 2898 C C . PHE A 1 399 ? -46.624 3.954 21.765 1.00 44.79 396 PHE A C 1
ATOM 2899 O O . PHE A 1 399 ? -47.838 3.978 21.562 1.00 49.45 396 PHE A O 1
ATOM 2907 N N . ILE A 1 400 ? -46.063 4.436 22.868 1.00 49.44 397 ILE A N 1
ATOM 2908 C CA . ILE A 1 400 ? -46.864 5.052 23.913 1.00 49.86 397 ILE A CA 1
ATOM 2909 C C . ILE A 1 400 ? -47.295 6.454 23.499 1.00 51.66 397 ILE A C 1
ATOM 2910 O O . ILE A 1 400 ? -48.427 6.872 23.771 1.00 44.82 397 ILE A O 1
ATOM 2915 N N . ILE A 1 401 ? -46.391 7.181 22.842 1.00 52.41 398 ILE A N 1
ATOM 2916 C CA . ILE A 1 401 ? -46.721 8.515 22.352 1.00 52.37 398 ILE A CA 1
ATOM 2917 C C . ILE A 1 401 ? -47.829 8.376 21.308 1.00 47.01 398 ILE A C 1
ATOM 2918 O O . ILE A 1 401 ? -48.820 9.105 21.329 1.00 48.98 398 ILE A O 1
ATOM 2923 N N . ALA A 1 402 ? -47.671 7.403 20.420 1.00 46.17 399 ALA A N 1
ATOM 2924 C CA . ALA A 1 402 ? -48.650 7.166 19.363 1.00 50.16 399 ALA A CA 1
ATOM 2925 C C . ALA A 1 402 ? -50.001 6.773 19.936 1.00 45.41 399 ALA A C 1
ATOM 2926 O O . ALA A 1 402 ? -51.032 7.308 19.531 1.00 48.66 399 ALA A O 1
ATOM 2928 N N . GLY A 1 403 ? -49.989 5.844 20.887 1.00 51.52 400 GLY A N 1
ATOM 2929 C CA . GLY A 1 403 ? -51.213 5.391 21.535 1.00 45.04 400 GLY A CA 1
ATOM 2930 C C . GLY A 1 403 ? -52.009 6.516 22.161 1.00 53.54 400 GLY A C 1
ATOM 2931 O O . GLY A 1 403 ? -53.240 6.545 22.057 1.00 60.28 400 GLY A O 1
ATOM 2932 N N . LYS A 1 404 ? -51.305 7.445 22.809 1.00 45.48 401 LYS A N 1
ATOM 2933 C CA . LYS A 1 404 ? -51.934 8.606 23.427 1.00 47.52 401 LYS A CA 1
ATOM 2934 C C . LYS A 1 404 ? -52.483 9.563 22.377 1.00 65.42 401 LYS A C 1
ATOM 2935 O O . LYS A 1 404 ? -53.389 10.349 22.660 1.00 62.79 401 LYS A O 1
ATOM 2937 N N . ASN A 1 405 ? -51.924 9.492 21.168 1.00 62.65 402 ASN A N 1
ATOM 2938 C CA . ASN A 1 405 ? -52.352 10.343 20.060 1.00 59.48 402 ASN A CA 1
ATOM 2939 C C . ASN A 1 405 ? -53.420 9.699 19.175 1.00 54.85 402 ASN A C 1
ATOM 2940 O O . ASN A 1 405 ? -53.666 10.153 18.062 1.00 55.90 402 ASN A O 1
ATOM 2942 N N . GLY A 1 406 ? -54.045 8.638 19.675 1.00 56.34 403 GLY A N 1
ATOM 2943 C CA . GLY A 1 406 ? -55.185 8.031 19.013 1.00 53.89 403 GLY A CA 1
ATOM 2944 C C . GLY A 1 406 ? -54.831 6.930 18.034 1.00 53.75 403 GLY A C 1
ATOM 2945 O O . GLY A 1 406 ? -55.714 6.317 17.434 1.00 58.86 403 GLY A O 1
ATOM 2946 N N . ARG A 1 407 ? -53.539 6.668 17.879 1.00 49.50 404 ARG A N 1
ATOM 2947 C CA . ARG A 1 407 ? -53.070 5.731 16.866 1.00 52.54 404 ARG A CA 1
ATOM 2948 C C . ARG A 1 407 ? -52.898 4.299 17.390 1.00 57.73 404 ARG A C 1
ATOM 2949 O O . ARG A 1 407 ? -51.999 3.573 16.954 1.00 53.52 404 ARG A O 1
ATOM 2957 N N . LYS A 1 408 ? -53.758 3.900 18.326 1.00 69.54 405 LYS A N 1
ATOM 2958 C CA . LYS A 1 408 ? -53.744 2.536 18.854 1.00 69.89 405 LYS A CA 1
ATOM 2959 C C . LYS A 1 408 ? -54.083 1.577 17.717 1.00 75.89 405 LYS A C 1
ATOM 2960 O O . LYS A 1 408 ? -54.865 1.922 16.825 1.00 72.17 405 LYS A O 1
ATOM 2962 N N . PHE A 1 409 ? -53.477 0.389 17.737 1.00 78.87 406 PHE A N 1
ATOM 2963 C CA . PHE A 1 409 ? -53.761 -0.634 16.730 1.00 76.81 406 PHE A CA 1
ATOM 2964 C C . PHE A 1 409 ? -55.102 -1.308 17.018 1.00 80.43 406 PHE A C 1
ATOM 2965 O O . PHE A 1 409 ? -55.632 -2.041 16.183 1.00 80.25 406 PHE A O 1
#

Nearest PDB structures (foldseek):
  4nzp-assembly1_A  TM=1.003E+00  e=1.358E-78  Campylobacter jejuni subsp. jejuni NCTC 11168 = ATCC 700819
  1kh1-assembly1_A  TM=9.720E-01  e=1.222E-53  Thermus thermophilus
  1kh2-assembly1_B  TM=9.706E-01  e=2.544E-53  Thermus thermophilus
  1kh2-assembly1_D  TM=9.626E-01  e=1.919E-53  Thermus thermophilus
  1kh2-assembly1_C  TM=9.594E-01  e=2.568E-52  Thermus thermophilus